Protein 1O20 (pdb70)

B-factor: mean 21.72, std 7.81, range [8.76, 63.73]

Sequence (412 aa):
DELLEKAKKVREAWDVLRNATTREKNKAIKKIAEKLDERRKEILEANRIDVEKARERGVKESLVDRLALNDKRIDEIKACETVIGLKDPVGEVIDSWVREDGLRIARVRVPIGPIGIIYESRPNVTVETTILALKSGNTILLRGGSDALNSNKAIVSAIREALKETEIPESSVEFIENTDRSLVLEIRLREYLSLVIPRGGYGLISFVRDNATVPVLETGVGNCHIFVDESADLKKAVPVIINAKTQRPGTCNAAEKLLVHEKIAKEFLPVIVEELRKHGVEVRGCEKTREIVPDVVPATEDDWPTEYLDLIIAIKVVKNVDEAIEHIKKYSTGHSESILTENYSNAKKFVSEIDAAAVYVNASTRFTDGGQFGFGAEIGISTQRFHARGPVGLRELTTYKFVVLGEYHVRE

Radius of gyration: 24.12 Å; Cα contacts (8 Å, |Δi|>4): 862; chains: 1; bounding box: 72×64×45 Å

InterPro domains:
  IPR000965 GPR domain [MF_00412] (3-414)
  IPR000965 GPR domain [TIGR00407] (12-404)
  IPR000965 GPR domain [cd07079] (6-410)
  IPR012134 Glutamate-5-semialdehyde dehydrogenase [PIRSF000151] (2-415)
  IPR015590 Aldehyde dehydrogenase domain [PF00171] (3-284)
  IPR015590 Aldehyde dehydrogenase domain [PF00171] (315-377)
  IPR016161 Aldehyde/histidinol dehydrogenase [SSF53720] (2-414)
  IPR016162 Aldehyde dehydrogenase, N-terminal [G3DSA:3.40.605.10] (12-412)
  IPR016163 Aldehyde dehydrogenase, C-terminal [G3DSA:3.40.309.10] (224-372)
  IPR020593 Gamma-glutamyl phosphate reductase GPR, conserved site [PS01223] (321-342)

Structure (mmCIF, N/CA/C/O backbone):
data_1O20
#
_entry.id   1O20
#
_cell.length_a   105.150
_cell.length_b   111.330
_cell.length_c   86.830
_cell.angle_alpha   90.00
_cell.angle_beta   90.00
_cell.angle_gamma   90.00
#
_symmetry.space_group_name_H-M   'C 2 2 2'
#
loop_
_entity.id
_entity.type
_entity.pdbx_description
1 polymer 'Gamma-glutamyl phosphate reductase'
2 water water
#
loop_
_atom_site.group_PDB
_atom_site.id
_atom_site.type_symbol
_atom_site.label_atom_id
_atom_site.label_alt_id
_atom_site.label_comp_id
_atom_site.label_asym_id
_atom_site.label_entity_id
_atom_site.label_seq_id
_atom_site.pdbx_PDB_ins_code
_atom_site.Cartn_x
_atom_site.Cartn_y
_atom_site.Cartn_z
_atom_site.occupancy
_atom_site.B_iso_or_equiv
_atom_site.auth_seq_id
_atom_site.auth_comp_id
_atom_site.auth_asym_id
_atom_site.auth_atom_id
_atom_site.pdbx_PDB_model_num
ATOM 1 N N . ASP A 1 14 ? -15.295 38.095 45.790 1.00 26.17 2 ASP A N 1
ATOM 2 C CA . ASP A 1 14 ? -14.153 38.883 46.375 1.00 25.01 2 ASP A CA 1
ATOM 3 C C . ASP A 1 14 ? -13.970 38.417 47.805 1.00 23.14 2 ASP A C 1
ATOM 4 O O . ASP A 1 14 ? -14.649 38.886 48.715 1.00 23.61 2 ASP A O 1
ATOM 9 N N . GLU A 1 15 ? -13.066 37.461 47.981 1.00 20.98 3 GLU A N 1
ATOM 10 C CA . GLU A 1 15 ? -12.848 36.836 49.259 1.00 18.71 3 GLU A CA 1
ATOM 11 C C . GLU A 1 15 ? -12.385 37.875 50.286 1.00 17.50 3 GLU A C 1
ATOM 12 O O . GLU A 1 15 ? -12.870 37.905 51.422 1.00 15.91 3 GLU A O 1
ATOM 18 N N . LEU A 1 16 ? -11.415 38.695 49.893 1.00 16.26 4 LEU A N 1
ATOM 19 C CA . LEU A 1 16 ? -10.865 39.678 50.782 1.00 16.81 4 LEU A CA 1
ATOM 20 C C . LEU A 1 16 ? -11.933 40.620 51.355 1.00 16.03 4 LEU A C 1
ATOM 21 O O . LEU A 1 16 ? -12.006 40.818 52.571 1.00 15.07 4 LEU A O 1
ATOM 26 N N . LEU A 1 17 ? -12.775 41.170 50.486 1.00 15.70 5 LEU A N 1
ATOM 27 C CA . LEU A 1 17 ? -13.761 42.132 50.912 1.00 15.24 5 LEU A CA 1
ATOM 28 C C . LEU A 1 17 ? -14.811 41.482 51.807 1.00 15.25 5 LEU A C 1
ATOM 29 O O . LEU A 1 17 ? -15.168 42.012 52.867 1.00 15.11 5 LEU A O 1
ATOM 31 N N . GLU A 1 18 ? -15.270 40.298 51.437 1.00 15.18 6 GLU A N 1
ATOM 32 C CA . GLU A 1 18 ? -16.295 39.643 52.228 1.00 15.51 6 GLU A CA 1
ATOM 33 C C . GLU A 1 18 ? -15.748 39.341 53.612 1.00 14.77 6 GLU A C 1
ATOM 34 O O . GLU A 1 18 ? -16.453 39.514 54.590 1.00 13.70 6 GLU A O 1
ATOM 37 N N . LYS A 1 19 ? -14.482 38.902 53.692 1.00 15.24 7 LYS A N 1
ATOM 38 C CA . LYS A 1 19 ? -13.893 38.515 54.976 1.00 15.69 7 LYS A CA 1
ATOM 39 C C . LYS A 1 19 ? -13.535 39.732 55.815 1.00 15.59 7 LYS A C 1
ATOM 40 O O . LYS A 1 19 ? -13.627 39.695 57.032 1.00 15.09 7 LYS A O 1
ATOM 46 N N . ALA A 1 20 ? -13.173 40.820 55.156 1.00 16.05 8 ALA A N 1
ATOM 47 C CA . ALA A 1 20 ? -12.918 42.083 55.868 1.00 16.82 8 ALA A CA 1
ATOM 48 C C . ALA A 1 20 ? -14.225 42.645 56.455 1.00 15.62 8 ALA A C 1
ATOM 49 O O . ALA A 1 20 ? -14.222 43.119 57.589 1.00 15.81 8 ALA A O 1
ATOM 51 N N . LYS A 1 21 ? -15.329 42.493 55.739 1.00 16.44 9 LYS A N 1
ATOM 52 C CA . LYS A 1 21 ? -16.636 42.927 56.227 1.00 16.99 9 LYS A CA 1
ATOM 53 C C . LYS A 1 21 ? -17.031 42.065 57.425 1.00 16.29 9 LYS A C 1
ATOM 54 O O . LYS A 1 21 ? -17.501 42.562 58.448 1.00 15.49 9 LYS A O 1
ATOM 60 N N . LYS A 1 22 ? -16.746 40.778 57.335 1.00 15.49 10 LYS A N 1
ATOM 61 C CA . LYS A 1 22 ? -17.066 39.861 58.409 1.00 15.75 10 LYS A CA 1
ATOM 62 C C . LYS A 1 22 ? -16.315 40.132 59.699 1.00 14.50 10 LYS A C 1
ATOM 63 O O . LYS A 1 22 ? -16.926 40.095 60.771 1.00 14.00 10 LYS A O 1
ATOM 69 N N . VAL A 1 23 ? -15.020 40.425 59.631 1.00 13.80 11 VAL A N 1
ATOM 70 C CA . VAL A 1 23 ? -14.282 40.688 60.873 1.00 14.54 11 VAL A CA 1
ATOM 71 C C . VAL A 1 23 ? -14.691 42.016 61.491 1.00 14.83 11 VAL A C 1
ATOM 72 O O . VAL A 1 23 ? -14.658 42.166 62.697 1.00 16.03 11 VAL A O 1
ATOM 76 N N . ARG A 1 24 ? -15.053 42.967 60.662 1.00 16.27 12 ARG A N 1
ATOM 77 C CA . ARG A 1 24 ? -15.539 44.250 61.123 1.00 17.34 12 ARG A CA 1
ATOM 78 C C . ARG A 1 24 ? -16.883 44.097 61.815 1.00 17.72 12 ARG A C 1
ATOM 79 O O . ARG A 1 24 ? -17.075 44.623 62.881 1.00 17.98 12 ARG A O 1
ATOM 87 N N . GLU A 1 25 ? -17.802 43.314 61.25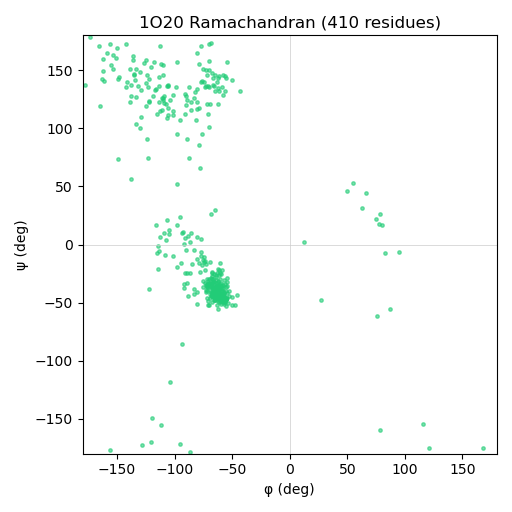8 1.00 18.86 13 GLU A N 1
ATOM 88 C CA . GLU A 1 25 ? -19.111 43.117 61.894 1.00 19.13 13 GLU A CA 1
ATOM 89 C C . GLU A 1 25 ? -18.936 42.367 63.190 1.00 17.51 13 GLU A C 1
ATOM 90 O O . GLU A 1 25 ? -19.580 42.690 64.169 1.00 17.94 13 GLU A O 1
ATOM 96 N N . ALA A 1 26 ? -18.101 41.338 63.206 1.00 15.40 14 ALA A N 1
ATOM 97 C CA . ALA A 1 26 ? -17.899 40.527 64.416 1.00 14.41 14 ALA A CA 1
ATOM 98 C C . ALA A 1 26 ? -17.297 41.339 65.547 1.00 14.16 14 ALA A C 1
ATOM 99 O O . ALA A 1 26 ? -17.585 41.113 66.724 1.00 13.16 14 ALA A O 1
ATOM 101 N N . TRP A 1 27 ? -16.452 42.302 65.175 1.00 14.30 15 TRP A N 1
ATOM 102 C CA . TRP A 1 27 ? -15.823 43.190 66.134 1.00 14.68 15 TRP A CA 1
ATOM 103 C C . TRP A 1 27 ? -16.854 43.916 67.009 1.00 16.25 15 TRP A C 1
ATOM 104 O O . TRP A 1 27 ? -16.605 44.154 68.184 1.00 16.44 15 TRP A O 1
ATOM 115 N N . ASP A 1 28 ? -17.994 44.275 66.430 1.00 17.94 16 ASP A N 1
ATOM 116 C CA . ASP A 1 28 ? -19.050 44.937 67.192 1.00 19.21 16 ASP A CA 1
ATOM 117 C C . ASP A 1 28 ? -19.461 44.137 68.426 1.00 19.94 16 ASP A C 1
ATOM 118 O O . ASP A 1 28 ? -19.769 44.712 69.473 1.00 21.65 16 ASP A O 1
ATOM 123 N N . VAL A 1 29 ? -19.453 42.808 68.307 1.00 19.52 17 VAL A N 1
ATOM 124 C CA . VAL A 1 29 ? -19.703 41.907 69.429 1.00 19.17 17 VAL A CA 1
ATOM 125 C C . VAL A 1 29 ? -18.471 41.706 70.309 1.00 17.79 17 VAL A C 1
ATOM 126 O O . VAL A 1 29 ? -18.531 41.884 71.525 1.00 17.83 17 VAL A O 1
ATOM 130 N N . LEU A 1 30 ? -17.333 41.366 69.711 1.00 17.12 18 LEU A N 1
ATOM 131 C CA . LEU A 1 30 ? -16.149 41.028 70.499 1.00 15.68 18 LEU A CA 1
ATOM 132 C C . LEU A 1 30 ? -15.674 42.202 71.388 1.00 15.99 18 LEU A C 1
ATOM 133 O O . LEU A 1 30 ? -15.292 41.979 72.522 1.00 14.86 18 LEU A O 1
ATOM 138 N N . ARG A 1 31 ? -15.743 43.430 70.879 1.00 16.12 19 ARG A N 1
ATOM 139 C CA . ARG A 1 31 ? -15.148 44.583 71.553 1.00 16.19 19 ARG A CA 1
ATOM 140 C C . ARG A 1 31 ? -15.784 44.802 72.933 1.00 17.25 19 ARG A C 1
ATOM 141 O O . ARG A 1 31 ? -15.162 45.392 73.813 1.00 18.18 19 ARG A O 1
ATOM 149 N N . ASN A 1 32 ? -16.995 44.282 73.130 1.00 18.18 20 ASN A N 1
ATOM 150 C CA . ASN A 1 32 ? -17.698 44.439 74.401 1.00 18.87 20 ASN A CA 1
ATOM 151 C C . ASN A 1 32 ? -17.890 43.151 75.185 1.00 19.05 20 ASN A C 1
ATOM 152 O O . ASN A 1 32 ? -18.546 43.158 76.194 1.00 18.98 20 ASN A O 1
ATOM 157 N N . ALA A 1 33 ? -17.296 42.054 74.725 1.00 19.21 21 ALA A N 1
ATOM 158 C CA . ALA A 1 33 ? -17.266 40.795 75.457 1.00 18.43 21 ALA A CA 1
ATOM 159 C C . ALA A 1 33 ? -16.520 40.942 76.768 1.00 18.26 21 ALA A C 1
ATOM 160 O O . ALA A 1 33 ? -15.502 41.652 76.851 1.00 18.51 21 ALA A O 1
ATOM 162 N N . THR A 1 34 ? -16.996 40.263 77.804 1.00 16.68 22 THR A N 1
ATOM 163 C CA . THR A 1 34 ? -16.263 40.240 79.074 1.00 16.86 22 THR A CA 1
ATOM 164 C C . THR A 1 34 ? -14.995 39.427 78.904 1.00 17.13 22 THR A C 1
ATOM 165 O O . THR A 1 34 ? -14.905 38.578 78.012 1.00 16.17 22 THR A O 1
ATOM 169 N N . THR A 1 35 ? -14.039 39.666 79.770 1.00 16.89 23 THR A N 1
ATOM 170 C CA . THR A 1 35 ? -12.828 38.866 79.740 1.00 18.32 23 THR A CA 1
ATOM 171 C C . THR A 1 35 ? -13.162 37.407 79.950 1.00 18.57 23 THR A C 1
ATOM 172 O O . THR A 1 35 ? -12.523 36.567 79.379 1.00 18.82 23 THR A O 1
ATOM 176 N N . ARG A 1 36 ? -14.146 37.107 80.782 1.00 19.24 24 ARG A N 1
ATOM 177 C CA . ARG A 1 36 ? -14.540 35.714 81.014 1.00 19.74 24 ARG A CA 1
ATOM 178 C C . ARG A 1 36 ? -14.891 34.995 79.715 1.00 18.96 24 ARG A C 1
ATOM 179 O O . ARG A 1 36 ? -14.400 33.890 79.485 1.00 18.53 24 ARG A O 1
ATOM 187 N N . GLU A 1 37 ? -15.702 35.633 78.869 1.00 18.83 25 GLU A N 1
ATOM 188 C CA . GLU A 1 37 ? -16.075 35.062 77.576 1.00 18.96 25 GLU A CA 1
ATOM 189 C C . GLU A 1 37 ? -14.872 34.943 76.618 1.00 18.15 25 GLU A C 1
ATOM 190 O O . GLU A 1 37 ? -14.723 33.922 75.952 1.00 17.94 25 GLU A O 1
ATOM 196 N N . LYS A 1 38 ? -13.978 35.935 76.601 1.00 17.22 26 LYS A N 1
ATOM 197 C CA . LYS A 1 38 ? -12.820 35.902 75.721 1.00 15.78 26 LYS A CA 1
ATOM 198 C C . LYS A 1 38 ? -11.835 34.800 76.192 1.00 15.08 26 LYS A C 1
ATOM 199 O O . LYS A 1 38 ? -11.306 34.064 75.371 1.00 14.58 26 LYS A O 1
ATOM 205 N N . ASN A 1 39 ? -11.612 34.685 77.492 1.00 15.06 27 ASN A N 1
ATOM 206 C CA . ASN A 1 39 ? -10.805 33.620 78.085 1.00 15.36 27 ASN A CA 1
ATOM 207 C C . ASN A 1 39 ? -11.395 32.212 77.808 1.00 15.11 27 ASN A C 1
ATOM 208 O O . ASN A 1 39 ? -10.652 31.249 77.594 1.00 15.14 27 ASN A O 1
ATOM 213 N N . LYS A 1 40 ? -12.705 32.098 77.850 1.00 15.37 28 LYS A N 1
ATOM 214 C CA . LYS A 1 40 ? -13.405 30.843 77.525 1.00 16.96 28 LYS A CA 1
ATOM 215 C C . LYS A 1 40 ? -13.116 30.446 76.058 1.00 16.52 28 LYS A C 1
ATOM 216 O O . LYS A 1 40 ? -12.753 29.291 75.787 1.00 14.89 28 LYS A O 1
ATOM 222 N N . ALA A 1 41 ? -13.232 31.411 75.145 1.00 15.82 29 ALA A N 1
ATOM 223 C CA . ALA A 1 41 ? -12.889 31.205 73.725 1.00 16.22 29 ALA A CA 1
ATOM 224 C C . ALA A 1 41 ? -11.437 30.734 73.543 1.00 15.82 29 ALA A C 1
ATOM 225 O O . ALA A 1 41 ? -11.204 29.807 72.785 1.00 16.23 29 ALA A O 1
ATOM 227 N N . ILE A 1 42 ? -10.501 31.348 74.256 1.00 15.78 30 ILE A N 1
ATOM 228 C CA . ILE A 1 42 ? -9.080 31.042 74.152 1.00 15.65 30 ILE A CA 1
ATOM 229 C C . ILE A 1 42 ? -8.774 29.672 74.757 1.00 16.17 30 ILE A C 1
ATOM 230 O O . ILE A 1 42 ? -7.949 28.920 74.225 1.00 15.06 30 ILE A O 1
ATOM 235 N N . LYS A 1 43 ? -9.469 29.326 75.833 1.00 16.10 31 LYS A N 1
ATOM 236 C CA . LYS A 1 43 ? -9.357 28.007 76.429 1.00 16.65 31 LYS A CA 1
ATOM 237 C C . LYS A 1 43 ? -9.859 26.930 75.454 1.00 15.90 31 LYS A C 1
ATOM 238 O O . LYS A 1 43 ? -9.227 25.875 75.300 1.00 13.01 31 LYS A O 1
ATOM 244 N N . LYS A 1 44 ? -11.015 27.182 74.842 1.00 14.62 32 LYS A N 1
ATOM 245 C CA . LYS A 1 44 ? -11.542 26.300 73.825 1.00 15.38 32 LYS A CA 1
ATOM 246 C C . LYS A 1 44 ? -10.622 26.193 72.600 1.00 15.11 32 LYS A C 1
ATOM 247 O O . LYS A 1 44 ? -10.578 25.112 71.971 1.00 15.02 32 LYS A O 1
ATOM 253 N N . ILE A 1 45 ? -9.953 27.301 72.232 1.00 13.10 33 ILE A N 1
ATOM 254 C CA . ILE A 1 45 ? -8.965 27.257 71.179 1.00 12.33 33 ILE A CA 1
ATOM 255 C C . ILE A 1 45 ? -7.877 26.222 71.545 1.00 13.78 33 ILE A C 1
ATOM 256 O O . ILE A 1 45 ? -7.562 25.327 70.751 1.00 13.22 33 ILE A O 1
ATOM 261 N N . ALA A 1 46 ? -7.330 26.335 72.739 1.00 14.41 34 ALA A N 1
ATOM 262 C CA . ALA A 1 46 ? -6.360 25.356 73.274 1.00 15.39 34 ALA A CA 1
ATOM 263 C C . ALA A 1 46 ? -6.874 23.904 73.202 1.00 15.88 34 ALA A C 1
ATOM 264 O O . ALA A 1 46 ? -6.166 22.976 72.760 1.00 15.55 34 ALA A O 1
ATOM 266 N N . GLU A 1 47 ? -8.128 23.722 73.575 1.00 16.58 35 GLU A N 1
ATOM 267 C CA . GLU A 1 47 ? -8.750 22.414 73.572 1.00 17.56 35 GLU A CA 1
ATOM 268 C C . GLU A 1 47 ? -8.939 21.849 72.146 1.00 17.66 35 GLU A C 1
ATOM 269 O O . GLU A 1 47 ? -8.663 20.670 71.898 1.00 16.46 35 GLU A O 1
ATOM 275 N N . LYS A 1 48 ? -9.364 22.692 71.214 1.00 16.15 36 LYS A N 1
ATOM 276 C CA . LYS A 1 48 ? -9.592 22.233 69.862 1.00 17.01 36 LYS A CA 1
ATOM 277 C C . LYS A 1 48 ? -8.258 21.941 69.157 1.00 16.48 36 LYS A C 1
ATOM 278 O O . LYS A 1 48 ? -8.193 20.994 68.395 1.00 17.03 36 LYS A O 1
ATOM 284 N N . LEU A 1 49 ? -7.221 22.734 69.424 1.00 15.93 37 LEU A N 1
ATOM 285 C CA . LEU A 1 49 ? -5.904 22.446 68.894 1.00 17.09 37 LEU A CA 1
ATOM 286 C C . LEU A 1 49 ? -5.448 21.068 69.386 1.00 17.06 37 LEU A C 1
ATOM 287 O O . LEU A 1 49 ? -4.977 20.243 68.601 1.00 17.46 37 LEU A O 1
ATOM 292 N N . ASP A 1 50 ? -5.632 20.817 70.673 1.00 17.62 38 ASP A N 1
ATOM 293 C CA . ASP A 1 50 ? -5.302 19.527 71.279 1.00 18.92 38 ASP A CA 1
ATOM 294 C C . ASP A 1 50 ? -6.053 18.384 70.584 1.00 19.62 38 ASP A C 1
ATOM 295 O O . ASP A 1 50 ? -5.456 17.410 70.171 1.00 19.76 38 ASP A O 1
ATOM 300 N N . GLU A 1 51 ? -7.356 18.555 70.427 1.00 19.77 39 GLU A N 1
ATOM 301 C CA . GLU A 1 51 ? -8.211 17.581 69.779 1.00 20.89 39 GLU A CA 1
ATOM 302 C C . GLU A 1 51 ? -7.972 17.380 68.277 1.00 19.70 39 GLU A C 1
ATOM 303 O O . GLU A 1 51 ? -8.315 16.332 67.765 1.00 18.44 39 GLU A O 1
ATOM 309 N N . ARG A 1 52 ? -7.467 18.395 67.573 1.00 18.30 40 ARG A N 1
ATOM 310 C CA . ARG A 1 52 ? -7.353 18.352 66.111 1.00 17.74 40 ARG A CA 1
ATOM 311 C C . ARG A 1 52 ? -5.909 18.168 65.674 1.00 17.39 40 ARG A C 1
ATOM 312 O O . ARG A 1 52 ? -5.551 18.448 64.531 1.00 16.89 40 ARG A O 1
ATOM 320 N N . ARG A 1 53 ? -5.092 17.651 66.581 1.00 17.57 41 ARG A N 1
ATOM 321 C CA . ARG A 1 53 ? -3.692 17.389 66.318 1.00 17.67 41 ARG A CA 1
ATOM 322 C C . ARG A 1 53 ? -3.499 16.670 65.026 1.00 17.18 41 ARG A C 1
ATOM 323 O O . ARG A 1 53 ? -2.676 17.061 64.204 1.00 16.77 41 ARG A O 1
ATOM 331 N N . LYS A 1 54 ? -4.238 15.580 64.889 1.00 17.64 42 LYS A N 1
ATOM 332 C CA . LYS A 1 54 ? -4.152 14.699 63.737 1.00 18.29 42 LYS A CA 1
ATOM 333 C C . LYS A 1 54 ? -4.366 15.477 62.433 1.00 17.43 42 LYS A C 1
ATOM 334 O O . LYS A 1 54 ? -3.558 15.387 61.498 1.00 16.31 42 LYS A O 1
ATOM 340 N N . GLU A 1 55 ? -5.471 16.221 62.378 1.00 16.66 43 GLU A N 1
ATOM 341 C CA . GLU A 1 55 ? -5.828 17.015 61.214 1.00 16.45 43 GLU A CA 1
ATOM 342 C C . GLU A 1 55 ? -4.742 18.062 60.927 1.00 15.13 43 GLU A C 1
ATOM 343 O O . GLU A 1 55 ? -4.324 18.239 59.793 1.00 14.01 43 GLU A O 1
ATOM 349 N N . ILE A 1 56 ? -4.267 18.731 61.960 1.00 14.11 44 ILE A N 1
ATOM 350 C CA . ILE A 1 56 ? -3.276 19.788 61.801 1.00 13.94 44 ILE A CA 1
ATOM 351 C C . ILE A 1 56 ? -1.964 19.195 61.295 1.00 13.77 44 ILE A C 1
ATOM 352 O O . ILE A 1 56 ? -1.315 19.759 60.435 1.00 12.51 44 ILE A O 1
ATOM 357 N N . LEU A 1 57 ? -1.575 18.048 61.837 1.00 13.53 45 LEU A N 1
ATOM 358 C CA . LEU A 1 57 ? -0.320 17.427 61.427 1.00 13.29 45 LEU A CA 1
ATOM 359 C C . LEU A 1 57 ? -0.392 16.826 60.026 1.00 13.12 45 LEU A C 1
ATOM 360 O O . LEU A 1 57 ? 0.596 16.861 59.310 1.00 13.65 45 LEU A O 1
ATOM 365 N N . GLU A 1 58 ? -1.543 16.304 59.636 1.00 13.49 46 GLU A N 1
ATOM 366 C CA . GLU A 1 58 ? -1.748 15.797 58.269 1.00 14.78 46 GLU A CA 1
ATOM 367 C C . GLU A 1 58 ? -1.709 16.922 57.237 1.00 14.50 46 GLU A C 1
ATOM 368 O O . GLU A 1 58 ? -1.120 16.779 56.183 1.00 14.92 46 GLU A O 1
ATOM 374 N N . ALA A 1 59 ? -2.357 18.028 57.543 1.00 13.26 47 ALA A N 1
ATOM 375 C CA . ALA A 1 59 ? -2.253 19.222 56.727 1.00 13.60 47 ALA A CA 1
ATOM 376 C C . ALA A 1 59 ? -0.795 19.707 56.627 1.00 13.67 47 ALA A C 1
ATOM 377 O O . ALA A 1 59 ? -0.288 20.037 55.527 1.00 12.58 47 ALA A O 1
ATOM 379 N N . ASN A 1 60 ? -0.105 19.701 57.769 1.00 13.09 48 ASN A N 1
ATOM 380 C CA . ASN A 1 60 ? 1.272 20.139 57.792 1.00 13.41 48 ASN A CA 1
ATOM 381 C C . ASN A 1 60 ? 2.201 19.178 57.047 1.00 13.55 48 ASN A C 1
ATOM 382 O O . ASN A 1 60 ? 3.214 19.605 56.488 1.00 12.86 48 ASN A O 1
ATOM 387 N N . ARG A 1 61 ? 1.848 17.902 57.013 1.00 15.08 49 ARG A N 1
ATOM 388 C CA . ARG A 1 61 ? 2.663 16.906 56.294 1.00 16.26 49 ARG A CA 1
ATOM 389 C C . ARG A 1 61 ? 2.631 17.261 54.811 1.00 16.85 49 ARG A C 1
ATOM 390 O O . ARG A 1 61 ? 3.648 17.115 54.132 1.00 16.45 49 ARG A O 1
ATOM 398 N N . ILE A 1 62 ? 1.482 17.764 54.323 1.00 16.31 50 ILE A N 1
ATOM 399 C CA . ILE A 1 62 ? 1.385 18.178 52.929 1.00 16.93 50 ILE A CA 1
ATOM 400 C C . ILE A 1 62 ? 2.254 19.391 52.647 1.00 16.89 50 ILE A C 1
ATOM 401 O O . ILE A 1 62 ? 3.027 19.367 51.711 1.00 16.48 50 ILE A O 1
ATOM 406 N N . ASP A 1 63 ? 2.161 20.433 53.474 1.00 16.37 51 ASP A N 1
ATOM 407 C CA . ASP A 1 63 ? 3.000 21.613 53.312 1.00 16.92 51 ASP A CA 1
ATOM 408 C C . ASP A 1 63 ? 4.514 21.261 53.297 1.00 17.37 51 ASP A C 1
ATOM 409 O O . ASP A 1 63 ? 5.303 21.758 52.452 1.00 16.74 51 ASP A O 1
ATOM 414 N N . VAL A 1 64 ? 4.918 20.430 54.252 1.00 17.72 52 VAL A N 1
ATOM 415 C CA . VAL A 1 64 ? 6.316 20.022 54.398 1.00 18.28 52 VAL A CA 1
ATOM 416 C C . VAL A 1 64 ? 6.792 19.214 53.182 1.00 18.90 52 VAL A C 1
ATOM 417 O O . VAL A 1 64 ? 7.884 19.465 52.681 1.00 19.17 52 VAL A O 1
ATOM 421 N N . GLU A 1 65 ? 5.984 18.284 52.692 1.00 19.31 53 GLU A N 1
ATOM 422 C CA . GLU A 1 65 ? 6.412 17.432 51.550 1.00 20.01 53 GLU A CA 1
ATOM 423 C C . GLU A 1 65 ? 6.465 18.307 50.299 1.00 20.47 53 GLU A C 1
ATOM 424 O O . GLU A 1 65 ? 7.324 18.114 49.476 1.00 19.39 53 GLU A O 1
ATOM 426 N N . LYS A 1 66 ? 5.581 19.311 50.206 1.00 20.64 54 LYS A N 1
ATOM 427 C CA . LYS A 1 66 ? 5.592 20.225 49.069 1.00 21.30 54 LYS A CA 1
ATOM 428 C C . LYS A 1 66 ? 6.850 21.086 49.104 1.00 20.47 54 LYS A C 1
ATOM 429 O O . LYS A 1 66 ? 7.461 21.304 48.080 1.00 21.06 54 LYS A O 1
ATOM 435 N N . ALA A 1 67 ? 7.260 21.562 50.268 1.00 19.92 55 ALA A N 1
ATOM 436 C CA . ALA A 1 67 ? 8.473 22.380 50.357 1.00 20.21 55 ALA A CA 1
ATOM 437 C C . ALA A 1 67 ? 9.754 21.568 50.014 1.00 21.25 55 ALA A C 1
ATOM 438 O O . ALA A 1 67 ? 10.701 22.090 49.392 1.00 20.78 55 ALA A O 1
ATOM 440 N N . ARG A 1 68 ? 9.777 20.307 50.437 1.00 21.25 56 ARG A N 1
ATOM 441 C CA . ARG A 1 68 ? 10.915 19.428 50.176 1.00 22.60 56 ARG A CA 1
ATOM 442 C C . ARG A 1 68 ? 10.996 19.098 48.684 1.00 23.52 56 ARG A C 1
ATOM 443 O O . ARG A 1 68 ? 12.053 19.223 48.108 1.00 23.27 56 ARG A O 1
ATOM 451 N N . GLU A 1 69 ? 9.869 18.738 48.057 1.00 25.43 57 GLU A N 1
ATOM 452 C CA . GLU A 1 69 ? 9.783 18.618 46.598 1.00 26.95 57 GLU A CA 1
ATOM 453 C C . GLU A 1 69 ? 10.421 19.799 45.836 1.00 27.62 57 GLU A C 1
ATOM 454 O O . GLU A 1 69 ? 11.137 19.573 44.872 1.00 28.85 57 GLU A O 1
ATOM 460 N N . ARG A 1 70 ? 10.190 21.032 46.271 1.00 27.75 58 ARG A N 1
ATOM 461 C CA . ARG A 1 70 ? 10.806 22.231 45.680 1.00 28.38 58 ARG A CA 1
ATOM 462 C C . ARG A 1 70 ? 12.224 22.526 46.133 1.00 28.52 58 ARG A C 1
ATOM 463 O O . ARG A 1 70 ? 12.755 23.602 45.840 1.00 29.53 58 ARG A O 1
ATOM 471 N N . GLY A 1 71 ? 12.834 21.626 46.896 1.00 28.43 59 GLY A N 1
ATOM 472 C CA . GLY A 1 71 ? 14.206 21.817 47.368 1.00 27.01 59 GLY A CA 1
ATOM 473 C C . GLY A 1 71 ? 14.410 23.016 48.265 1.00 26.38 59 GLY A C 1
ATOM 474 O O . GLY A 1 71 ? 15.480 23.607 48.259 1.00 25.26 59 GLY A O 1
ATOM 475 N N . VAL A 1 72 ? 13.392 23.387 49.050 1.00 25.92 60 VAL A N 1
ATOM 476 C CA . VAL A 1 72 ? 13.565 24.426 50.070 1.00 25.62 60 VAL A CA 1
ATOM 477 C C . VAL A 1 72 ? 14.514 23.845 51.104 1.00 25.50 60 VAL A C 1
ATOM 478 O O . VAL A 1 72 ? 14.362 22.692 51.484 1.00 25.40 60 VAL A O 1
ATOM 482 N N . LYS A 1 73 ? 15.474 24.636 51.579 1.00 25.98 61 LYS A N 1
ATOM 483 C CA . LYS A 1 73 ? 16.515 24.082 52.433 1.00 26.13 61 LYS A CA 1
ATOM 484 C C . LYS A 1 73 ? 15.923 23.850 53.794 1.00 25.95 61 LYS A C 1
ATOM 485 O O . LYS A 1 73 ? 15.032 24.588 54.213 1.00 24.84 61 LYS A O 1
ATOM 491 N N . GLU A 1 74 ? 16.456 22.852 54.501 1.00 25.19 62 GLU A N 1
ATOM 492 C CA . GLU A 1 74 ? 15.807 22.341 55.716 1.00 24.58 62 GLU A CA 1
ATOM 493 C C . GLU A 1 74 ? 15.672 23.294 56.844 1.00 23.68 62 GLU A C 1
ATOM 494 O O . GLU A 1 74 ? 14.791 23.115 57.657 1.00 23.06 62 GLU A O 1
ATOM 500 N N . SER A 1 75 ? 16.526 24.306 56.919 1.00 23.53 63 SER A N 1
ATOM 501 C CA . SER A 1 75 ? 16.402 25.282 57.976 1.00 23.57 63 SER A CA 1
ATOM 502 C C . SER A 1 75 ? 15.111 26.125 57.804 1.00 23.77 63 SER A C 1
ATOM 503 O O . SER A 1 75 ? 14.572 26.662 58.774 1.00 22.46 63 SER A O 1
ATOM 506 N N . LEU A 1 76 ? 14.623 26.218 56.567 1.00 24.33 64 LEU A N 1
ATOM 507 C CA . LEU A 1 76 ? 13.403 26.980 56.275 1.00 25.02 64 LEU A CA 1
ATOM 508 C C . LEU A 1 76 ? 12.188 26.061 56.347 1.00 24.32 64 LEU A C 1
ATOM 509 O O . LEU A 1 76 ? 11.122 26.482 56.754 1.00 23.75 64 LEU A O 1
ATOM 514 N N . VAL A 1 77 ? 12.360 24.806 55.959 1.00 23.40 65 VAL A N 1
ATOM 515 C CA . VAL A 1 77 ? 11.322 23.806 56.154 1.00 23.17 65 VAL A CA 1
ATOM 516 C C . VAL A 1 77 ? 10.984 23.726 57.635 1.00 23.37 65 VAL A C 1
ATOM 517 O O . VAL A 1 77 ? 9.808 23.680 58.025 1.00 23.67 65 VAL A O 1
ATOM 521 N N . ASP A 1 78 ? 12.018 23.733 58.468 1.00 22.90 66 ASP A N 1
ATOM 522 C CA . ASP A 1 78 ? 11.856 23.692 59.911 1.00 22.27 66 ASP A CA 1
ATOM 523 C C . ASP A 1 78 ? 10.983 24.826 60.482 1.00 21.92 66 ASP A C 1
ATOM 524 O O . ASP A 1 78 ? 10.309 24.642 61.494 1.00 21.41 66 ASP A O 1
ATOM 529 N N . ARG A 1 79 ? 11.038 26.008 59.879 1.00 21.66 67 ARG A N 1
ATOM 530 C CA . ARG A 1 79 ? 10.158 27.113 60.273 1.00 21.92 67 ARG A CA 1
ATOM 531 C C . ARG A 1 79 ? 8.708 26.778 60.046 1.00 20.10 67 ARG A C 1
ATOM 532 O O . ARG A 1 79 ? 7.846 27.279 60.711 1.00 20.76 67 ARG A O 1
ATOM 540 N N . LEU A 1 80 ? 8.460 25.975 59.039 1.00 18.59 68 LEU A N 1
ATOM 541 C CA . LEU A 1 80 ? 7.127 25.644 58.589 1.00 17.82 68 LEU A CA 1
ATOM 542 C C . LEU A 1 80 ? 6.580 24.391 59.294 1.00 16.41 68 LEU A C 1
ATOM 543 O O . LEU A 1 80 ? 5.359 24.236 59.506 1.00 14.77 68 LEU A O 1
ATOM 548 N N . ALA A 1 81 ? 7.500 23.551 59.763 1.00 15.23 69 ALA A N 1
ATOM 549 C CA . ALA A 1 81 ? 7.153 22.218 60.241 1.00 14.68 69 ALA A CA 1
ATOM 550 C C . ALA A 1 81 ? 6.459 22.244 61.604 1.00 14.68 69 ALA A C 1
ATOM 551 O O . ALA A 1 81 ? 6.801 23.064 62.487 1.00 15.71 69 ALA A O 1
ATOM 553 N N . LEU A 1 82 ? 5.448 21.389 61.757 1.00 14.14 70 LEU A N 1
ATOM 554 C CA . LEU A 1 82 ? 4.781 21.192 63.037 1.00 14.04 70 LEU A CA 1
ATOM 555 C C . LEU A 1 82 ? 4.930 19.760 63.532 1.00 13.84 70 LEU A C 1
ATOM 556 O O . LEU A 1 82 ? 5.179 18.839 62.770 1.00 13.92 70 LEU A O 1
ATOM 561 N N . ASN A 1 83 ? 4.786 19.602 64.835 1.00 13.40 71 ASN A N 1
ATOM 562 C CA . ASN A 1 83 ? 4.710 18.286 65.469 1.00 13.80 71 ASN A CA 1
ATOM 563 C C . ASN A 1 83 ? 3.970 18.497 66.799 1.00 13.86 71 ASN A C 1
ATOM 564 O O . ASN A 1 83 ? 3.577 19.630 67.082 1.00 13.76 71 ASN A O 1
ATOM 569 N N . ASP A 1 84 ? 3.821 17.465 67.625 1.00 13.92 72 ASP A N 1
ATOM 570 C CA . ASP A 1 84 ? 3.076 17.554 68.912 1.00 14.48 72 ASP A CA 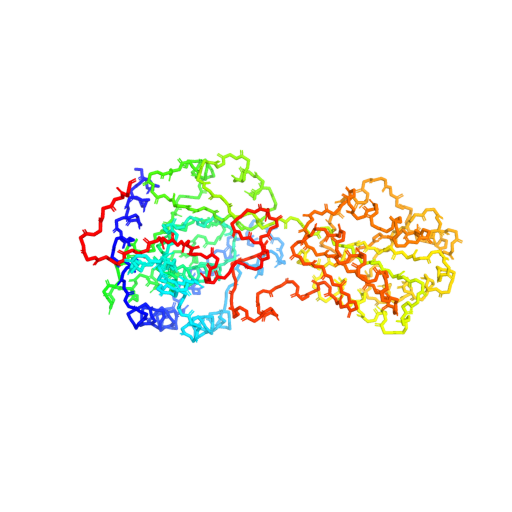1
ATOM 571 C C . ASP A 1 84 ? 3.597 18.607 69.873 1.00 15.68 72 ASP A C 1
ATOM 572 O O . ASP A 1 84 ? 2.818 19.329 70.467 1.00 14.63 72 ASP A O 1
ATOM 577 N N . LYS A 1 85 ? 4.917 18.719 69.979 1.00 16.49 73 LYS A N 1
ATOM 578 C CA . LYS A 1 85 ? 5.552 19.668 70.866 1.00 17.64 73 LYS A CA 1
ATOM 579 C C . LYS A 1 85 ? 5.264 21.095 70.483 1.00 17.75 73 LYS A C 1
ATOM 580 O O . LYS A 1 85 ? 5.075 21.972 71.357 1.00 15.08 73 LYS A O 1
ATOM 586 N N . ARG A 1 86 ? 5.250 21.331 69.177 1.00 17.02 74 ARG A N 1
ATOM 587 C CA . ARG A 1 86 ? 4.952 22.666 68.686 1.00 16.84 74 ARG A CA 1
ATOM 588 C C . ARG A 1 86 ? 3.472 22.990 68.855 1.00 16.60 74 ARG A C 1
ATOM 589 O O . ARG A 1 86 ? 3.137 24.118 69.166 1.00 16.04 74 ARG A O 1
ATOM 597 N N . ILE A 1 87 ? 2.588 22.013 68.704 1.00 15.17 75 ILE A N 1
ATOM 598 C CA . ILE A 1 87 ? 1.208 22.243 69.033 1.00 16.57 75 ILE A CA 1
ATOM 599 C C . ILE A 1 87 ? 1.069 22.515 70.536 1.00 17.17 75 ILE A C 1
ATOM 600 O O . ILE A 1 87 ? 0.301 23.403 70.947 1.00 16.43 75 ILE A O 1
ATOM 605 N N . ASP A 1 88 ? 1.849 21.807 71.349 1.00 17.65 76 ASP A N 1
ATOM 606 C CA . ASP A 1 88 ? 1.897 22.105 72.787 1.00 17.81 76 ASP A CA 1
ATOM 607 C C . ASP A 1 88 ? 2.330 23.547 73.057 1.00 18.10 76 ASP A C 1
ATOM 608 O O . ASP A 1 88 ? 1.806 24.167 73.980 1.00 17.21 76 ASP A O 1
ATOM 613 N N . GLU A 1 89 ? 3.272 24.088 72.280 1.00 18.64 77 GLU A N 1
ATOM 614 C CA . GLU A 1 89 ? 3.715 25.469 72.501 1.00 20.68 77 GLU A CA 1
ATOM 615 C C . GLU A 1 89 ? 2.531 26.390 72.217 1.00 20.25 77 GLU A C 1
ATOM 616 O O . GLU A 1 89 ? 2.384 27.409 72.890 1.00 19.91 77 GLU A O 1
ATOM 630 N N . ILE A 1 91 ? -0.585 25.683 72.607 1.00 18.11 79 ILE A N 1
ATOM 631 C CA . ILE A 1 91 ? -1.489 25.495 73.744 1.00 18.64 79 ILE A CA 1
ATOM 632 C C . ILE A 1 91 ? -1.047 26.285 74.988 1.00 19.96 79 ILE A C 1
ATOM 633 O O . ILE A 1 91 ? -1.858 26.989 75.586 1.00 19.99 79 ILE A O 1
ATOM 638 N N . LYS A 1 92 ? 0.236 26.183 75.326 1.00 20.07 80 LYS A N 1
ATOM 639 C CA . LYS A 1 92 ? 0.863 26.971 76.354 1.00 21.69 80 LYS A CA 1
ATOM 640 C C . LYS A 1 92 ? 0.715 28.486 76.097 1.00 20.78 80 LYS A C 1
ATOM 641 O O . LYS A 1 92 ? 0.456 29.223 77.035 1.00 19.78 80 LYS A O 1
ATOM 647 N N . ALA A 1 93 ? 0.874 28.942 74.848 1.00 19.73 81 ALA A N 1
ATOM 648 C CA . ALA A 1 93 ? 0.631 30.349 74.522 1.00 18.99 81 ALA A CA 1
ATOM 649 C C . ALA A 1 93 ? -0.794 30.764 74.891 1.00 17.88 81 ALA A C 1
ATOM 650 O O . ALA A 1 93 ? -0.992 31.801 75.506 1.00 17.83 81 ALA A O 1
ATOM 652 N N . CYS A 1 94 ? -1.781 29.936 74.566 1.00 17.40 82 CYS A N 1
ATOM 653 C CA . CYS A 1 94 ? -3.157 30.189 74.997 1.00 16.53 82 CYS A CA 1
ATOM 654 C C . CYS A 1 94 ? -3.259 30.360 76.528 1.00 17.44 82 CYS A C 1
ATOM 655 O O . CYS A 1 94 ? -3.913 31.293 77.027 1.00 16.47 82 CYS A O 1
ATOM 658 N N . GLU A 1 95 ? -2.605 29.471 77.277 1.00 18.03 83 GLU A N 1
ATOM 659 C CA . GLU A 1 95 ? -2.682 29.477 78.732 1.00 19.30 83 GLU A CA 1
ATOM 660 C C . GLU A 1 95 ? -1.995 30.736 79.272 1.00 19.63 83 GLU A C 1
ATOM 661 O O . GLU A 1 95 ? -2.460 31.356 80.204 1.00 19.95 83 GLU A O 1
ATOM 667 N N . THR A 1 96 ? -0.912 31.155 78.649 1.00 19.61 84 THR A N 1
ATOM 668 C CA . THR A 1 96 ? -0.242 32.391 79.046 1.00 19.87 84 THR A CA 1
ATOM 669 C C . THR A 1 96 ? -1.169 33.597 78.863 1.00 19.78 84 THR A C 1
ATOM 670 O O . THR A 1 96 ? -1.357 34.387 79.795 1.00 20.10 84 THR A O 1
ATOM 674 N N . VAL A 1 97 ? -1.798 33.696 77.690 1.00 18.56 85 VAL A N 1
ATOM 675 C CA . VAL A 1 97 ? -2.679 34.808 77.362 1.00 17.39 85 VAL A CA 1
ATOM 676 C C . VAL A 1 97 ? -3.908 34.831 78.284 1.00 17.83 85 VAL A C 1
ATOM 677 O O . VAL A 1 97 ? -4.290 35.891 78.762 1.00 18.53 85 VAL A O 1
ATOM 681 N N . ILE A 1 98 ? -4.513 33.674 78.551 1.00 18.24 86 ILE A N 1
ATOM 682 C CA . ILE A 1 98 ? -5.624 33.600 79.475 1.00 19.50 86 ILE A CA 1
ATOM 683 C C . ILE A 1 98 ? -5.234 34.214 80.828 1.00 20.53 86 ILE A C 1
ATOM 684 O O . ILE A 1 98 ? -6.014 34.906 81.427 1.00 20.81 86 ILE A O 1
ATOM 689 N N . GLY A 1 99 ? -4.030 33.949 81.311 1.00 21.96 87 GLY A N 1
ATOM 690 C CA . GLY A 1 99 ? -3.595 34.486 82.596 1.00 21.64 87 GLY A CA 1
ATOM 691 C C . GLY A 1 99 ? -3.229 35.956 82.630 1.00 21.62 87 GLY A C 1
ATOM 692 O O . GLY A 1 99 ? -3.146 36.498 83.694 1.00 21.48 87 GLY A O 1
ATOM 693 N N . LEU A 1 100 ? -3.021 36.602 81.481 1.00 21.36 88 LEU A N 1
ATOM 694 C CA . LEU A 1 100 ? -2.679 38.014 81.418 1.00 20.42 88 LEU A CA 1
ATOM 695 C C . LEU A 1 100 ? -3.877 38.913 81.758 1.00 20.02 88 LEU A C 1
ATOM 696 O O . LEU A 1 100 ? -5.012 38.548 81.523 1.00 18.44 88 LEU A O 1
ATOM 701 N N . LYS A 1 101 ? -3.615 40.094 82.321 1.00 19.54 89 LYS A N 1
ATOM 702 C CA . LYS A 1 101 ? -4.696 41.051 82.611 1.00 19.78 89 LYS A CA 1
ATOM 703 C C . LYS A 1 101 ? -5.234 41.641 81.312 1.00 19.62 89 LYS A C 1
ATOM 704 O O . LYS A 1 101 ? -4.482 41.980 80.394 1.00 19.26 89 LYS A O 1
ATOM 706 N N . ASP A 1 102 ? -6.545 41.725 81.227 1.00 19.51 90 ASP A N 1
ATOM 707 C CA . ASP A 1 102 ? -7.228 42.311 80.101 1.00 20.02 90 ASP A CA 1
ATOM 708 C C . ASP A 1 102 ? -7.009 43.821 80.167 1.00 19.66 90 ASP A C 1
ATOM 709 O O . ASP A 1 102 ? -7.405 44.426 81.144 1.00 20.03 90 ASP A O 1
ATOM 714 N N . PRO A 1 103 ? -6.419 44.449 79.146 1.00 19.40 91 PRO A N 1
ATOM 715 C CA . PRO A 1 103 ? -6.232 45.908 79.195 1.00 18.92 91 PRO A CA 1
ATOM 716 C C . PRO A 1 103 ? -7.539 46.665 78.915 1.00 18.27 91 PRO A C 1
ATOM 717 O O . PRO A 1 103 ? -7.651 47.844 79.247 1.00 18.70 91 PRO A O 1
ATOM 721 N N . VAL A 1 104 ? -8.517 46.003 78.334 1.00 16.91 92 VAL A N 1
ATOM 722 C CA . VAL A 1 104 ? -9.758 46.649 77.971 1.00 18.66 92 VAL A CA 1
ATOM 723 C C . VAL A 1 104 ? -10.530 47.126 79.217 1.00 19.41 92 VAL A C 1
ATOM 724 O O . VAL A 1 104 ? -10.746 46.352 80.141 1.00 20.09 92 VAL A O 1
ATOM 728 N N . GLY A 1 105 ? -10.993 48.379 79.187 1.00 19.75 93 GLY A N 1
ATOM 729 C CA . GLY A 1 105 ? -11.629 48.987 80.333 1.00 19.05 93 GLY A CA 1
ATOM 730 C C . GLY A 1 105 ? -10.711 49.582 81.393 1.00 19.43 93 GLY A C 1
ATOM 731 O O . GLY A 1 105 ? -11.247 50.185 82.319 1.00 19.35 93 GLY A O 1
ATOM 732 N N . GLU A 1 106 ? -9.384 49.409 81.321 1.00 19.86 94 GLU A N 1
ATOM 733 C CA . GLU A 1 106 ? -8.492 50.014 82.316 1.00 20.85 94 GLU A CA 1
ATOM 734 C C . GLU A 1 106 ? -8.600 51.536 82.219 1.00 20.62 94 GLU A C 1
ATOM 735 O O . GLU A 1 106 ? -8.638 52.103 81.117 1.00 18.88 94 GLU A O 1
ATOM 741 N N . VAL A 1 107 ? -8.610 52.189 83.362 1.00 19.95 95 VAL A N 1
ATOM 742 C CA . VAL A 1 107 ? -8.549 53.634 83.360 1.00 20.71 95 VAL A CA 1
ATOM 743 C C . VAL A 1 107 ? -7.083 54.035 83.311 1.00 20.67 95 VAL A C 1
ATOM 744 O O . VAL A 1 107 ? -6.287 53.645 84.180 1.00 21.51 95 VAL A O 1
ATOM 748 N N . ILE A 1 108 ? -6.728 54.816 82.298 1.00 19.71 96 ILE A N 1
ATOM 749 C CA . ILE A 1 108 ? -5.380 55.411 82.250 1.00 19.75 96 ILE A CA 1
ATOM 750 C C . ILE A 1 108 ? -5.281 56.473 83.346 1.00 20.18 96 ILE A C 1
ATOM 751 O O . ILE A 1 108 ? -4.345 56.489 84.141 1.00 20.69 96 ILE A O 1
ATOM 756 N N . ASP A 1 109 ? -6.245 57.379 83.354 1.00 19.11 97 ASP A N 1
ATOM 757 C CA . ASP A 1 109 ? -6.341 58.334 84.422 1.00 19.10 97 ASP A CA 1
ATOM 758 C C . ASP A 1 109 ? -7.746 58.863 84.475 1.00 17.10 97 ASP A C 1
ATOM 759 O O . ASP A 1 109 ? -8.541 58.642 83.566 1.00 16.85 97 ASP A O 1
ATOM 764 N N . SER A 1 110 ? -8.074 59.503 85.584 1.00 16.15 98 SER A N 1
ATOM 765 C CA . SER A 1 110 ? -9.398 60.123 85.736 1.00 15.74 98 SER A CA 1
ATOM 766 C C . SER A 1 110 ? -9.387 61.108 86.865 1.00 16.46 98 SER A C 1
ATOM 767 O O . SER A 1 110 ? -8.744 60.867 87.902 1.00 16.31 98 SER A O 1
ATOM 770 N N . TRP A 1 111 ? -10.098 62.202 86.677 1.00 17.15 99 TRP A N 1
ATOM 771 C CA . TRP A 1 111 ? -10.128 63.256 87.670 1.00 18.75 99 TRP A CA 1
ATOM 772 C C . TRP A 1 111 ? -11.459 63.971 87.622 1.00 19.13 99 TRP A C 1
ATOM 773 O O . TRP A 1 111 ? -12.253 63.767 86.700 1.00 18.61 99 TRP A O 1
ATOM 784 N N . VAL A 1 112 ? -11.695 64.808 88.635 1.00 19.57 100 VAL A N 1
ATOM 785 C CA . VAL 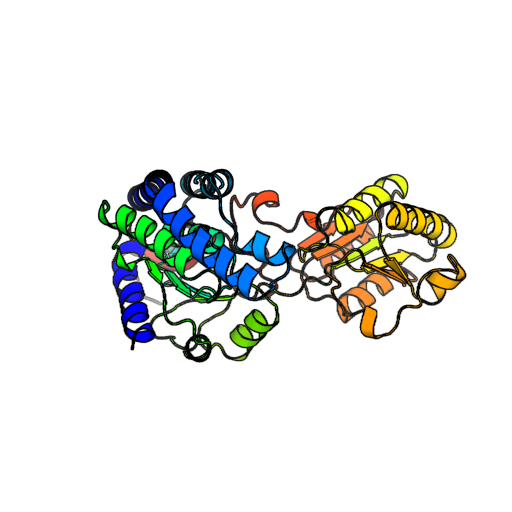A 1 112 ? -12.877 65.640 88.735 1.00 19.17 100 VAL A CA 1
ATOM 786 C C . VAL A 1 112 ? -12.455 67.091 88.531 1.00 19.62 100 VAL A C 1
ATOM 787 O O . VAL A 1 112 ? -11.612 67.585 89.251 1.00 19.59 100 VAL A O 1
ATOM 791 N N . ARG A 1 113 ? -13.057 67.787 87.571 1.00 20.29 101 ARG A N 1
ATOM 792 C CA . ARG A 1 113 ? -12.745 69.198 87.332 1.00 20.75 101 ARG A CA 1
ATOM 793 C C . ARG A 1 113 ? -13.266 70.048 88.460 1.00 20.63 101 ARG A C 1
ATOM 794 O O . ARG A 1 113 ? -14.053 69.588 89.251 1.00 20.68 101 ARG A O 1
ATOM 802 N N . GLU A 1 114 ? -12.918 71.322 88.437 1.00 20.58 102 GLU A N 1
ATOM 803 C CA . GLU A 1 114 ? -13.336 72.257 89.468 1.00 21.94 102 GLU A CA 1
ATOM 804 C C . GLU A 1 114 ? -14.834 72.450 89.591 1.00 20.66 102 GLU A C 1
ATOM 805 O O . GLU A 1 114 ? -15.307 72.784 90.678 1.00 20.20 102 GLU A O 1
ATOM 811 N N . ASP A 1 115 ? -15.578 72.222 88.500 1.00 19.64 103 ASP A N 1
ATOM 812 C CA . ASP A 1 115 ? -17.048 72.219 88.517 1.00 18.76 103 ASP A CA 1
ATOM 813 C C . ASP A 1 115 ? -17.712 70.861 88.715 1.00 17.98 103 ASP A C 1
ATOM 814 O O . ASP A 1 115 ? -18.908 70.698 88.533 1.00 17.47 103 ASP A O 1
ATOM 819 N N . GLY A 1 116 ? -16.951 69.851 89.048 1.00 18.40 104 GLY A N 1
ATOM 820 C CA . GLY A 1 116 ? -17.585 68.595 89.391 1.00 18.50 104 GLY A CA 1
ATOM 821 C C . GLY A 1 116 ? -17.692 67.614 88.229 1.00 18.16 104 GLY A C 1
ATOM 822 O O . GLY A 1 116 ? -18.073 66.461 88.420 1.00 17.96 104 GLY A O 1
ATOM 823 N N . LEU A 1 117 ? -17.332 68.050 87.030 1.00 17.69 105 LEU A N 1
ATOM 824 C CA . LEU A 1 117 ? -17.392 67.150 85.862 1.00 16.53 105 LEU A CA 1
ATOM 825 C C . LEU A 1 117 ? -16.322 66.069 85.990 1.00 14.98 105 LEU A C 1
ATOM 826 O O . LEU A 1 117 ? -15.140 66.395 86.134 1.00 16.00 105 LEU A O 1
ATOM 831 N N . ARG A 1 118 ? -16.715 64.797 86.014 1.00 14.45 106 ARG A N 1
ATOM 832 C CA . ARG A 1 118 ? -15.729 63.699 85.992 1.00 15.46 106 ARG A CA 1
ATOM 833 C C . ARG A 1 118 ? -15.256 63.395 84.562 1.00 15.76 106 ARG A C 1
ATOM 834 O O . ARG A 1 118 ? -16.085 63.249 83.648 1.00 15.79 106 ARG A O 1
ATOM 842 N N . ILE A 1 119 ? -13.940 63.301 84.390 1.00 16.66 107 ILE A N 1
ATOM 843 C CA . ILE A 1 119 ? -13.301 62.931 83.133 1.00 17.16 107 ILE A CA 1
ATOM 844 C C . ILE A 1 119 ? -12.419 61.728 83.352 1.00 16.17 107 ILE A C 1
ATOM 845 O O . ILE A 1 119 ? -11.663 61.662 84.325 1.00 16.76 107 ILE A O 1
ATOM 850 N N . ALA A 1 120 ? -12.497 60.772 82.447 1.00 14.85 108 ALA A N 1
ATOM 851 C CA . ALA A 1 120 ? -11.607 59.617 82.474 1.00 14.62 108 ALA A CA 1
ATOM 852 C C . ALA A 1 120 ? -11.126 59.236 81.081 1.00 15.59 108 ALA A C 1
ATOM 853 O O . ALA A 1 120 ? -11.862 59.386 80.110 1.00 16.97 108 ALA A O 1
ATOM 855 N N . ARG A 1 121 ? -9.933 58.652 81.005 1.00 15.92 109 ARG A N 1
ATOM 856 C CA . ARG A 1 121 ? -9.456 58.056 79.802 1.00 16.28 109 ARG A CA 1
ATOM 857 C C . ARG A 1 121 ? -9.455 56.588 80.068 1.00 16.61 109 ARG A C 1
ATOM 858 O O . ARG A 1 121 ? -8.834 56.132 81.049 1.00 16.79 109 ARG A O 1
ATOM 866 N N . VAL A 1 122 ? -10.129 55.860 79.186 1.00 15.95 110 VAL A N 1
ATOM 867 C CA . VAL A 1 122 ? -10.402 54.443 79.368 1.00 16.34 110 VAL A CA 1
ATOM 868 C C . VAL A 1 122 ? -9.969 53.686 78.085 1.00 14.95 110 VAL A C 1
ATOM 869 O O . VAL A 1 122 ? -10.315 54.086 76.984 1.00 13.93 110 VAL A O 1
ATOM 873 N N . ARG A 1 123 ? -9.251 52.589 78.259 1.00 14.81 111 ARG A N 1
ATOM 874 C CA . ARG A 1 123 ? -8.756 51.759 77.170 1.00 14.68 111 ARG A CA 1
ATOM 875 C C . ARG A 1 123 ? -9.869 50.944 76.533 1.00 15.16 111 ARG A C 1
ATOM 876 O O . ARG A 1 123 ? -10.700 50.351 77.239 1.00 15.58 111 ARG A O 1
ATOM 884 N N . VAL A 1 124 ? -9.858 50.930 75.212 1.00 14.42 112 VAL A N 1
ATOM 885 C CA . VAL A 1 124 ? -10.779 50.180 74.372 1.00 15.00 112 VAL A CA 1
ATOM 886 C C . VAL A 1 124 ? -9.974 49.509 73.248 1.00 15.14 112 VAL A C 1
ATOM 887 O O . VAL A 1 124 ? -8.866 49.910 72.944 1.00 13.76 112 VAL A O 1
ATOM 891 N N . PRO A 1 125 ? -10.520 48.466 72.656 1.00 15.74 113 PRO A N 1
ATOM 892 C CA . PRO A 1 125 ? -9.845 47.785 71.546 1.00 16.23 113 PRO A CA 1
ATOM 893 C C . PRO A 1 125 ? -9.559 48.695 70.387 1.00 16.05 113 PRO A C 1
ATOM 894 O O . PRO A 1 125 ? -10.319 49.621 70.085 1.00 16.08 113 PRO A O 1
ATOM 898 N N . ILE A 1 126 ? -8.442 48.437 69.717 1.00 17.58 114 ILE A N 1
ATOM 899 C CA . ILE A 1 126 ? -8.111 49.181 68.492 1.00 18.58 114 ILE A CA 1
ATOM 900 C C . ILE A 1 126 ? -9.045 48.926 67.309 1.00 18.13 114 ILE A C 1
ATOM 901 O O . ILE A 1 126 ? -9.340 49.861 66.542 1.00 18.42 114 ILE A O 1
ATOM 906 N N . GLY A 1 127 ? -9.599 47.715 67.206 1.00 16.81 115 GLY A N 1
ATOM 907 C CA . GLY A 1 127 ? -10.355 47.310 66.037 1.00 16.93 115 GLY A CA 1
ATOM 908 C C . GLY A 1 127 ? -9.802 46.092 65.319 1.00 15.87 115 GLY A C 1
ATOM 909 O O . GLY A 1 127 ? -8.870 45.494 65.752 1.00 15.79 115 GLY A O 1
ATOM 910 N N . PRO A 1 128 ? -10.381 45.720 64.195 1.00 16.58 116 PRO A N 1
ATOM 911 C CA . PRO A 1 128 ? -9.924 44.528 63.468 1.00 16.30 116 PRO A CA 1
ATOM 912 C C . PRO A 1 128 ? -8.501 44.710 63.032 1.00 16.94 116 PRO A C 1
ATOM 913 O O . PRO A 1 128 ? -8.140 45.802 62.554 1.00 17.25 116 PRO A O 1
ATOM 917 N N . ILE A 1 129 ? -7.700 43.675 63.249 1.00 16.80 117 ILE A N 1
ATOM 918 C CA . ILE A 1 129 ? -6.309 43.650 62.882 1.00 17.55 117 ILE A CA 1
ATOM 919 C C . ILE A 1 129 ? -6.077 42.715 61.715 1.00 17.23 117 ILE A C 1
ATOM 920 O O . ILE A 1 129 ? -6.499 41.572 61.759 1.00 14.99 117 ILE A O 1
ATOM 925 N N . GLY A 1 130 ? -5.410 43.222 60.680 1.00 17.76 118 GLY A N 1
ATOM 926 C CA . GLY A 1 130 ? -4.853 42.397 59.625 1.00 17.58 118 GLY A CA 1
ATOM 927 C C . GLY A 1 130 ? -3.430 41.931 59.914 1.00 17.52 118 GLY A C 1
ATOM 928 O O . GLY A 1 130 ? -2.527 42.743 60.133 1.00 17.03 118 GLY A O 1
ATOM 929 N N . ILE A 1 131 ? -3.218 40.622 59.891 1.00 16.94 119 ILE A N 1
ATOM 930 C CA . ILE A 1 131 ? -1.883 40.066 60.035 1.00 17.79 119 ILE A CA 1
ATOM 931 C C . ILE A 1 131 ? -1.445 39.478 58.686 1.00 17.60 119 ILE A C 1
ATOM 932 O O . ILE A 1 131 ? -2.092 38.584 58.140 1.00 17.35 119 ILE A O 1
ATOM 937 N N . ILE A 1 132 ? -0.329 39.983 58.170 1.00 18.24 120 ILE A N 1
ATOM 938 C CA . ILE A 1 132 ? 0.220 39.527 56.914 1.00 19.07 120 ILE A CA 1
ATOM 939 C C . ILE A 1 132 ? 1.547 38.883 57.234 1.00 19.34 120 ILE A C 1
ATOM 940 O O . ILE A 1 132 ? 2.477 39.545 57.673 1.00 19.33 120 ILE A O 1
ATOM 945 N N . TYR A 1 133 ? 1.605 37.575 57.046 1.00 19.38 121 TYR A N 1
ATOM 946 C CA . TYR A 1 133 ? 2.729 36.799 57.519 1.00 20.52 121 TYR A CA 1
ATOM 947 C C . TYR A 1 133 ? 3.066 35.721 56.517 1.00 21.98 121 TYR A C 1
ATOM 948 O O . TYR A 1 133 ? 2.394 35.570 55.490 1.00 22.63 121 TYR A O 1
ATOM 957 N N . GLU A 1 134 ? 4.172 35.043 56.761 1.00 25.24 122 GLU A N 1
ATOM 958 C CA . GLU A 1 134 ? 4.696 34.049 55.806 1.00 28.10 122 GLU A CA 1
ATOM 959 C C . GLU A 1 134 ? 4.364 32.674 56.354 1.00 29.24 122 GLU A C 1
ATOM 960 O O . GLU A 1 134 ? 3.175 32.373 56.600 1.00 31.13 122 GLU A O 1
ATOM 966 N N . SER A 1 135 ? 5.397 31.886 56.631 1.00 29.26 123 SER A N 1
ATOM 967 C CA . SER A 1 135 ? 5.281 30.454 56.711 1.00 30.01 123 SER A CA 1
ATOM 968 C C . SER A 1 135 ? 5.199 29.811 58.121 1.00 29.23 123 SER A C 1
ATOM 969 O O . SER A 1 135 ? 4.994 28.599 58.193 1.00 30.28 123 SER A O 1
ATOM 972 N N . ARG A 1 136 ? 5.426 30.527 59.220 1.00 27.75 124 ARG A N 1
ATOM 973 C CA . ARG A 1 136 ? 5.416 29.858 60.548 1.00 26.22 124 ARG A CA 1
ATOM 974 C C . ARG A 1 136 ? 3.974 29.701 61.037 1.00 24.26 124 ARG A C 1
ATOM 975 O O . ARG A 1 136 ? 3.353 30.700 61.410 1.00 23.45 124 ARG A O 1
ATOM 988 N N . PRO A 1 137 ? 3.415 28.491 61.031 1.00 21.72 125 PRO A N 1
ATOM 989 C CA . PRO A 1 137 ? 2.001 28.339 61.374 1.00 21.70 125 PRO A CA 1
ATOM 990 C C . PRO A 1 137 ? 1.637 28.724 62.813 1.00 20.96 125 PRO A C 1
ATOM 991 O O . PRO A 1 137 ? 0.502 29.099 63.036 1.00 20.14 125 PRO A O 1
ATOM 995 N N . ASN A 1 138 ? 2.555 28.618 63.768 1.00 20.95 126 ASN A N 1
ATOM 996 C CA . ASN A 1 138 ? 2.286 29.078 65.148 1.00 21.23 126 ASN A CA 1
ATOM 997 C C . ASN A 1 138 ? 1.822 30.533 65.226 1.00 20.10 126 ASN A C 1
ATOM 998 O O . ASN A 1 138 ? 1.075 30.893 66.135 1.00 19.23 126 ASN A O 1
ATOM 1003 N N . VAL A 1 139 ? 2.264 31.345 64.271 1.00 19.04 127 VAL A N 1
ATOM 1004 C CA . VAL A 1 139 ? 1.946 32.759 64.235 1.00 19.46 127 VAL A CA 1
ATOM 1005 C C . VAL A 1 139 ? 0.454 32.913 64.148 1.00 18.48 127 VAL A C 1
ATOM 1006 O O . VAL A 1 139 ? -0.103 33.832 64.723 1.00 18.19 127 VAL A O 1
ATOM 1010 N N . THR A 1 140 ? -0.183 31.971 63.464 1.00 17.89 128 THR A N 1
ATOM 1011 C CA . THR A 1 140 ? -1.629 31.925 63.332 1.00 16.78 128 THR A CA 1
ATOM 1012 C C . THR A 1 140 ? -2.349 31.959 64.683 1.00 16.84 128 THR A C 1
ATOM 1013 O O . THR A 1 140 ? -3.279 32.723 64.879 1.00 16.01 128 THR A O 1
ATOM 1017 N N . VAL A 1 141 ? -1.947 31.099 65.588 1.00 15.44 129 VAL A N 1
ATOM 1018 C CA . VAL A 1 141 ? -2.472 31.104 66.933 1.00 16.25 129 VAL A CA 1
ATOM 1019 C C . VAL A 1 141 ? -2.016 32.294 67.776 1.00 16.05 129 VAL A C 1
ATOM 1020 O O . VAL A 1 141 ? -2.855 32.969 68.412 1.00 15.89 129 VAL A O 1
ATOM 1024 N N . GLU A 1 142 ? -0.717 32.559 67.770 1.00 16.01 130 GLU A N 1
ATOM 1025 C CA . GLU A 1 142 ? -0.153 33.588 68.629 1.00 16.54 130 GLU A CA 1
ATOM 1026 C C . GLU A 1 142 ? -0.831 34.927 68.414 1.00 16.01 130 GLU A C 1
ATOM 1027 O O . GLU A 1 142 ? -1.196 35.578 69.373 1.00 16.58 130 GLU A O 1
ATOM 1033 N N . THR A 1 143 ? -1.018 35.335 67.162 1.00 15.09 131 THR A N 1
ATOM 1034 C CA . THR A 1 143 ? -1.595 36.639 66.894 1.00 14.39 131 THR A CA 1
ATOM 1035 C C . THR A 1 143 ? -3.055 36.646 67.204 1.00 13.68 131 THR A C 1
ATOM 1036 O O . THR A 1 143 ? -3.529 37.604 67.795 1.00 14.21 131 THR A O 1
ATOM 1040 N N . THR A 1 144 ? -3.757 35.563 66.841 1.00 13.36 132 THR A N 1
ATOM 1041 C CA . THR A 1 144 ? -5.187 35.430 67.095 1.00 13.49 132 THR A CA 1
ATOM 1042 C C . THR A 1 144 ? -5.530 35.600 68.565 1.00 13.89 132 THR A C 1
ATOM 1043 O O . THR A 1 144 ? -6.432 36.385 68.929 1.00 15.82 132 THR A O 1
ATOM 1047 N N . ILE A 1 145 ? -4.788 34.939 69.422 1.00 12.96 133 ILE A N 1
ATOM 1048 C CA . ILE A 1 145 ? -5.136 34.944 70.832 1.00 13.53 133 ILE A CA 1
ATOM 1049 C C . ILE A 1 145 ? -4.821 36.269 71.470 1.00 14.15 133 ILE A C 1
ATOM 1050 O O . ILE A 1 145 ? -5.535 36.703 72.366 1.00 14.67 133 ILE A O 1
ATOM 1055 N N . LEU A 1 146 ? -3.773 36.939 71.010 1.00 14.11 134 LEU A N 1
ATOM 1056 C CA . LEU A 1 146 ? -3.503 38.265 71.490 1.00 14.42 134 LEU A CA 1
ATOM 1057 C C . LEU A 1 146 ? -4.595 39.242 71.048 1.00 14.58 134 LEU A C 1
ATOM 1058 O O . LEU A 1 146 ? -5.013 40.096 71.827 1.00 14.61 134 LEU A O 1
ATOM 1063 N N . ALA A 1 147 ? -5.040 39.128 69.789 1.00 14.58 135 ALA A N 1
ATOM 1064 C CA . ALA A 1 147 ? -6.098 39.975 69.291 1.00 14.27 135 ALA A CA 1
ATOM 1065 C C . ALA A 1 147 ? -7.411 39.737 70.053 1.00 14.20 135 ALA A C 1
ATOM 1066 O O . ALA A 1 147 ? -8.060 40.674 70.511 1.00 13.67 135 ALA A O 1
ATOM 1068 N N . LEU A 1 148 ? -7.825 38.491 70.149 1.00 12.93 136 LEU A N 1
ATOM 1069 C CA . LEU A 1 148 ? -9.092 38.191 70.774 1.00 14.75 136 LEU A CA 1
ATOM 1070 C C . LEU A 1 148 ? -9.114 38.684 72.237 1.00 15.45 136 LEU A C 1
ATOM 1071 O O . LEU A 1 148 ? -10.112 39.259 72.667 1.00 15.66 136 LEU A O 1
ATOM 1076 N N . LYS A 1 149 ? -8.014 38.461 72.967 1.00 14.80 137 LYS A N 1
ATOM 1077 C CA . LYS A 1 149 ? -7.943 38.799 74.373 1.00 15.06 137 LYS A CA 1
ATOM 1078 C C . LYS A 1 149 ? -8.138 40.283 74.551 1.00 14.98 137 LYS A C 1
ATOM 1079 O O . LYS A 1 149 ? -8.761 40.720 75.534 1.00 15.54 137 LYS A O 1
ATOM 1085 N N . SER A 1 150 ? -7.566 41.049 73.629 1.00 14.73 138 SER A N 1
ATOM 1086 C CA . SER A 1 150 ? -7.649 42.495 73.673 1.00 14.50 138 SER A CA 1
ATOM 1087 C C . SER A 1 150 ? -8.904 43.054 73.014 1.00 14.15 138 SER A C 1
ATOM 1088 O O . SER A 1 150 ? -9.029 44.264 72.841 1.00 13.22 138 SER A O 1
ATOM 1091 N N . GLY A 1 151 ? -9.864 42.195 72.670 1.00 13.61 139 GLY A N 1
ATOM 1092 C CA . GLY A 1 151 ? -11.097 42.654 72.091 1.00 13.72 139 GLY A CA 1
ATOM 1093 C C . GLY A 1 151 ? -11.052 43.033 70.624 1.00 13.89 139 GLY A C 1
ATOM 1094 O O . GLY A 1 151 ? -11.967 43.703 70.110 1.00 13.22 139 GLY A O 1
ATOM 1095 N N . ASN A 1 152 ? -10.024 42.586 69.926 1.00 12.89 140 ASN A N 1
ATOM 1096 C CA . ASN A 1 152 ? -9.895 42.829 68.495 1.00 13.53 140 ASN A CA 1
ATOM 1097 C C . ASN A 1 152 ? -10.176 41.609 67.599 1.00 13.87 140 ASN A C 1
ATOM 1098 O O . ASN A 1 152 ? -9.724 40.520 67.873 1.00 13.84 140 ASN A O 1
ATOM 1103 N N . THR A 1 153 ? -10.920 41.781 66.512 1.00 14.12 141 THR A N 1
ATOM 1104 C CA . THR A 1 153 ? -11.014 40.692 65.550 1.00 13.80 141 THR A CA 1
ATOM 1105 C C . THR A 1 153 ? -9.722 40.648 64.707 1.00 13.33 141 THR A C 1
ATOM 1106 O O . THR A 1 153 ? -8.883 41.565 64.759 1.00 13.58 141 THR A O 1
ATOM 1110 N N . ILE A 1 154 ? -9.595 39.587 63.934 1.00 12.01 142 ILE A N 1
ATOM 1111 C CA . ILE A 1 154 ? -8.417 39.362 63.107 1.00 12.51 142 ILE A CA 1
ATOM 1112 C C . ILE A 1 154 ? -8.677 38.749 61.736 1.00 11.27 142 ILE A C 1
ATOM 1113 O O . ILE A 1 154 ? -9.438 37.770 61.549 1.00 11.67 142 ILE A O 1
ATOM 1118 N N . LEU A 1 155 ? -7.999 39.331 60.772 1.00 11.35 143 LEU A N 1
ATOM 1119 C CA . LEU A 1 155 ? -7.971 38.856 59.413 1.00 11.52 143 LEU A CA 1
ATOM 1120 C C . LEU A 1 155 ? -6.563 38.363 59.109 1.00 11.03 143 LEU A C 1
ATOM 1121 O O . LEU A 1 155 ? -5.634 39.107 59.105 1.00 10.98 143 LEU A O 1
ATOM 1126 N N . LEU A 1 156 ? -6.445 37.078 58.868 1.00 12.47 144 LEU A N 1
ATOM 1127 C CA . LEU A 1 156 ? -5.171 36.397 58.697 1.00 13.16 144 LEU A CA 1
ATOM 1128 C C . LEU A 1 156 ? -4.897 36.164 57.221 1.00 13.06 144 LEU A C 1
ATOM 1129 O O . LEU A 1 156 ? -5.745 35.627 56.499 1.00 14.28 144 LEU A O 1
ATOM 1134 N N . ARG A 1 157 ? -3.725 36.575 56.787 1.00 14.18 145 ARG A N 1
ATOM 1135 C CA . ARG A 1 157 ? -3.157 36.170 55.501 1.00 15.90 145 ARG A CA 1
ATOM 1136 C C . ARG A 1 157 ? -1.704 35.659 55.691 1.00 15.81 145 ARG A C 1
ATOM 1137 O O . ARG A 1 157 ? -0.755 36.415 55.885 1.00 15.53 145 ARG A O 1
ATOM 1145 N N . GLY A 1 158 ? -1.553 34.346 55.726 1.00 17.19 146 GLY A N 1
ATOM 1146 C CA . GLY A 1 158 ? -0.233 33.759 55.800 1.00 18.61 146 GLY A CA 1
ATOM 1147 C C . GLY A 1 158 ? 0.337 33.359 54.428 1.00 19.43 146 GLY A C 1
ATOM 1148 O O . GLY A 1 158 ? -0.250 33.592 53.385 1.00 19.04 146 GLY A O 1
ATOM 1149 N N . GLY A 1 159 ? 1.461 32.661 54.459 1.00 21.45 147 GLY A N 1
ATOM 1150 C CA . GLY A 1 159 ? 2.198 32.287 53.255 1.00 21.58 147 GLY A CA 1
ATOM 1151 C C . GLY A 1 159 ? 1.591 31.103 52.542 1.00 22.10 147 GLY A C 1
ATOM 1152 O O . GLY A 1 159 ? 0.929 30.258 53.137 1.00 23.11 147 GLY A O 1
ATOM 1153 N N . SER A 1 160 ? 1.854 31.013 51.253 1.00 22.21 148 SER A N 1
ATOM 1154 C CA . SER A 1 160 ? 1.334 29.928 50.472 1.00 22.90 148 SER A CA 1
ATOM 1155 C C . SER A 1 160 ? 1.992 28.599 50.925 1.00 21.94 148 SER A C 1
ATOM 1156 O O . SER A 1 160 ? 1.410 27.528 50.777 1.00 22.25 148 SER A O 1
ATOM 1159 N N . ASP A 1 161 ? 3.173 28.675 51.520 1.00 21.36 149 ASP A N 1
ATOM 1160 C CA . ASP A 1 161 ? 3.862 27.450 51.993 1.00 22.10 149 ASP A CA 1
ATOM 1161 C C . ASP A 1 161 ? 3.134 26.718 53.152 1.00 20.84 149 ASP A C 1
ATOM 1162 O O . ASP A 1 161 ? 3.161 25.504 53.207 1.00 20.38 149 ASP A O 1
ATOM 1167 N N . ALA A 1 162 ? 2.450 27.492 54.008 1.00 19.19 150 ALA A N 1
ATOM 1168 C CA . ALA A 1 162 ? 1.804 27.051 55.236 1.00 17.97 150 ALA A CA 1
ATOM 1169 C C . ALA A 1 162 ? 0.295 26.969 55.090 1.00 17.75 150 ALA A C 1
ATOM 1170 O O . ALA A 1 162 ? -0.410 26.771 56.070 1.00 17.11 150 ALA A O 1
ATOM 1172 N N . LEU A 1 163 ? -0.201 27.116 53.865 1.00 17.52 151 LEU A N 1
ATOM 1173 C CA . LEU A 1 163 ? -1.627 27.222 53.603 1.00 16.44 151 LEU A CA 1
ATOM 1174 C C . LEU A 1 163 ? -2.451 26.068 54.154 1.00 15.41 151 LEU A C 1
ATOM 1175 O O . LEU A 1 163 ? -3.503 26.284 54.734 1.00 13.59 151 LEU A O 1
ATOM 1180 N N . ASN A 1 164 ? -2.015 24.835 53.952 1.00 14.58 152 ASN A N 1
ATOM 1181 C CA . ASN A 1 164 ? -2.807 23.720 54.477 1.00 14.31 152 ASN A CA 1
ATOM 1182 C C . ASN A 1 164 ? -2.811 23.722 56.011 1.00 14.12 152 ASN A C 1
ATOM 1183 O O . ASN A 1 164 ? -3.857 23.530 56.630 1.00 12.61 152 ASN A O 1
ATOM 1188 N N . SER A 1 165 ? -1.647 23.973 56.599 1.00 13.66 153 SER A N 1
ATOM 1189 C CA . SER A 1 165 ? -1.494 24.016 58.044 1.00 13.61 153 SER A CA 1
ATOM 1190 C C . SER A 1 165 ? -2.409 25.095 58.615 1.00 14.08 153 SER A C 1
ATOM 1191 O O . SER A 1 165 ? -3.148 24.871 59.590 1.00 13.71 153 SER A O 1
ATOM 1194 N N . ASN A 1 166 ? -2.369 26.274 58.005 1.00 14.27 154 ASN A N 1
ATOM 1195 C CA . ASN A 1 166 ? -3.113 27.396 58.524 1.00 14.65 154 ASN A CA 1
ATOM 1196 C C . ASN A 1 166 ? -4.609 27.217 58.384 1.00 14.45 154 ASN A C 1
ATOM 1197 O O . ASN A 1 166 ? -5.363 27.625 59.278 1.00 15.61 154 ASN A O 1
ATOM 1202 N N . LYS A 1 167 ? -5.042 26.577 57.321 1.00 14.51 155 LYS A N 1
ATOM 1203 C CA . LYS A 1 167 ? -6.457 26.263 57.204 1.00 15.51 155 LYS A CA 1
ATOM 1204 C C . LYS A 1 167 ? -6.928 25.394 58.343 1.00 14.34 155 LYS A C 1
ATOM 1205 O O . LYS A 1 167 ? -7.969 25.656 58.906 1.00 12.87 155 LYS A O 1
ATOM 1211 N N . ALA A 1 168 ? -6.193 24.309 58.601 1.00 13.29 156 ALA A N 1
ATOM 1212 C CA . ALA A 1 168 ? -6.559 23.380 59.628 1.00 13.30 156 ALA A CA 1
ATOM 1213 C C . ALA A 1 168 ? -6.556 24.038 61.012 1.00 13.39 156 ALA A C 1
ATOM 1214 O O . ALA A 1 168 ? -7.442 23.766 61.828 1.00 15.43 156 ALA A O 1
ATOM 1216 N N . ILE A 1 169 ? -5.568 24.885 61.293 1.00 12.78 157 ILE A N 1
ATOM 1217 C CA . ILE A 1 169 ? -5.487 25.580 62.567 1.00 12.40 157 ILE A CA 1
ATOM 1218 C C . ILE A 1 169 ? -6.696 26.542 62.671 1.00 13.06 157 ILE A C 1
ATOM 1219 O O . ILE A 1 169 ? -7.422 26.577 63.708 1.00 12.60 157 ILE A O 1
ATOM 1224 N N . VAL A 1 170 ? -6.933 27.301 61.607 1.00 12.63 158 VAL A N 1
ATOM 1225 C CA . VAL A 1 170 ? -8.038 28.276 61.627 1.00 12.82 158 VAL A CA 1
ATOM 1226 C C . VAL A 1 170 ? -9.373 27.556 61.794 1.00 13.17 158 VAL A C 1
ATOM 1227 O O . VAL A 1 170 ? -10.268 28.055 62.483 1.00 14.22 158 VAL A O 1
ATOM 1231 N N . SER A 1 171 ? -9.493 26.389 61.188 1.00 12.91 159 SER A N 1
ATOM 1232 C CA . SER A 1 171 ? -10.690 25.602 61.324 1.00 13.62 159 SER A CA 1
ATOM 1233 C C . SER A 1 171 ? -10.889 25.210 62.794 1.00 13.86 159 SER A C 1
ATOM 1234 O O . SER A 1 171 ? -11.988 25.321 63.313 1.00 14.93 159 SER A O 1
ATOM 1237 N N . ALA A 1 172 ? -9.832 24.763 63.464 1.00 13.50 160 ALA A N 1
ATOM 1238 C CA . ALA A 1 172 ? -9.895 24.428 64.887 1.00 12.82 160 ALA A CA 1
ATOM 1239 C C . ALA A 1 172 ? -10.281 25.633 65.783 1.00 13.23 160 ALA A C 1
ATOM 1240 O O . ALA A 1 172 ? -11.088 25.507 66.685 1.00 12.44 160 ALA A O 1
ATOM 1242 N N . ILE A 1 173 ? -9.688 26.799 65.507 1.00 12.83 161 ILE A N 1
ATOM 1243 C CA . ILE A 1 173 ? -9.975 28.027 66.215 1.00 12.74 161 ILE A CA 1
ATOM 1244 C C . ILE A 1 173 ? -11.474 28.363 66.122 1.00 13.19 161 ILE A C 1
ATOM 1245 O O . ILE A 1 173 ? -12.105 28.658 67.138 1.00 12.99 161 ILE A O 1
ATOM 1250 N N . ARG A 1 174 ? -12.025 28.321 64.907 1.00 14.05 162 ARG A N 1
ATOM 1251 C CA . ARG A 1 174 ? -13.449 28.700 64.680 1.00 15.19 162 ARG A CA 1
ATOM 1252 C C . ARG A 1 174 ? -14.413 27.671 65.314 1.00 15.46 162 ARG A C 1
ATOM 1253 O O . ARG A 1 174 ? -15.509 28.003 65.746 1.00 14.01 162 ARG A O 1
ATOM 1261 N N . GLU A 1 175 ? -14.009 26.414 65.326 1.00 15.68 163 GLU A N 1
ATOM 1262 C CA . GLU A 1 175 ? -14.782 25.385 66.037 1.00 17.55 163 GLU A CA 1
ATOM 1263 C C . GLU A 1 175 ? -14.887 25.773 67.504 1.00 17.46 163 GLU A C 1
ATOM 1264 O O . GLU A 1 175 ? -15.924 25.600 68.121 1.00 17.56 163 GLU A O 1
ATOM 1270 N N . ALA A 1 176 ? -13.787 26.260 68.083 1.00 17.40 164 ALA A N 1
ATOM 1271 C CA . ALA A 1 176 ? -13.826 26.693 69.471 1.00 17.01 164 ALA A CA 1
ATOM 1272 C C . ALA A 1 176 ? -14.744 27.889 69.633 1.00 17.02 164 ALA A C 1
ATOM 1273 O O . ALA A 1 176 ? -15.515 27.929 70.572 1.00 16.42 164 ALA A O 1
ATOM 1275 N N . LEU A 1 177 ? -14.638 28.865 68.746 1.00 17.22 165 LEU A N 1
ATOM 1276 C CA . LEU A 1 177 ? -15.390 30.116 68.864 1.00 18.24 165 LEU A CA 1
ATOM 1277 C C . LEU A 1 177 ? -16.883 29.842 68.818 1.00 19.17 165 LEU A C 1
ATOM 1278 O O . LEU A 1 177 ? -17.673 30.491 69.507 1.00 19.09 165 LEU A O 1
ATOM 1283 N N . LYS A 1 178 ? -17.254 28.891 67.977 1.00 20.97 166 LYS A N 1
ATOM 1284 C CA . LYS A 1 178 ? -18.642 28.473 67.804 1.00 22.82 166 LYS A CA 1
ATOM 1285 C C . LYS A 1 178 ? -19.279 27.972 69.122 1.00 22.34 166 LYS A C 1
ATOM 1286 O O . LYS A 1 178 ? -20.476 27.951 69.228 1.00 22.94 166 LYS A O 1
ATOM 1292 N N . GLU A 1 179 ? -18.483 27.560 70.096 1.00 21.41 167 GLU A N 1
ATOM 1293 C CA . GLU A 1 179 ? -19.012 27.107 71.376 1.00 21.92 167 GLU A CA 1
ATOM 1294 C C . GLU A 1 179 ? -19.083 28.224 72.398 1.00 21.76 167 GLU A C 1
ATOM 1295 O O . GLU A 1 179 ? -19.306 27.959 73.571 1.00 22.72 167 GLU A O 1
ATOM 1301 N N . THR A 1 180 ? -18.875 29.463 71.957 1.00 20.41 168 THR A N 1
ATOM 1302 C CA . THR A 1 180 ? -19.008 30.630 72.795 1.00 20.13 168 THR A CA 1
ATOM 1303 C C . THR A 1 180 ? -19.921 31.677 72.130 1.00 20.04 168 THR A C 1
ATOM 1304 O O . THR A 1 180 ? -20.460 31.456 71.040 1.00 19.62 168 THR A O 1
ATOM 1308 N N . GLU A 1 181 ? -19.982 32.846 72.762 1.00 19.77 169 GLU A N 1
ATOM 1309 C CA . GLU A 1 181 ? -20.719 33.990 72.250 1.00 20.97 169 GLU A CA 1
ATOM 1310 C C . GLU A 1 181 ? -19.837 34.866 71.358 1.00 20.01 169 GLU A C 1
ATOM 1311 O O . GLU A 1 181 ? -20.289 35.855 70.837 1.00 18.31 169 GLU A O 1
ATOM 1317 N N . ILE A 1 182 ? -18.555 34.535 71.267 1.00 18.82 170 ILE A N 1
ATOM 1318 C CA . ILE A 1 182 ? -17.649 35.281 70.399 1.00 18.00 170 ILE A CA 1
ATOM 1319 C C . ILE A 1 182 ? -17.890 34.729 69.013 1.00 17.48 170 ILE A C 1
ATOM 1320 O O . ILE A 1 182 ? -17.721 33.525 68.818 1.00 16.75 170 ILE A O 1
ATOM 1325 N N . PRO A 1 183 ? -18.254 35.572 68.045 1.00 18.43 171 PRO A N 1
ATOM 1326 C CA . PRO A 1 183 ? -18.583 35.088 66.710 1.00 18.18 171 PRO A CA 1
ATOM 1327 C C . PRO A 1 183 ? -17.385 34.407 66.071 1.00 18.50 171 PRO A C 1
ATOM 1328 O O . PRO A 1 183 ? -16.228 34.781 66.239 1.00 17.45 171 PRO A O 1
ATOM 1332 N N . GLU A 1 184 ? -17.718 33.388 65.322 1.00 17.59 172 GLU A N 1
ATOM 1333 C CA . GLU A 1 184 ? -16.775 32.569 64.596 1.00 18.94 172 GLU A CA 1
ATOM 1334 C C . GLU A 1 184 ? -16.012 33.451 63.598 1.00 16.76 172 GLU A C 1
ATOM 1335 O O . GLU A 1 184 ? -14.835 33.264 63.363 1.00 15.15 172 GLU A O 1
ATOM 1341 N N . SER A 1 185 ? -16.707 34.447 63.073 1.00 15.68 173 SER A N 1
ATOM 1342 C CA . SER A 1 185 ? -16.145 35.390 62.102 1.00 16.08 173 SER A CA 1
ATOM 1343 C C . SER A 1 185 ? -15.237 36.461 62.743 1.00 14.68 173 SER A C 1
ATOM 1344 O O . SER A 1 185 ? -14.745 37.374 62.070 1.00 16.28 173 SER A O 1
ATOM 1347 N N . SER A 1 186 ? -14.994 36.343 64.037 1.00 13.88 174 SER A N 1
ATOM 1348 C CA . SER A 1 186 ? -13.915 37.076 64.695 1.00 13.16 174 SER A CA 1
ATOM 1349 C C . SER A 1 186 ? -12.530 36.701 64.146 1.00 12.86 174 SER A C 1
ATOM 1350 O O . SER A 1 186 ? -11.592 37.451 64.282 1.00 10.54 174 SER A O 1
ATOM 1353 N N . VAL A 1 187 ? -12.435 35.525 63.522 1.00 12.99 175 VAL A N 1
ATOM 1354 C CA . VAL A 1 187 ? -11.182 35.050 62.930 1.00 13.18 175 VAL A CA 1
ATOM 1355 C C . VAL A 1 187 ? -11.475 34.620 61.501 1.00 13.18 175 VAL A C 1
ATOM 1356 O O . VAL A 1 187 ? -12.145 33.635 61.285 1.00 14.05 175 VAL A O 1
ATOM 1360 N N . GLU A 1 188 ? -10.983 35.371 60.530 1.00 12.69 176 GLU A N 1
ATOM 1361 C CA . GLU A 1 188 ? -11.142 35.016 59.144 1.00 12.81 176 GLU A CA 1
ATOM 1362 C C . GLU A 1 188 ? -9.754 34.866 58.563 1.00 13.41 176 GLU A C 1
ATOM 1363 O O . GLU A 1 188 ? -8.821 35.512 59.014 1.00 13.65 176 GLU A O 1
ATOM 1369 N N . PHE A 1 189 ? -9.643 34.038 57.524 1.00 13.91 177 PHE A N 1
ATOM 1370 C CA . PHE A 1 189 ? -8.358 33.612 56.985 1.00 13.95 177 PHE A CA 1
ATOM 1371 C C . PHE A 1 189 ? -8.411 33.601 55.461 1.00 14.32 177 PHE A C 1
ATOM 1372 O O . PHE A 1 189 ? -9.266 32.957 54.855 1.00 15.16 177 PHE A O 1
ATOM 1380 N N . ILE A 1 190 ? -7.517 34.356 54.851 1.00 15.29 178 ILE A N 1
ATOM 1381 C CA . ILE A 1 190 ? -7.485 34.508 53.394 1.00 17.01 178 ILE A CA 1
ATOM 1382 C C . ILE A 1 190 ? -6.764 33.267 52.811 1.00 17.64 178 ILE A C 1
ATOM 1383 O O . ILE A 1 190 ? -5.598 33.067 53.096 1.00 17.69 178 ILE A O 1
ATOM 1388 N N . GLU A 1 191 ? -7.468 32.465 52.019 1.00 18.18 179 GLU A N 1
ATOM 1389 C CA . GLU A 1 191 ? -6.913 31.272 51.380 1.00 19.94 179 GLU A CA 1
ATOM 1390 C C . GLU A 1 191 ? -6.228 31.547 50.041 1.00 20.87 179 GLU A C 1
ATOM 1391 O O . GLU A 1 191 ? -5.381 30.778 49.612 1.00 19.47 179 GLU A O 1
ATOM 1397 N N . ASN A 1 192 ? -6.611 32.635 49.380 1.00 22.10 180 ASN A N 1
ATOM 1398 C CA . ASN A 1 192 ? -5.922 33.082 48.171 1.00 23.32 180 ASN A CA 1
ATOM 1399 C C . ASN A 1 192 ? -4.555 33.633 48.570 1.00 24.42 180 ASN A C 1
ATOM 1400 O O . ASN A 1 192 ? -4.416 34.668 49.206 1.00 25.24 180 ASN A O 1
ATOM 1405 N N . THR A 1 193 ? -3.526 32.921 48.171 1.00 27.19 181 THR A N 1
ATOM 1406 C CA . THR A 1 193 ? -2.147 33.293 48.504 1.00 29.03 181 THR A CA 1
ATOM 1407 C C . THR A 1 193 ? -1.644 34.552 47.797 1.00 28.80 181 THR A C 1
ATOM 1408 O O . THR A 1 193 ? -0.732 35.221 48.296 1.00 28.74 181 THR A O 1
ATOM 1412 N N . ASP A 1 194 ? -2.176 34.803 46.594 1.00 28.33 182 ASP A N 1
ATOM 1413 C CA . ASP A 1 194 ? -1.660 35.854 45.702 1.00 27.19 182 ASP A CA 1
ATOM 1414 C C . ASP A 1 194 ? -1.355 37.145 46.438 1.00 26.07 182 ASP A C 1
ATOM 1415 O O . ASP A 1 194 ? -2.170 37.624 47.203 1.00 26.54 182 ASP A O 1
ATOM 1420 N N . ARG A 1 195 ? -0.179 37.709 46.183 1.00 25.45 183 ARG A N 1
ATOM 1421 C CA . ARG A 1 195 ? 0.336 38.885 46.890 1.00 25.33 183 ARG A CA 1
ATOM 1422 C C . ARG A 1 195 ? -0.242 40.219 46.441 1.00 24.57 183 ARG A C 1
ATOM 1423 O O . ARG A 1 195 ? -0.140 41.242 47.148 1.00 23.80 183 ARG A O 1
ATOM 1426 N N . SER A 1 196 ? -0.879 40.242 45.277 1.00 23.90 184 SER A N 1
ATOM 1427 C CA . SER A 1 196 ? -1.660 41.422 44.908 1.00 23.20 184 SER A CA 1
ATOM 1428 C C . SER A 1 196 ? -2.738 41.731 45.956 1.00 22.96 184 SER A C 1
ATOM 1429 O O . SER A 1 196 ? -3.164 42.880 46.097 1.00 23.30 184 SER A O 1
ATOM 1432 N N . LEU A 1 197 ? -3.237 40.688 46.616 1.00 22.54 185 LEU A N 1
ATOM 1433 C CA . LEU A 1 197 ? -4.218 40.820 47.714 1.00 22.85 185 LEU A CA 1
ATOM 1434 C C . LEU A 1 197 ? -3.691 41.600 48.909 1.00 21.59 185 LEU A C 1
ATOM 1435 O O . LEU A 1 197 ? -4.430 42.301 49.570 1.00 20.84 185 LEU A O 1
ATOM 1440 N N . VAL A 1 198 ? -2.423 41.416 49.225 1.00 21.21 186 VAL A N 1
ATOM 1441 C CA . VAL A 1 198 ? -1.792 42.185 50.261 1.00 21.56 186 VAL A CA 1
ATOM 1442 C C . VAL A 1 198 ? -1.921 43.697 50.008 1.00 22.12 186 VAL A C 1
ATOM 1443 O O . VAL A 1 198 ? -2.279 44.457 50.900 1.00 21.05 186 VAL A O 1
ATOM 1447 N N . LEU A 1 199 ? -1.647 44.135 48.785 1.00 21.69 187 LEU A N 1
ATOM 1448 C CA . LEU A 1 199 ? -1.755 45.549 48.470 1.00 22.03 187 LEU A CA 1
ATOM 1449 C C . LEU A 1 199 ? -3.154 46.084 48.712 1.00 21.54 187 LEU A C 1
ATOM 1450 O O . LEU A 1 199 ? -3.296 47.188 49.213 1.00 21.51 187 LEU A O 1
ATOM 1455 N N . GLU A 1 200 ? -4.177 45.304 48.367 1.00 21.31 188 GLU A N 1
ATOM 1456 C CA . GLU A 1 200 ? -5.574 45.669 48.611 1.00 21.86 188 GLU A CA 1
ATOM 1457 C C . GLU A 1 200 ? -5.922 45.681 50.113 1.00 21.04 188 GLU A C 1
ATOM 1458 O O . GLU A 1 200 ? -6.669 46.545 50.606 1.00 21.10 188 GLU A O 1
ATOM 1472 N N . ILE A 1 202 ? -4.081 46.165 52.799 1.00 20.46 190 ILE A N 1
ATOM 1473 C CA . ILE A 1 202 ? -3.505 47.253 53.570 1.00 20.99 190 ILE A CA 1
ATOM 1474 C C . ILE A 1 202 ? -4.053 48.640 53.195 1.00 20.90 190 ILE A C 1
ATOM 1475 O O . ILE A 1 202 ? -3.584 49.633 53.721 1.00 21.22 190 ILE A O 1
ATOM 1480 N N . ARG A 1 203 ? -4.997 48.692 52.279 1.00 21.45 191 ARG A N 1
ATOM 1481 C CA . ARG A 1 203 ? -5.743 49.913 51.963 1.00 22.89 191 ARG A CA 1
ATOM 1482 C C . ARG A 1 203 ? -7.193 49.911 52.460 1.00 23.12 191 ARG A C 1
ATOM 1483 O O . ARG A 1 203 ? -7.947 50.874 52.209 1.00 22.79 191 ARG A O 1
ATOM 1491 N N . LEU A 1 204 ? -7.599 48.860 53.183 1.00 23.26 192 LEU A N 1
ATOM 1492 C CA . LEU A 1 204 ? -9.027 48.696 53.551 1.00 23.33 192 LEU A CA 1
ATOM 1493 C C . LEU A 1 204 ? -9.347 49.426 54.855 1.00 23.19 192 LEU A C 1
ATOM 1494 O O . LEU A 1 204 ? -9.560 48.813 55.915 1.00 20.83 192 LEU A O 1
ATOM 1499 N N . ARG A 1 205 ? -9.420 50.747 54.756 1.00 23.60 193 ARG A N 1
ATOM 1500 C CA . ARG A 1 205 ? -9.585 51.567 55.932 1.00 24.44 193 ARG A CA 1
ATOM 1501 C C . ARG A 1 205 ? -11.003 51.486 56.506 1.00 23.94 193 ARG A C 1
ATOM 1502 O O . ARG A 1 205 ? -11.200 51.828 57.662 1.00 25.25 193 ARG A O 1
ATOM 1510 N N . GLU A 1 206 ? -11.991 51.097 55.708 1.00 22.53 194 GLU A N 1
ATOM 1511 C CA . GLU A 1 206 ? -13.360 51.003 56.224 1.00 22.55 194 GLU A CA 1
ATOM 1512 C C . GLU A 1 206 ? -13.551 49.757 57.103 1.00 21.59 194 GLU A C 1
ATOM 1513 O O . GLU A 1 206 ? -14.554 49.660 57.809 1.00 20.93 194 GLU A O 1
ATOM 1515 N N . TYR A 1 207 ? -12.59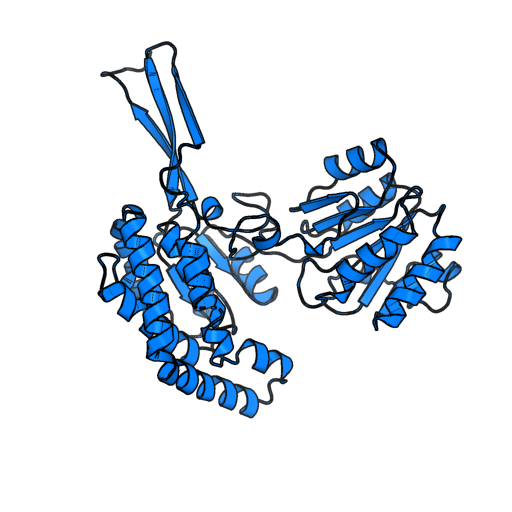9 48.810 57.067 1.00 21.01 195 TYR A N 1
ATOM 1516 C CA . TYR A 1 207 ? -12.723 47.511 57.785 1.00 20.33 195 TYR A CA 1
ATOM 1517 C C . TYR A 1 207 ? -11.617 47.192 58.808 1.00 20.25 195 TYR A C 1
ATOM 1518 O O . TYR A 1 207 ? -11.892 46.661 59.879 1.00 19.28 195 TYR A O 1
ATOM 1527 N N . LEU A 1 208 ? -10.369 47.541 58.487 1.00 19.25 196 LEU A N 1
ATOM 1528 C CA . LEU A 1 208 ? -9.250 47.256 59.355 1.00 18.64 196 LEU A CA 1
ATOM 1529 C C . LEU A 1 208 ? -8.753 48.507 60.064 1.00 18.93 196 LEU A C 1
ATOM 1530 O O . LEU A 1 208 ? -8.645 49.550 59.458 1.00 17.58 196 LEU A O 1
ATOM 1535 N N . SER A 1 209 ? -8.461 48.385 61.355 1.00 19.53 197 SER A N 1
ATOM 1536 C CA . SER A 1 209 ? -7.925 49.482 62.130 1.00 19.99 197 SER A CA 1
ATOM 1537 C C . SER A 1 209 ? -6.395 49.472 62.203 1.00 20.22 197 SER A C 1
ATOM 1538 O O . SER A 1 209 ? -5.786 50.455 62.624 1.00 18.79 197 SER A O 1
ATOM 1541 N N . LEU A 1 210 ? -5.785 48.338 61.857 1.00 19.09 198 LEU A N 1
ATOM 1542 C CA . LEU A 1 210 ? -4.361 48.134 62.033 1.00 19.79 198 LEU A CA 1
ATOM 1543 C C . LEU A 1 210 ? -3.927 46.979 61.156 1.00 19.20 198 LEU A C 1
ATOM 1544 O O . LEU A 1 210 ? -4.641 46.005 61.041 1.00 18.56 198 LEU A O 1
ATOM 1549 N N . VAL A 1 211 ? -2.766 47.087 60.544 1.00 19.95 199 VAL A N 1
ATOM 1550 C CA . VAL A 1 211 ? -2.107 45.919 59.959 1.00 20.96 199 VAL A CA 1
ATOM 1551 C C . VAL A 1 211 ? -0.712 45.774 60.529 1.00 21.15 199 VAL A C 1
ATOM 1552 O O . VAL A 1 211 ? -0.047 46.778 60.868 1.00 21.62 199 VAL A O 1
ATOM 1556 N N . ILE A 1 212 ? -0.306 44.515 60.680 1.00 21.07 200 ILE A N 1
ATOM 1557 C CA . ILE A 1 212 ? 0.980 44.152 61.221 1.00 22.21 200 ILE A CA 1
ATOM 1558 C C . ILE A 1 212 ? 1.581 43.083 60.333 1.00 23.10 200 ILE A C 1
ATOM 1559 O O . ILE A 1 212 ? 1.183 41.928 60.388 1.00 23.03 200 ILE A O 1
ATOM 1564 N N . PRO A 1 213 ? 2.539 43.474 59.510 1.00 24.59 201 PRO A N 1
ATOM 1565 C CA . PRO A 1 213 ? 3.301 42.510 58.710 1.00 26.03 201 PRO A CA 1
ATOM 1566 C C . PRO A 1 213 ? 4.344 41.786 59.542 1.00 27.05 201 PRO A C 1
ATOM 1567 O O . PRO A 1 213 ? 4.950 42.413 60.380 1.00 26.85 201 PRO A O 1
ATOM 1571 N N . ARG A 1 214 ? 4.515 40.494 59.325 1.00 28.32 202 ARG A N 1
ATOM 1572 C CA . ARG A 1 214 ? 5.538 39.706 60.010 1.00 30.57 202 ARG A CA 1
ATOM 1573 C C . ARG A 1 214 ? 6.246 38.860 58.954 1.00 31.34 202 ARG A C 1
ATOM 1574 O O . ARG A 1 214 ? 5.659 38.546 57.956 1.00 32.95 202 ARG A O 1
ATOM 1582 N N . GLY A 1 215 ? 7.509 38.518 59.141 1.00 33.07 203 GLY A N 1
ATOM 1583 C CA . GLY A 1 215 ? 8.266 37.777 58.127 1.00 33.81 203 GLY A CA 1
ATOM 1584 C C . GLY A 1 215 ? 9.406 38.627 57.597 1.00 34.35 203 GLY A C 1
ATOM 1585 O O . GLY A 1 215 ? 9.867 39.534 58.288 1.00 34.98 203 GLY A O 1
ATOM 1586 N N . GLY A 1 216 ? 9.837 38.355 56.371 1.00 35.08 204 GLY A N 1
ATOM 1587 C CA . GLY A 1 216 ? 10.965 39.053 55.757 1.00 35.29 204 GLY A CA 1
ATOM 1588 C C . GLY A 1 216 ? 10.837 40.563 55.740 1.00 35.45 204 GLY A C 1
ATOM 1589 O O . GLY A 1 216 ? 9.712 41.095 55.790 1.00 36.18 204 GLY A O 1
ATOM 1590 N N . TYR A 1 217 ? 11.972 41.263 55.638 1.00 34.65 205 TYR A N 1
ATOM 1591 C CA . TYR A 1 217 ? 11.952 42.728 55.521 1.00 34.34 205 TYR A CA 1
ATOM 1592 C C . TYR A 1 217 ? 11.322 43.235 54.210 1.00 33.18 205 TYR A C 1
ATOM 1593 O O . TYR A 1 217 ? 10.809 44.361 54.149 1.00 32.24 205 TYR A O 1
ATOM 1602 N N . GLY A 1 218 ? 11.362 42.413 53.171 1.00 32.45 206 GLY A N 1
ATOM 1603 C CA . GLY A 1 218 ? 10.760 42.772 51.900 1.00 32.46 206 GLY A CA 1
ATOM 1604 C C . GLY A 1 218 ? 9.270 42.974 52.081 1.00 32.30 206 GLY A C 1
ATOM 1605 O O . GLY A 1 218 ? 8.719 43.997 51.688 1.00 31.76 206 GLY A O 1
ATOM 1606 N N . LEU A 1 219 ? 8.637 42.001 52.720 1.00 31.96 207 LEU A N 1
ATOM 1607 C CA . LEU A 1 219 ? 7.215 42.058 52.998 1.00 32.18 207 LEU A CA 1
ATOM 1608 C C . LEU A 1 219 ? 6.840 43.206 53.951 1.00 32.35 207 LEU A C 1
ATOM 1609 O O . LEU A 1 219 ? 5.763 43.822 53.791 1.00 32.14 207 LEU A O 1
ATOM 1614 N N . ILE A 1 220 ? 7.705 43.484 54.938 1.00 32.13 208 ILE A N 1
ATOM 1615 C CA . ILE A 1 220 ? 7.418 44.510 55.966 1.00 31.56 208 ILE A CA 1
ATOM 1616 C C . ILE A 1 220 ? 7.530 45.900 55.323 1.00 31.31 208 ILE A C 1
ATOM 1617 O O . ILE A 1 220 ? 6.654 46.770 55.501 1.00 29.88 208 ILE A O 1
ATOM 1622 N N . SER A 1 221 ? 8.603 46.088 54.554 1.00 31.56 209 SER A N 1
ATOM 1623 C CA . SER A 1 221 ? 8.821 47.309 53.740 1.00 31.79 209 SER A CA 1
ATOM 1624 C C . SER A 1 221 ? 7.658 47.593 52.760 1.00 31.73 209 SER A C 1
ATOM 1625 O O . SER A 1 221 ? 7.158 48.720 52.659 1.00 31.55 209 SER A O 1
ATOM 1628 N N . PHE A 1 222 ? 7.243 46.561 52.034 1.00 31.20 210 PHE A N 1
ATOM 1629 C CA . PHE A 1 222 ? 6.169 46.692 51.071 1.00 30.83 210 PHE A CA 1
ATOM 1630 C C . PHE A 1 222 ? 4.889 47.165 51.747 1.00 29.89 210 PHE A C 1
ATOM 1631 O O . PHE A 1 222 ? 4.238 48.117 51.280 1.00 29.49 210 PHE A O 1
ATOM 1639 N N . VAL A 1 223 ? 4.542 46.495 52.850 1.00 29.00 211 VAL A N 1
ATOM 1640 C CA . VAL A 1 223 ? 3.307 46.768 53.557 1.00 27.68 211 VAL A CA 1
ATOM 1641 C C . VAL A 1 223 ? 3.440 48.182 54.117 1.00 27.35 211 VAL A C 1
ATOM 1642 O O . VAL A 1 223 ? 2.548 49.025 53.943 1.00 25.94 211 VAL A O 1
ATOM 1646 N N . ARG A 1 224 ? 4.567 48.478 54.746 1.00 27.24 212 ARG A N 1
ATOM 1647 C CA . ARG A 1 224 ? 4.685 49.792 55.375 1.00 27.86 212 ARG A CA 1
ATOM 1648 C C . ARG A 1 224 ? 4.702 50.933 54.344 1.00 27.97 212 ARG A C 1
ATOM 1649 O O . ARG A 1 224 ? 4.148 51.977 54.613 1.00 27.89 212 ARG A O 1
ATOM 1657 N N . ASP A 1 225 ? 5.306 50.713 53.181 1.00 29.06 213 ASP A N 1
ATOM 1658 C CA . ASP A 1 225 ? 5.400 51.724 52.100 1.00 29.56 213 ASP A CA 1
ATOM 1659 C C . ASP A 1 225 ? 4.058 52.069 51.448 1.00 29.15 213 ASP A C 1
ATOM 1660 O O . ASP A 1 225 ? 3.855 53.187 50.975 1.00 29.26 213 ASP A O 1
ATOM 1665 N N . ASN A 1 226 ? 3.173 51.077 51.374 1.00 28.10 214 ASN A N 1
ATOM 1666 C CA . ASN A 1 226 ? 1.943 51.158 50.590 1.00 27.17 214 ASN A CA 1
ATOM 1667 C C . ASN A 1 226 ? 0.619 51.158 51.404 1.00 25.59 214 ASN A C 1
ATOM 1668 O O . ASN A 1 226 ? -0.443 51.336 50.838 1.00 25.71 214 ASN A O 1
ATOM 1673 N N . ALA A 1 227 ? 0.686 50.972 52.712 1.00 24.52 215 ALA A N 1
ATOM 1674 C CA . ALA A 1 227 ? -0.512 50.910 53.570 1.00 24.68 215 ALA A CA 1
ATOM 1675 C C . ALA A 1 227 ? -1.209 52.257 53.707 1.00 24.11 215 ALA A C 1
ATOM 1676 O O . ALA A 1 227 ? -0.527 53.242 53.891 1.00 24.96 215 ALA A O 1
ATOM 1678 N N . THR A 1 228 ? -2.544 52.300 53.606 1.00 23.03 216 THR A N 1
ATOM 1679 C CA . THR A 1 228 ? -3.309 53.422 54.150 1.00 22.40 216 THR A CA 1
ATOM 1680 C C . THR A 1 228 ? -3.899 53.133 55.539 1.00 22.25 216 THR A C 1
ATOM 1681 O O . THR A 1 228 ? -4.223 54.063 56.274 1.00 22.66 216 THR A O 1
ATOM 1685 N N . VAL A 1 229 ? -4.013 51.861 55.900 1.00 21.24 217 VAL A N 1
ATOM 1686 C CA . VAL A 1 229 ? -4.424 51.447 57.236 1.00 21.40 217 VAL A CA 1
ATOM 1687 C C . VAL A 1 229 ? -3.209 51.655 58.127 1.00 21.90 217 VAL A C 1
ATOM 1688 O O . VAL A 1 229 ? -2.106 51.383 57.679 1.00 23.78 217 VAL A O 1
ATOM 1692 N N . PRO A 1 230 ? -3.380 52.127 59.360 1.00 22.14 218 PRO A N 1
ATOM 1693 C CA . PRO A 1 230 ? -2.242 52.246 60.293 1.00 22.29 218 PRO A CA 1
ATOM 1694 C C . PRO A 1 230 ? -1.398 50.945 60.399 1.00 22.25 218 PRO A C 1
ATOM 1695 O O . PRO A 1 230 ? -1.970 49.833 60.391 1.00 23.16 218 PRO A O 1
ATOM 1699 N N . VAL A 1 231 ? -0.086 51.086 60.506 1.00 21.28 219 VAL A N 1
ATOM 1700 C CA . VAL A 1 231 ? 0.812 49.957 60.555 1.00 21.54 219 VAL A CA 1
ATOM 1701 C C . VAL A 1 231 ? 1.619 50.000 61.815 1.00 22.02 219 VAL A C 1
ATOM 1702 O O . VAL A 1 231 ? 1.993 51.092 62.242 1.00 22.90 219 VAL A O 1
ATOM 1706 N N . LEU A 1 232 ? 1.880 48.828 62.408 1.00 22.01 220 LEU A N 1
ATOM 1707 C CA . LEU A 1 232 ? 2.973 48.679 63.376 1.00 23.04 220 LEU A CA 1
ATOM 1708 C C . LEU A 1 232 ? 4.093 47.922 62.680 1.00 23.39 220 LEU A C 1
ATOM 1709 O O . LEU A 1 232 ? 3.953 46.753 62.330 1.00 24.09 220 LEU A O 1
ATOM 1714 N N . GLU A 1 233 ? 5.184 48.633 62.449 1.00 24.24 221 GLU A N 1
ATOM 1715 C CA . GLU A 1 233 ? 6.364 48.132 61.760 1.00 24.71 221 GLU A CA 1
ATOM 1716 C C . GLU A 1 233 ? 7.396 47.515 62.732 1.00 25.02 221 GLU A C 1
ATOM 1717 O O . GLU A 1 233 ? 8.032 48.231 63.549 1.00 23.09 221 GLU A O 1
ATOM 1723 N N . THR A 1 234 ? 7.576 46.196 62.630 1.00 24.69 222 THR A N 1
ATOM 1724 C CA . THR A 1 234 ? 8.611 45.504 63.387 1.00 24.75 222 THR A CA 1
ATOM 1725 C C . THR A 1 234 ? 9.879 45.499 62.577 1.00 24.90 222 THR A C 1
ATOM 1726 O O . THR A 1 234 ? 10.097 44.585 61.756 1.00 25.22 222 THR A O 1
ATOM 1730 N N . GLY A 1 235 ? 10.709 46.533 62.775 1.00 24.18 223 GLY A N 1
ATOM 1731 C CA . GLY A 1 235 ? 11.770 46.839 61.835 1.00 23.43 223 GLY A CA 1
ATOM 1732 C C . GLY A 1 235 ? 13.078 46.078 62.077 1.00 23.40 223 GLY A C 1
ATOM 1733 O O . GLY A 1 235 ? 13.174 45.256 62.987 1.00 21.52 223 GLY A O 1
ATOM 1734 N N . VAL A 1 236 ? 14.044 46.397 61.212 1.00 23.44 224 VAL A N 1
ATOM 1735 C CA . VAL A 1 236 ? 15.455 45.951 61.264 1.00 23.70 224 VAL A CA 1
ATOM 1736 C C . VAL A 1 236 ? 16.160 46.296 62.574 1.00 22.29 224 VAL A C 1
ATOM 1737 O O . VAL A 1 236 ? 15.917 47.352 63.168 1.00 21.40 224 VAL A O 1
ATOM 1741 N N . GLY A 1 237 ? 17.045 45.404 63.011 1.00 20.92 225 GLY A N 1
ATOM 1742 C CA . GLY A 1 237 ? 17.759 45.583 64.267 1.00 20.23 225 GLY A CA 1
ATOM 1743 C C . GLY A 1 237 ? 19.263 45.550 64.045 1.00 19.39 225 GLY A C 1
ATOM 1744 O O . GLY A 1 237 ? 19.922 44.548 64.321 1.00 18.21 225 GLY A O 1
ATOM 1745 N N . ASN A 1 238 ? 19.774 46.642 63.489 1.00 18.65 226 ASN A N 1
ATOM 1746 C CA . ASN A 1 238 ? 21.208 46.915 63.449 1.00 18.09 226 ASN A CA 1
ATOM 1747 C C . ASN A 1 238 ? 21.625 47.434 64.809 1.00 17.75 226 ASN A C 1
ATOM 1748 O O . ASN A 1 238 ? 21.685 48.638 65.025 1.00 19.45 226 ASN A O 1
ATOM 1753 N N . CYS A 1 239 ? 21.924 46.523 65.716 1.00 16.72 227 CYS A N 1
ATOM 1754 C CA . CYS A 1 239 ? 22.089 46.861 67.122 1.00 16.67 227 CYS A CA 1
ATOM 1755 C C . CYS A 1 239 ? 23.562 47.003 67.484 1.00 16.20 227 CYS A C 1
ATOM 1756 O O . CYS A 1 239 ? 24.395 46.158 67.063 1.00 16.10 227 CYS A O 1
ATOM 1759 N N . HIS A 1 240 ? 23.891 48.052 68.229 1.00 15.11 228 HIS A N 1
ATOM 1760 C CA . HIS A 1 240 ? 25.280 48.341 68.642 1.00 14.86 228 HIS A CA 1
ATOM 1761 C C . HIS A 1 240 ? 25.457 48.109 70.112 1.00 14.84 228 HIS A C 1
ATOM 1762 O O . HIS A 1 240 ? 24.544 48.332 70.899 1.00 15.14 228 HIS A O 1
ATOM 1769 N N . ILE A 1 241 ? 26.639 47.642 70.478 1.00 14.48 229 ILE A N 1
ATOM 1770 C CA . ILE A 1 241 ? 27.125 47.653 71.840 1.00 14.64 229 ILE A CA 1
ATOM 1771 C C . ILE A 1 241 ? 28.386 48.513 71.855 1.00 15.04 229 ILE A C 1
ATOM 1772 O O . ILE A 1 241 ? 29.314 48.269 71.071 1.00 15.46 229 ILE A O 1
ATOM 1777 N N . PHE A 1 242 ? 28.432 49.492 72.756 1.00 15.49 230 PHE A N 1
ATOM 1778 C CA . PHE A 1 242 ? 29.611 50.327 72.970 1.00 15.43 230 PHE A CA 1
ATOM 1779 C C . PHE A 1 242 ? 30.287 49.964 74.283 1.00 15.75 230 PHE A C 1
ATOM 1780 O O . PHE A 1 242 ? 29.668 50.024 75.335 1.00 16.07 230 PHE A O 1
ATOM 1788 N N . VAL A 1 243 ? 31.548 49.560 74.211 1.00 15.34 231 VAL A N 1
ATOM 1789 C CA . VAL A 1 243 ? 32.352 49.254 75.359 1.00 15.18 231 VAL A CA 1
ATOM 1790 C C . VAL A 1 243 ? 33.173 50.497 75.709 1.00 15.39 231 VAL A C 1
ATOM 1791 O O . VAL A 1 243 ? 34.104 50.857 75.027 1.00 15.02 231 VAL A O 1
ATOM 1795 N N . ASP A 1 244 ? 32.787 51.145 76.782 1.00 15.76 232 ASP A N 1
ATOM 1796 C CA . ASP A 1 244 ? 33.413 52.382 77.240 1.00 17.00 232 ASP A CA 1
ATOM 1797 C C . ASP A 1 244 ? 34.696 52.048 78.001 1.00 17.10 232 ASP A C 1
ATOM 1798 O O . ASP A 1 244 ? 34.924 50.921 78.414 1.00 15.98 232 ASP A O 1
ATOM 1803 N N . GLU A 1 245 ? 35.508 53.086 78.188 1.00 17.84 233 GLU A N 1
ATOM 1804 C CA . GLU A 1 245 ? 36.780 53.011 78.867 1.00 19.10 233 GLU A CA 1
ATOM 1805 C C . GLU A 1 245 ? 36.763 52.339 80.205 1.00 17.88 233 GLU A C 1
ATOM 1806 O O . GLU A 1 245 ? 37.626 51.517 80.475 1.00 19.67 233 GLU A O 1
ATOM 1812 N N . SER A 1 246 ? 35.799 52.668 81.038 1.00 18.09 234 SER A N 1
ATOM 1813 C CA . SER A 1 246 ? 35.713 52.109 82.410 1.00 18.22 234 SER A CA 1
ATOM 1814 C C . SER A 1 246 ? 34.896 50.851 82.556 1.00 18.40 234 SER A C 1
ATOM 1815 O O . SER A 1 246 ? 34.694 50.384 83.666 1.00 17.83 234 SER A O 1
ATOM 1818 N N . ALA A 1 247 ? 34.415 50.265 81.458 1.00 19.18 235 ALA A N 1
ATOM 1819 C CA . ALA A 1 247 ? 33.712 48.978 81.553 1.00 18.76 235 ALA A CA 1
ATOM 1820 C C . ALA A 1 247 ? 34.552 47.918 82.248 1.00 18.62 235 ALA A C 1
ATOM 1821 O O . ALA A 1 247 ? 35.765 47.855 82.082 1.00 18.06 235 ALA A O 1
ATOM 1823 N N . ASP A 1 248 ? 33.872 47.092 83.023 1.00 19.25 236 ASP A N 1
ATOM 1824 C CA . ASP A 1 248 ? 34.403 45.863 83.551 1.00 19.90 236 ASP A CA 1
ATOM 1825 C C . ASP A 1 248 ? 34.559 44.901 82.381 1.00 20.20 236 ASP A C 1
ATOM 1826 O O . ASP A 1 248 ? 33.580 44.298 81.922 1.00 20.27 236 ASP A O 1
ATOM 1831 N N . LEU A 1 249 ? 35.790 44.764 81.906 1.00 19.79 237 LEU A N 1
ATOM 1832 C CA . LEU A 1 249 ? 36.088 44.041 80.681 1.00 20.60 237 LEU A CA 1
ATOM 1833 C C . LEU A 1 249 ? 35.837 42.543 80.776 1.00 21.30 237 LEU A C 1
ATOM 1834 O O . LEU A 1 249 ? 35.501 41.882 79.796 1.00 21.64 237 LEU A O 1
ATOM 1839 N N . LYS A 1 250 ? 35.982 42.005 81.972 1.00 21.37 238 LYS A N 1
ATOM 1840 C CA . LYS A 1 250 ? 35.697 40.608 82.218 1.00 21.00 238 LYS A CA 1
ATOM 1841 C C . LYS A 1 250 ? 34.212 40.314 82.091 1.00 20.07 238 LYS A C 1
ATOM 1842 O O . LYS A 1 250 ? 33.831 39.309 81.497 1.00 19.45 238 LYS A O 1
ATOM 1845 N N . LYS A 1 251 ? 33.369 41.174 82.668 1.00 19.51 239 LYS A N 1
ATOM 1846 C CA . LYS A 1 251 ? 31.928 40.959 82.613 1.00 19.19 239 LYS A CA 1
ATOM 1847 C C . LYS A 1 251 ? 31.376 41.364 81.245 1.00 18.66 239 LYS A C 1
ATOM 1848 O O . LYS A 1 251 ? 30.345 40.864 80.837 1.00 19.10 239 LYS A O 1
ATOM 1854 N N . ALA A 1 252 ? 32.089 42.243 80.542 1.00 18.96 240 ALA A N 1
ATOM 1855 C CA . ALA A 1 252 ? 31.699 42.735 79.215 1.00 18.21 240 ALA A CA 1
ATOM 1856 C C . ALA A 1 252 ? 31.677 41.614 78.193 1.00 18.14 240 ALA A C 1
ATOM 1857 O O . ALA A 1 252 ? 30.824 41.558 77.304 1.00 16.91 240 ALA A O 1
ATOM 1859 N N . VAL A 1 253 ? 32.627 40.692 78.343 1.00 18.15 241 VAL A N 1
ATOM 1860 C CA . VAL A 1 253 ? 32.824 39.667 77.349 1.00 17.94 241 VAL A CA 1
ATOM 1861 C C . VAL A 1 253 ? 31.564 38.778 77.212 1.00 18.96 241 VAL A C 1
ATOM 1862 O O . VAL A 1 253 ? 31.039 38.640 76.093 1.00 18.69 241 VAL A O 1
ATOM 1866 N N . PRO A 1 254 ? 31.077 38.170 78.299 1.00 18.32 242 PRO A N 1
ATOM 1867 C CA . PRO A 1 254 ? 29.838 37.383 78.196 1.00 18.73 242 PRO A CA 1
ATOM 1868 C C . PRO A 1 254 ? 28.651 38.202 77.688 1.00 17.31 242 PRO A C 1
ATOM 1869 O O . PRO A 1 254 ? 27.810 37.653 77.022 1.00 18.10 242 PRO A O 1
ATOM 1873 N N . VAL A 1 255 ? 28.543 39.472 78.037 1.00 17.10 243 VAL A N 1
ATOM 1874 C CA . VAL A 1 255 ? 27.413 40.270 77.541 1.00 15.85 243 VAL A CA 1
ATOM 1875 C C . VAL A 1 255 ? 27.455 40.341 76.010 1.00 16.03 243 VAL A C 1
ATOM 1876 O O . VAL A 1 255 ? 26.448 40.153 75.328 1.00 15.55 243 VAL A O 1
ATOM 1880 N N . ILE A 1 256 ? 28.648 40.605 75.476 1.00 16.53 244 ILE A N 1
ATOM 1881 C CA . ILE A 1 256 ? 28.845 40.733 74.054 1.00 16.29 244 ILE A CA 1
ATOM 1882 C C . ILE A 1 256 ? 28.593 39.397 73.367 1.00 17.15 244 ILE A C 1
ATOM 1883 O O . ILE A 1 256 ? 27.891 39.350 72.374 1.00 17.07 244 ILE A O 1
ATOM 1888 N N . ILE A 1 257 ? 29.134 38.321 73.930 1.00 17.60 245 ILE A N 1
ATOM 1889 C CA . ILE A 1 257 ? 28.920 36.970 73.406 1.00 19.09 245 ILE A CA 1
ATOM 1890 C C . ILE A 1 257 ? 27.439 36.581 73.396 1.00 19.58 245 ILE A C 1
ATOM 1891 O O . ILE A 1 257 ? 26.921 36.051 72.410 1.00 20.46 245 ILE A O 1
ATOM 1896 N N . ASN A 1 258 ? 26.761 36.886 74.490 1.00 19.34 246 ASN A N 1
ATOM 1897 C CA . ASN A 1 258 ? 25.347 36.605 74.628 1.00 19.38 246 ASN A CA 1
ATOM 1898 C C . ASN A 1 258 ? 24.592 37.340 73.535 1.00 19.75 246 ASN A C 1
ATOM 1899 O O . ASN A 1 258 ? 23.765 36.746 72.845 1.00 18.40 246 ASN A O 1
ATOM 1904 N N . ALA A 1 259 ? 24.920 38.625 73.361 1.00 19.42 247 ALA A N 1
ATOM 1905 C CA . ALA A 1 259 ? 24.186 39.475 72.448 1.00 19.40 247 ALA A CA 1
ATOM 1906 C C . ALA A 1 259 ? 24.349 39.033 70.985 1.00 19.61 247 ALA A C 1
ATOM 1907 O O . ALA A 1 259 ? 23.422 39.166 70.203 1.00 17.97 247 ALA A O 1
ATOM 1909 N N . LYS A 1 260 ? 25.533 38.520 70.664 1.00 19.87 248 LYS A N 1
ATOM 1910 C CA . LYS A 1 260 ? 25.892 38.108 69.321 1.00 20.53 248 LYS A CA 1
ATOM 1911 C C . LYS A 1 260 ? 25.525 36.664 69.006 1.00 20.77 248 LYS A C 1
ATOM 1912 O O . LYS A 1 260 ? 24.986 36.390 67.928 1.00 20.85 248 LYS A O 1
ATOM 1918 N N . THR A 1 261 ? 25.793 35.738 69.934 1.00 21.25 249 THR A N 1
ATOM 1919 C CA . THR A 1 261 ? 25.773 34.309 69.599 1.00 20.83 249 THR A CA 1
ATOM 1920 C C . THR A 1 261 ? 24.605 33.540 70.167 1.00 21.88 249 THR A C 1
ATOM 1921 O O . THR A 1 261 ? 24.444 32.377 69.824 1.00 22.66 249 THR A O 1
ATOM 1925 N N . GLN A 1 262 ? 23.805 34.116 71.045 1.00 21.83 250 GLN A N 1
ATOM 1926 C CA . GLN A 1 262 ? 22.757 33.307 71.653 1.00 23.30 250 GLN A CA 1
ATOM 1927 C C . GLN A 1 262 ? 21.709 32.931 70.571 1.00 23.40 250 GLN A C 1
ATOM 1928 O O . GLN A 1 262 ? 21.275 31.788 70.505 1.00 22.56 250 GLN A O 1
ATOM 1934 N N . ARG A 1 263 ? 21.330 33.907 69.749 1.00 24.23 251 ARG A N 1
ATOM 1935 C CA . ARG A 1 263 ? 20.367 33.735 68.665 1.00 25.36 251 ARG A CA 1
ATOM 1936 C C . ARG A 1 263 ? 20.723 34.704 67.540 1.00 24.87 251 ARG A C 1
ATOM 1937 O O . ARG A 1 263 ? 20.053 35.707 67.358 1.00 25.38 251 ARG A O 1
ATOM 1945 N N . PRO A 1 264 ? 21.783 34.423 66.804 1.00 25.01 252 PRO A N 1
ATOM 1946 C CA . PRO A 1 264 ? 22.245 35.341 65.748 1.00 24.84 252 PRO A CA 1
ATOM 1947 C C . PRO A 1 264 ? 21.220 35.633 64.630 1.00 25.67 252 PRO A C 1
ATOM 1948 O O . PRO A 1 264 ? 21.318 36.701 64.011 1.00 23.82 252 PRO A O 1
ATOM 1952 N N . GLY A 1 265 ? 20.277 34.706 64.401 1.00 26.30 253 GLY A N 1
ATOM 1953 C CA . GLY A 1 265 ? 19.225 34.837 63.396 1.00 27.38 253 GLY A CA 1
ATOM 1954 C C . GLY A 1 265 ? 18.031 35.754 63.732 1.00 28.02 253 GLY A C 1
ATOM 1955 O O . GLY A 1 265 ? 17.198 36.001 62.873 1.00 28.87 253 GLY A O 1
ATOM 1956 N N . THR A 1 266 ? 17.945 36.266 64.954 1.00 27.91 254 THR A N 1
ATOM 1957 C CA . THR A 1 266 ? 16.835 37.155 65.333 1.00 28.12 254 THR A CA 1
ATOM 1958 C C . THR A 1 266 ? 17.329 38.622 65.534 1.00 26.81 254 THR A C 1
ATOM 1959 O O . THR A 1 266 ? 18.504 38.898 65.775 1.00 24.70 254 THR A O 1
ATOM 1963 N N . CYS A 1 267 ? 16.454 39.595 65.364 1.00 26.67 255 CYS A N 1
ATOM 1964 C CA . CYS A 1 267 ? 16.998 40.909 65.022 1.00 26.97 255 CYS A CA 1
ATOM 1965 C C . CYS A 1 267 ? 17.488 41.751 66.212 1.00 25.28 255 CYS A C 1
ATOM 1966 O O . CYS A 1 267 ? 18.077 42.825 65.991 1.00 25.93 255 CYS A O 1
ATOM 1969 N N . ASN A 1 268 ? 17.301 41.277 67.453 1.00 23.45 256 ASN A N 1
ATOM 1970 C CA . ASN A 1 268 ? 17.879 41.962 68.622 1.00 22.81 256 ASN A CA 1
ATOM 1971 C C . ASN A 1 268 ? 19.345 41.482 68.910 1.00 22.46 256 ASN A C 1
ATOM 1972 O O . ASN A 1 268 ? 19.967 41.899 69.872 1.00 23.55 256 ASN A O 1
ATOM 1977 N N . ALA A 1 269 ? 19.865 40.597 68.069 1.00 20.69 257 ALA A N 1
ATOM 1978 C CA . ALA A 1 269 ? 21.272 40.215 68.069 1.00 20.55 257 ALA A CA 1
ATOM 1979 C C . ALA A 1 269 ? 22.137 41.452 67.826 1.00 20.06 257 ALA A C 1
ATOM 1980 O O . ALA A 1 269 ? 21.847 42.269 66.955 1.00 20.45 257 ALA A O 1
ATOM 1982 N N . ALA A 1 270 ? 23.200 41.598 68.599 1.00 19.68 258 ALA A N 1
ATOM 1983 C CA . ALA A 1 270 ? 24.174 42.657 68.354 1.00 18.97 258 ALA A CA 1
ATOM 1984 C C . ALA A 1 270 ? 24.862 42.386 67.006 1.00 17.95 258 ALA A C 1
ATOM 1985 O O . ALA A 1 270 ? 25.157 41.251 66.674 1.00 18.03 258 ALA A O 1
ATOM 1987 N N . GLU A 1 271 ? 25.023 43.415 66.204 1.00 16.59 259 GLU A N 1
ATOM 1988 C CA . GLU A 1 271 ? 25.667 43.318 64.899 1.00 17.19 259 GLU A CA 1
ATOM 1989 C C . GLU A 1 271 ? 26.975 44.096 64.856 1.00 15.73 259 GLU A C 1
ATOM 1990 O O . GLU A 1 271 ? 27.858 43.835 64.005 1.00 15.14 259 GLU A O 1
ATOM 1996 N N . LYS A 1 272 ? 27.101 45.044 65.778 1.00 14.21 260 LYS A N 1
ATOM 1997 C CA . LYS A 1 272 ? 28.176 46.023 65.762 1.00 14.34 260 LYS A CA 1
ATOM 1998 C C . LYS A 1 272 ? 28.753 46.256 67.141 1.00 15.33 260 LYS A C 1
ATOM 1999 O O . LYS A 1 272 ? 28.005 46.347 68.138 1.00 15.70 260 LYS A O 1
ATOM 2005 N N . LEU A 1 273 ? 30.073 46.336 67.208 1.00 14.14 261 LEU A N 1
ATOM 2006 C CA . LEU A 1 273 ? 30.759 46.588 68.462 1.00 14.85 261 LEU A CA 1
ATOM 2007 C C . LEU A 1 273 ? 31.610 47.831 68.332 1.00 15.54 261 LEU A C 1
ATOM 2008 O O . LEU A 1 273 ? 32.518 47.893 67.492 1.00 16.76 261 LEU A O 1
ATOM 2013 N N . LEU A 1 274 ? 31.361 48.798 69.198 1.00 14.71 262 LEU A N 1
ATOM 2014 C CA . LEU A 1 274 ? 32.166 50.014 69.258 1.00 15.00 262 LEU A CA 1
ATOM 2015 C C . LEU A 1 274 ? 33.020 49.948 70.500 1.00 15.22 262 LEU A C 1
ATOM 2016 O O . LEU A 1 274 ? 32.505 49.607 71.590 1.00 15.00 262 LEU A O 1
ATOM 2021 N N . VAL A 1 275 ? 34.297 50.312 70.383 1.00 14.58 263 VAL A N 1
ATOM 2022 C CA . VAL A 1 275 ? 35.250 50.108 71.485 1.00 15.67 263 VAL A CA 1
ATOM 2023 C C . VAL A 1 275 ? 36.073 51.359 71.712 1.00 16.06 263 VAL A C 1
ATOM 2024 O O . VAL A 1 275 ? 36.678 51.852 70.763 1.00 15.16 263 VAL A O 1
ATOM 2028 N N . HIS A 1 276 ? 36.105 51.840 72.963 1.00 16.64 264 HIS A N 1
ATOM 2029 C CA . HIS A 1 276 ? 36.853 53.045 73.361 1.00 17.10 264 HIS A CA 1
ATOM 2030 C C . HIS A 1 276 ? 38.330 52.834 73.092 1.00 17.37 264 HIS A C 1
ATOM 2031 O O . HIS A 1 276 ? 38.905 51.804 73.472 1.00 18.31 264 HIS A O 1
ATOM 2038 N N . GLU A 1 277 ? 38.948 53.817 72.454 1.00 18.70 265 GLU A N 1
ATOM 2039 C CA . GLU A 1 277 ? 40.353 53.750 72.074 1.00 20.25 265 GLU A CA 1
ATOM 2040 C C . GLU A 1 277 ? 41.306 53.456 73.224 1.00 20.54 265 GLU A C 1
ATOM 2041 O O . GLU A 1 277 ? 42.297 52.751 73.026 1.00 20.43 265 GLU A O 1
ATOM 2047 N N . LYS A 1 278 ? 40.981 53.916 74.437 1.00 20.91 266 LYS A N 1
ATOM 2048 C CA . LYS A 1 278 ? 41.890 53.723 75.593 1.00 22.15 266 LYS A CA 1
ATOM 2049 C C . LYS A 1 278 ? 41.958 52.292 76.115 1.00 21.75 266 LYS A C 1
ATOM 2050 O O . LYS A 1 278 ? 42.906 51.933 76.790 1.00 22.51 266 LYS A O 1
ATOM 2056 N N . ILE A 1 279 ? 40.995 51.449 75.756 1.00 21.68 267 ILE A N 1
ATOM 2057 C CA . ILE A 1 279 ? 41.050 50.035 76.107 1.00 21.05 267 ILE A CA 1
ATOM 2058 C C . ILE A 1 279 ? 41.181 49.138 74.890 1.00 20.33 267 ILE A C 1
ATOM 2059 O O . ILE A 1 279 ? 41.264 47.948 75.029 1.00 19.96 267 ILE A O 1
ATOM 2064 N N . ALA A 1 280 ? 41.196 49.708 73.698 1.00 20.53 268 ALA A N 1
ATOM 2065 C CA . ALA A 1 280 ? 41.215 48.915 72.464 1.00 20.44 268 ALA A CA 1
ATOM 2066 C C . ALA A 1 280 ? 42.396 47.967 72.349 1.00 20.69 268 ALA A C 1
ATOM 2067 O O . ALA A 1 280 ? 42.217 46.835 71.900 1.00 19.81 268 ALA A O 1
ATOM 2069 N N . LYS A 1 281 ? 43.605 48.433 72.693 1.00 22.00 269 LYS A N 1
ATOM 2070 C CA . LYS A 1 281 ? 44.825 47.588 72.606 1.00 23.35 269 LYS A CA 1
ATOM 2071 C C . LYS A 1 281 ? 44.743 46.375 73.493 1.00 22.91 269 LYS A C 1
ATOM 2072 O O . LYS A 1 281 ? 45.197 45.321 73.096 1.00 23.62 269 LYS A O 1
ATOM 2077 N N . GLU A 1 282 ? 44.161 46.530 74.685 1.00 23.11 270 GLU A N 1
ATOM 2078 C CA . GLU A 1 282 ? 44.003 45.447 75.663 1.00 23.69 270 GLU A CA 1
ATOM 2079 C C . GLU A 1 282 ? 42.810 44.556 75.346 1.00 22.95 270 GLU A C 1
ATOM 2080 O O . GLU A 1 282 ? 42.878 43.348 75.513 1.00 23.25 270 GLU A O 1
ATOM 2086 N N . PHE A 1 283 ? 41.695 45.157 74.929 1.00 20.87 271 PHE A N 1
ATOM 2087 C CA . PHE A 1 283 ? 40.410 44.469 74.907 1.00 19.59 271 PHE A CA 1
ATOM 2088 C C . PHE A 1 283 ? 40.172 43.800 73.555 1.00 18.25 271 PHE A C 1
ATOM 2089 O O . PHE A 1 283 ? 39.657 42.684 73.515 1.00 18.38 271 PHE A O 1
ATOM 2097 N N . LEU A 1 284 ? 40.578 44.436 72.451 1.00 17.57 272 LEU A N 1
ATOM 2098 C CA . LEU A 1 284 ? 40.257 43.867 71.123 1.00 16.74 272 LEU A CA 1
ATOM 2099 C C . LEU A 1 284 ? 40.808 42.463 70.920 1.00 16.80 272 LEU A C 1
ATOM 2100 O O . LEU A 1 284 ? 40.082 41.603 70.394 1.00 17.36 272 LEU A O 1
ATOM 2105 N N . PRO A 1 285 ? 42.061 42.208 71.306 1.00 15.83 273 PRO A N 1
ATOM 2106 C CA . PRO A 1 285 ? 42.594 40.837 71.142 1.00 16.76 273 PRO A CA 1
ATOM 2107 C C . PRO A 1 285 ? 41.776 39.809 71.900 1.00 17.02 273 PRO A C 1
ATOM 2108 O O . PRO A 1 285 ? 41.572 38.706 71.403 1.00 17.25 273 PRO A O 1
ATOM 2112 N N . VAL A 1 286 ? 41.267 40.203 73.060 1.00 18.15 274 VAL A N 1
ATOM 2113 C CA . VAL A 1 286 ? 40.464 39.308 73.886 1.00 18.82 274 VAL A CA 1
ATOM 2114 C C . VAL A 1 286 ? 39.095 39.029 73.297 1.00 17.85 274 VAL A C 1
ATOM 2115 O O . VAL A 1 286 ? 38.725 37.880 73.151 1.00 17.27 274 VAL A O 1
ATOM 2119 N N . ILE A 1 287 ? 38.357 40.081 72.945 1.00 17.43 275 ILE A N 1
ATOM 2120 C CA . ILE A 1 287 ? 37.003 39.901 72.461 1.00 17.01 275 ILE A CA 1
ATOM 2121 C C . ILE A 1 287 ? 36.981 39.249 71.086 1.00 16.30 275 ILE A C 1
ATOM 2122 O O . ILE A 1 287 ? 36.097 38.455 70.808 1.00 15.53 275 ILE A O 1
ATOM 2127 N N . VAL A 1 288 ? 37.946 39.574 70.244 1.00 17.01 276 VAL A N 1
ATOM 2128 C CA . VAL A 1 288 ? 38.037 38.968 68.921 1.00 18.29 276 VAL A CA 1
ATOM 2129 C C . VAL A 1 288 ? 38.314 37.445 69.066 1.00 19.73 276 VAL A C 1
ATOM 2130 O O . VAL A 1 288 ? 37.642 36.639 68.429 1.00 19.17 276 VAL A O 1
ATOM 2134 N N . GLU A 1 289 ? 39.233 37.071 69.955 1.00 21.22 277 GLU A N 1
ATOM 2135 C CA . GLU A 1 289 ? 39.520 35.652 70.258 1.00 22.49 277 GLU A CA 1
ATOM 2136 C C . GLU A 1 289 ? 38.238 34.927 70.692 1.00 21.35 277 GLU A C 1
ATOM 2137 O O . GLU A 1 289 ? 37.900 33.877 70.127 1.00 19.97 277 GLU A O 1
ATOM 2143 N N . GLU A 1 290 ? 37.492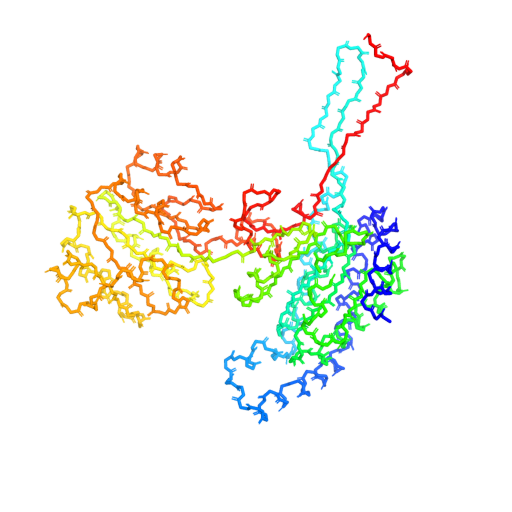 35.535 71.624 1.00 19.77 278 GLU A N 1
ATOM 2144 C CA . GLU A 1 290 ? 36.298 34.916 72.157 1.00 19.74 278 GLU A CA 1
ATOM 2145 C C . GLU A 1 290 ? 35.171 34.832 71.131 1.00 18.82 278 GLU A C 1
ATOM 2146 O O . GLU A 1 290 ? 34.450 33.829 71.060 1.00 19.64 278 GLU A O 1
ATOM 2152 N N . LEU A 1 291 ? 35.020 35.863 70.322 1.00 18.18 279 LEU A N 1
ATOM 2153 C CA . LEU A 1 291 ? 34.037 35.855 69.231 1.00 17.52 279 LEU A CA 1
ATOM 2154 C C . LEU A 1 291 ? 34.344 34.703 68.256 1.00 17.16 279 LEU A C 1
ATOM 2155 O O . LEU A 1 291 ? 33.463 33.936 67.859 1.00 15.87 279 LEU A O 1
ATOM 2160 N N . ARG A 1 292 ? 35.613 34.564 67.925 1.00 17.86 280 ARG A N 1
ATOM 2161 C CA . ARG A 1 292 ? 36.066 33.475 67.032 1.00 19.06 280 ARG A CA 1
ATOM 2162 C C . ARG A 1 292 ? 35.854 32.093 67.627 1.00 19.41 280 ARG A C 1
ATOM 2163 O O . ARG A 1 292 ? 35.525 31.187 66.904 1.00 19.53 280 ARG A O 1
ATOM 2171 N N . LYS A 1 293 ? 35.918 31.953 68.951 1.00 20.62 281 LYS A N 1
ATOM 2172 C CA . LYS A 1 293 ? 35.659 30.648 69.570 1.00 21.15 281 LYS A CA 1
ATOM 2173 C C . LYS A 1 293 ? 34.215 30.224 69.317 1.00 20.79 281 LYS A C 1
ATOM 2174 O O . LYS A 1 293 ? 33.884 29.041 69.344 1.00 20.93 281 LYS A O 1
ATOM 2180 N N . HIS A 1 294 ? 33.334 31.207 69.125 1.00 19.75 282 HIS A N 1
ATOM 2181 C CA . HIS A 1 294 ? 31.913 30.960 68.890 1.00 19.54 282 HIS A CA 1
ATOM 2182 C C . HIS A 1 294 ? 31.523 30.995 67.403 1.00 19.64 282 HIS A C 1
ATOM 2183 O O . HIS A 1 294 ? 30.341 31.093 67.060 1.00 20.31 282 HIS A O 1
ATOM 2190 N N . GLY A 1 295 ? 32.527 30.891 66.542 1.00 19.36 283 GLY A N 1
ATOM 2191 C CA . GLY A 1 295 ? 32.332 30.861 65.110 1.00 19.92 283 GLY A CA 1
ATOM 2192 C C . GLY A 1 295 ? 32.000 32.208 64.469 1.00 18.63 283 GLY A C 1
ATOM 2193 O O . GLY A 1 295 ? 31.477 32.223 63.372 1.00 19.55 283 GLY A O 1
ATOM 2194 N N . VAL A 1 296 ? 32.343 33.314 65.108 1.00 17.80 284 VAL A N 1
ATOM 2195 C CA . VAL A 1 296 ? 31.980 34.631 64.582 1.00 17.91 284 VAL A CA 1
ATOM 2196 C C . VAL A 1 296 ? 33.071 35.161 63.646 1.00 17.20 284 VAL A C 1
ATOM 2197 O O . VAL A 1 296 ? 34.265 35.163 63.978 1.00 15.76 284 VAL A O 1
ATOM 2201 N N . GLU A 1 297 ? 32.629 35.552 62.447 1.00 16.85 285 GLU A N 1
ATOM 2202 C CA . GLU A 1 297 ? 33.456 36.276 61.481 1.00 17.07 285 GLU A CA 1
ATOM 2203 C C . GLU A 1 297 ? 33.539 37.767 61.880 1.00 15.99 285 GLU A C 1
ATOM 2204 O O . GLU A 1 297 ? 32.533 38.476 61.898 1.00 16.28 285 GLU A O 1
ATOM 2210 N N . VAL A 1 298 ? 34.738 38.231 62.173 1.00 14.73 286 VAL A N 1
ATOM 2211 C CA . VAL A 1 298 ? 34.948 39.560 62.722 1.00 14.29 286 VAL A CA 1
ATOM 2212 C C . VAL A 1 298 ? 35.469 40.471 61.649 1.00 14.43 286 VAL A C 1
ATOM 2213 O O . VAL A 1 298 ? 36.450 40.157 60.979 1.00 14.58 286 VAL A O 1
ATOM 2217 N N . ARG A 1 299 ? 34.774 41.576 61.430 1.00 13.29 287 ARG A N 1
ATOM 2218 C CA . ARG A 1 299 ? 35.222 42.586 60.511 1.00 14.21 287 ARG A CA 1
ATOM 2219 C C . ARG A 1 299 ? 35.577 43.792 61.351 1.00 14.91 287 ARG A C 1
ATOM 2220 O O . ARG A 1 299 ? 35.065 43.943 62.461 1.00 15.28 287 ARG A O 1
ATOM 2228 N N . GLY A 1 300 ? 36.463 44.644 60.843 1.00 14.87 288 GLY A N 1
ATOM 2229 C CA . GLY A 1 300 ? 36.932 45.758 61.645 1.00 15.62 288 GLY A CA 1
ATOM 2230 C C . GLY A 1 300 ? 37.431 46.944 60.836 1.00 15.98 288 GLY A C 1
ATOM 2231 O O . GLY A 1 300 ? 37.917 46.801 59.698 1.00 15.19 288 GLY A O 1
ATOM 2232 N N . CYS A 1 301 ? 37.357 48.099 61.481 1.00 16.15 289 CYS A N 1
ATOM 2233 C CA . CYS A 1 301 ? 37.864 49.352 60.953 1.00 16.69 289 CYS A CA 1
ATOM 2234 C C . CYS A 1 301 ? 39.372 49.296 60.906 1.00 16.63 289 CYS A C 1
ATOM 2235 O O . CYS A 1 301 ? 40.021 48.322 61.393 1.00 15.23 289 CYS A O 1
ATOM 2238 N N . GLU A 1 302 ? 39.957 50.333 60.319 1.00 17.30 290 GLU A N 1
ATOM 2239 C CA . GLU A 1 302 ? 41.420 50.351 60.144 1.00 17.33 290 GLU A CA 1
ATOM 2240 C C . GLU A 1 302 ? 42.116 50.355 61.509 1.00 17.24 290 GLU A C 1
ATOM 2241 O O . GLU A 1 302 ? 43.155 49.729 61.665 1.00 15.91 290 GLU A O 1
ATOM 2243 N N . LYS A 1 303 ? 41.555 51.012 62.522 1.00 17.76 291 LYS A N 1
ATOM 2244 C CA . LYS A 1 303 ? 42.197 50.987 63.856 1.00 18.84 291 LYS A CA 1
ATOM 2245 C C . LYS A 1 303 ? 42.086 49.633 64.539 1.00 18.47 291 LYS A C 1
ATOM 2246 O O . LYS A 1 303 ? 43.017 49.167 65.246 1.00 19.32 291 LYS A O 1
ATOM 2252 N N . THR A 1 304 ? 40.959 48.973 64.311 1.00 17.89 292 THR A N 1
ATOM 2253 C CA . THR A 1 304 ? 40.753 47.618 64.790 1.00 17.87 292 THR A CA 1
ATOM 2254 C C . THR A 1 304 ? 41.805 46.658 64.180 1.00 18.57 292 THR A C 1
ATOM 2255 O O . THR A 1 304 ? 42.389 45.810 64.866 1.00 17.58 292 THR A O 1
ATOM 2259 N N . ARG A 1 305 ? 42.039 46.831 62.894 1.00 20.01 293 ARG A N 1
ATOM 2260 C CA . ARG A 1 305 ? 43.001 46.064 62.130 1.00 21.36 293 ARG A CA 1
ATOM 2261 C C . ARG A 1 305 ? 44.454 46.397 62.486 1.00 21.55 293 ARG A C 1
ATOM 2262 O O . ARG A 1 305 ? 45.316 45.506 62.465 1.00 21.14 293 ARG A O 1
ATOM 2270 N N . GLU A 1 306 ? 44.757 47.645 62.835 1.00 21.89 294 GLU A N 1
ATOM 2271 C CA . GLU A 1 306 ? 46.107 47.935 63.393 1.00 22.29 294 GLU A CA 1
ATOM 2272 C C . GLU A 1 306 ? 46.395 47.053 64.611 1.00 20.83 294 GLU A C 1
ATOM 2273 O O . GLU A 1 306 ? 47.499 46.574 64.785 1.00 20.93 294 GLU A O 1
ATOM 2279 N N . ILE A 1 307 ? 45.395 46.852 65.442 1.00 19.68 295 ILE A N 1
ATOM 2280 C CA . ILE A 1 307 ? 45.544 46.076 66.651 1.00 18.93 295 ILE A CA 1
ATOM 2281 C C . ILE A 1 307 ? 45.416 44.553 66.452 1.00 18.51 295 ILE A C 1
ATOM 2282 O O . ILE A 1 307 ? 46.173 43.823 67.045 1.00 18.42 295 ILE A O 1
ATOM 2287 N N . VAL A 1 308 ? 44.457 44.090 65.650 1.00 18.42 296 VAL A N 1
ATOM 2288 C CA . VAL A 1 308 ? 44.261 42.663 65.370 1.00 18.04 296 VAL A CA 1
ATOM 2289 C C . VAL A 1 308 ? 44.315 42.470 63.845 1.00 17.93 296 VAL A C 1
ATOM 2290 O O . VAL A 1 308 ? 43.290 42.594 63.155 1.00 18.14 296 VAL A O 1
ATOM 2294 N N . PRO A 1 309 ? 45.513 42.210 63.320 1.00 17.90 297 PRO A N 1
ATOM 2295 C CA . PRO A 1 309 ? 45.810 42.392 61.884 1.00 17.56 297 PRO A CA 1
ATOM 2296 C C . PRO A 1 309 ? 45.124 41.426 60.941 1.00 17.32 297 PRO A C 1
ATOM 2297 O O . PRO A 1 309 ? 45.046 41.676 59.729 1.00 17.21 297 PRO A O 1
ATOM 2301 N N . ASP A 1 310 ? 44.580 40.344 61.463 1.00 16.66 298 ASP A N 1
ATOM 2302 C CA . ASP A 1 310 ? 43.852 39.447 60.582 1.00 17.15 298 ASP A CA 1
ATOM 2303 C C . ASP A 1 310 ? 42.343 39.695 60.435 1.00 16.38 298 ASP A C 1
ATOM 2304 O O . ASP A 1 310 ? 41.684 38.918 59.742 1.00 13.83 298 ASP A O 1
ATOM 2309 N N . VAL A 1 311 ? 41.773 40.710 61.091 1.00 16.15 299 VAL A N 1
ATOM 2310 C CA . VAL A 1 311 ? 40.324 40.911 60.913 1.00 16.13 299 VAL A CA 1
ATOM 2311 C C . VAL A 1 311 ? 40.028 41.288 59.465 1.00 16.30 299 VAL A C 1
ATOM 2312 O O . VAL A 1 311 ? 40.826 41.943 58.781 1.00 16.14 299 VAL A O 1
ATOM 2316 N N . VAL A 1 312 ? 38.881 40.835 58.992 1.00 16.19 300 VAL A N 1
ATOM 2317 C CA . VAL A 1 312 ? 38.387 41.260 57.686 1.00 16.54 300 VAL A CA 1
ATOM 2318 C C . VAL A 1 312 ? 38.229 42.781 57.637 1.00 16.44 300 VAL A C 1
ATOM 2319 O O . VAL A 1 312 ? 37.602 43.345 58.519 1.00 14.53 300 VAL A O 1
ATOM 2323 N N . PRO A 1 313 ? 38.786 43.455 56.625 1.00 16.70 301 PRO A N 1
ATOM 2324 C CA . PRO A 1 313 ? 38.580 44.908 56.525 1.00 17.58 301 PRO A CA 1
ATOM 2325 C C . PRO A 1 313 ? 37.086 45.280 56.330 1.00 18.06 301 PRO A C 1
ATOM 2326 O O . PRO A 1 313 ? 36.400 44.793 55.426 1.00 18.28 301 PRO A O 1
ATOM 2330 N N . ALA A 1 314 ? 36.563 46.070 57.258 1.00 18.15 302 ALA A N 1
ATOM 2331 C CA . ALA A 1 314 ? 35.213 46.610 57.128 1.00 18.57 302 ALA A CA 1
ATOM 2332 C C . ALA A 1 314 ? 35.150 47.585 55.948 1.00 18.79 302 ALA A C 1
ATOM 2333 O O . ALA A 1 314 ? 36.143 48.260 55.609 1.00 18.02 302 ALA A O 1
ATOM 2335 N N . THR A 1 315 ? 34.016 47.565 55.253 1.00 19.49 303 THR A N 1
ATOM 2336 C CA . THR A 1 315 ? 33.739 48.544 54.195 1.00 19.76 303 THR A CA 1
ATOM 2337 C C . THR A 1 315 ? 32.597 49.415 54.680 1.00 19.62 303 THR A C 1
ATOM 2338 O O . THR A 1 315 ? 31.939 49.122 55.665 1.00 17.03 303 THR A O 1
ATOM 2342 N N . GLU A 1 316 ? 32.344 50.466 53.920 1.00 19.89 304 GLU A N 1
ATOM 2343 C CA . GLU A 1 316 ? 31.283 51.395 54.251 1.00 20.72 304 GLU A CA 1
ATOM 2344 C C . GLU A 1 316 ? 29.931 50.740 54.340 1.00 19.21 304 GLU A C 1
ATOM 2345 O O . GLU A 1 316 ? 29.160 51.093 55.205 1.00 20.07 304 GLU A O 1
ATOM 2351 N N . ASP A 1 317 ? 29.662 49.777 53.475 1.00 18.71 305 ASP A N 1
ATOM 2352 C CA . ASP A 1 317 ? 28.432 48.984 53.549 1.00 19.04 305 ASP A CA 1
ATOM 2353 C C . ASP A 1 317 ? 28.230 48.176 54.822 1.00 18.09 305 ASP A C 1
ATOM 2354 O O . ASP A 1 317 ? 27.105 47.816 55.112 1.00 17.74 305 ASP A O 1
ATOM 2359 N N . ASP A 1 318 ? 29.303 47.826 55.536 1.00 17.40 306 ASP A N 1
ATOM 2360 C CA . ASP A 1 318 ? 29.165 47.071 56.776 1.00 17.21 306 ASP A CA 1
ATOM 2361 C C . ASP A 1 318 ? 28.372 47.824 57.850 1.00 16.79 306 ASP A C 1
ATOM 2362 O O . ASP A 1 318 ? 27.563 47.213 58.548 1.00 16.08 306 ASP A O 1
ATOM 2367 N N . TRP A 1 319 ? 28.610 49.132 57.986 1.00 16.74 307 TRP A N 1
ATOM 2368 C CA . TRP A 1 319 ? 28.099 49.878 59.122 1.00 17.14 307 TRP A CA 1
ATOM 2369 C C . TRP A 1 319 ? 26.557 49.873 59.232 1.00 17.55 307 TRP A C 1
ATOM 2370 O O . TRP A 1 319 ? 26.045 49.668 60.344 1.00 16.26 307 TRP A O 1
ATOM 2381 N N . PRO A 1 320 ? 25.827 50.033 58.123 1.00 18.46 308 PRO A N 1
ATOM 2382 C CA . PRO A 1 320 ? 24.352 49.880 58.144 1.00 19.55 308 PRO A CA 1
ATOM 2383 C C . PRO A 1 320 ? 23.779 48.451 58.103 1.00 20.73 308 PRO A C 1
ATOM 2384 O O . PRO A 1 320 ? 22.584 48.272 58.364 1.00 21.86 308 PRO A O 1
ATOM 2388 N N . THR A 1 321 ? 24.595 47.451 57.798 1.00 20.34 309 THR A N 1
ATOM 2389 C CA . THR A 1 321 ? 24.076 46.126 57.499 1.00 20.69 309 THR A CA 1
ATOM 2390 C C . THR A 1 321 ? 23.798 45.306 58.748 1.00 20.40 309 THR A C 1
ATOM 2391 O O . THR A 1 321 ? 24.683 45.149 59.583 1.00 20.59 309 THR A O 1
ATOM 2395 N N . GLU A 1 322 ? 22.566 44.799 58.871 1.00 20.58 310 GLU A N 1
ATOM 2396 C CA . GLU A 1 322 ? 22.226 43.772 59.859 1.00 21.14 310 GLU A CA 1
ATOM 2397 C C . GLU A 1 322 ? 22.555 42.411 59.257 1.00 20.43 310 GLU A C 1
ATOM 2398 O O . GLU A 1 322 ? 21.975 42.012 58.264 1.00 19.86 310 GLU A O 1
ATOM 2404 N N . TYR A 1 323 ? 23.512 41.712 59.847 1.00 20.91 311 TYR A N 1
ATOM 2405 C CA . TYR A 1 323 ? 23.975 40.446 59.297 1.00 20.63 311 TYR A CA 1
ATOM 2406 C C . TYR A 1 323 ? 22.995 39.281 59.546 1.00 21.10 311 TYR A C 1
ATOM 2407 O O . TYR A 1 323 ? 22.877 38.421 58.697 1.00 21.40 311 TYR A O 1
ATOM 2416 N N . LEU A 1 324 ? 22.327 39.242 60.701 1.00 21.48 312 LEU A N 1
ATOM 2417 C CA . LEU A 1 324 ? 21.498 38.085 61.106 1.00 22.17 312 LEU A CA 1
ATOM 2418 C C . LEU A 1 324 ? 22.305 36.765 60.932 1.00 21.96 312 LEU A C 1
ATOM 2419 O O . LEU A 1 324 ? 21.836 35.792 60.351 1.00 21.77 312 LEU A O 1
ATOM 2424 N N . ASP A 1 325 ? 23.540 36.781 61.405 1.00 21.07 313 ASP A N 1
ATOM 2425 C CA . ASP A 1 325 ? 24.471 35.661 61.220 1.00 20.44 313 ASP A CA 1
ATOM 2426 C C . ASP A 1 325 ? 25.619 35.899 62.174 1.00 20.21 313 ASP A C 1
ATOM 2427 O O . ASP A 1 325 ? 25.706 36.972 62.802 1.00 19.82 313 ASP A O 1
ATOM 2432 N N . LEU A 1 326 ? 26.489 34.911 62.304 1.00 19.52 314 LEU A N 1
ATOM 2433 C CA . LEU A 1 326 ? 27.658 35.010 63.155 1.00 19.07 314 LEU A CA 1
ATOM 2434 C C . LEU A 1 326 ? 28.722 35.833 62.455 1.00 18.32 314 LEU A C 1
ATOM 2435 O O . LEU A 1 326 ? 29.785 35.332 62.061 1.00 17.38 314 LEU A O 1
ATOM 2440 N N . ILE A 1 327 ? 28.390 37.105 62.263 1.00 18.18 315 ILE A N 1
ATOM 2441 C CA . ILE A 1 327 ? 29.280 38.102 61.690 1.00 17.06 315 ILE A CA 1
ATOM 2442 C C . ILE A 1 327 ? 29.138 39.352 62.584 1.00 16.64 315 ILE A C 1
ATOM 2443 O O . ILE A 1 327 ? 28.049 39.626 63.148 1.00 15.05 315 ILE A O 1
ATOM 2448 N N . ILE A 1 328 ? 30.227 40.090 62.730 1.00 14.29 316 ILE A N 1
ATOM 2449 C CA . ILE A 1 328 ? 30.191 41.310 63.531 1.00 14.69 316 ILE A CA 1
ATOM 2450 C C . ILE A 1 328 ? 31.173 42.309 62.949 1.00 14.23 316 ILE A C 1
ATOM 2451 O O . ILE A 1 328 ? 32.232 41.930 62.404 1.00 14.19 316 ILE A O 1
ATOM 2456 N N . ALA A 1 329 ? 30.837 43.590 62.992 1.00 14.04 317 ALA A N 1
ATOM 2457 C CA . ALA A 1 329 ? 31.820 44.602 62.623 1.00 13.94 317 ALA A CA 1
ATOM 2458 C C . ALA A 1 329 ? 32.183 45.438 63.832 1.00 14.57 317 ALA A C 1
ATOM 2459 O O . ALA A 1 329 ? 31.311 45.816 64.642 1.00 14.48 317 ALA A O 1
ATOM 2461 N N . ILE A 1 330 ? 33.478 45.693 63.977 1.00 13.84 318 ILE A N 1
ATOM 2462 C CA . ILE A 1 330 ? 34.009 46.379 65.151 1.00 14.46 318 ILE A CA 1
ATOM 2463 C C . ILE A 1 330 ? 34.596 47.674 64.687 1.00 14.63 318 ILE A C 1
ATOM 2464 O O . ILE A 1 330 ? 35.329 47.685 63.683 1.00 15.11 318 ILE A O 1
ATOM 2469 N N . LYS A 1 331 ? 34.286 48.773 65.382 1.00 15.28 319 LYS A N 1
ATOM 2470 C CA . LYS A 1 331 ? 34.951 50.069 65.174 1.00 15.71 319 LYS A CA 1
ATOM 2471 C C . LYS A 1 331 ? 35.541 50.637 66.467 1.00 15.33 319 LYS A C 1
ATOM 2472 O O . LYS A 1 331 ? 34.891 50.610 67.511 1.00 16.34 319 LYS A O 1
ATOM 2480 N N . VAL A 1 332 ? 36.729 51.217 66.402 1.00 15.86 320 VAL A N 1
ATOM 2481 C CA . VAL A 1 332 ? 37.299 51.912 67.570 1.00 16.33 320 VAL A CA 1
ATOM 2482 C C . VAL A 1 332 ? 36.760 53.339 67.491 1.00 16.35 320 VAL A C 1
ATOM 2483 O O . VAL A 1 332 ? 36.767 53.893 66.403 1.00 16.06 320 VAL A O 1
ATOM 2487 N N . VAL A 1 333 ? 36.299 53.887 68.617 1.00 15.79 321 VAL A N 1
ATOM 2488 C CA . VAL A 1 333 ? 35.870 55.282 68.724 1.00 17.01 321 VAL A CA 1
ATOM 2489 C C . VAL A 1 333 ? 36.642 55.967 69.850 1.00 17.81 321 VAL A C 1
ATOM 2490 O O . VAL A 1 333 ? 37.192 55.288 70.719 1.00 18.21 321 VAL A O 1
ATOM 2494 N N . LYS A 1 334 ? 36.707 57.298 69.814 1.00 18.34 322 LYS A N 1
ATOM 2495 C CA . LYS A 1 334 ? 37.546 58.063 70.734 1.00 19.01 322 LYS A CA 1
ATOM 2496 C C . LYS A 1 334 ? 36.962 58.044 72.145 1.00 19.41 322 LYS A C 1
ATOM 2497 O O . LYS A 1 334 ? 37.675 58.006 73.136 1.00 19.18 322 LYS A O 1
ATOM 2503 N N . ASN A 1 335 ? 35.639 58.056 72.212 1.00 19.61 323 ASN A N 1
ATOM 2504 C CA . ASN A 1 335 ? 34.903 58.261 73.439 1.00 19.97 323 ASN A CA 1
ATOM 2505 C C . ASN A 1 335 ? 33.390 58.054 73.189 1.00 19.36 323 ASN A C 1
ATOM 2506 O O . ASN A 1 335 ? 32.996 57.807 72.070 1.00 17.45 323 ASN A O 1
ATOM 2511 N N . VAL A 1 336 ? 32.582 58.191 74.254 1.00 19.74 324 VAL A N 1
ATOM 2512 C CA . VAL A 1 336 ? 31.134 57.992 74.225 1.00 19.34 324 VAL A CA 1
ATOM 2513 C C . VAL A 1 336 ? 30.452 58.968 73.266 1.00 19.30 324 VAL A C 1
ATOM 2514 O O . VAL A 1 336 ? 29.426 58.624 72.691 1.00 16.34 324 VAL A O 1
ATOM 2518 N N . ASP A 1 337 ? 31.028 60.167 73.086 1.00 19.30 325 ASP A N 1
ATOM 2519 C CA . ASP A 1 337 ? 30.481 61.146 72.128 1.00 20.26 325 ASP A CA 1
ATOM 2520 C C . ASP A 1 337 ? 30.566 60.644 70.688 1.00 19.85 325 ASP A C 1
ATOM 2521 O O . ASP A 1 337 ? 29.626 60.818 69.919 1.00 18.77 325 ASP A O 1
ATOM 2526 N N . GLU A 1 338 ? 31.708 60.064 70.316 1.00 19.34 326 GLU A N 1
ATOM 2527 C CA . GLU A 1 338 ? 31.834 59.499 68.986 1.00 18.74 326 GLU A CA 1
ATOM 2528 C C . GLU A 1 338 ? 30.991 58.213 68.893 1.00 17.39 326 GLU A C 1
ATOM 2529 O O . GLU A 1 338 ? 30.501 57.880 67.825 1.00 15.28 326 GLU A O 1
ATOM 2535 N N . ALA A 1 339 ? 30.818 57.510 70.013 1.00 16.27 327 ALA A N 1
ATOM 2536 C CA . ALA A 1 339 ? 29.994 56.298 70.014 1.00 16.17 327 ALA A CA 1
ATOM 2537 C C . ALA A 1 339 ? 28.591 56.686 69.704 1.00 15.90 327 ALA A C 1
ATOM 2538 O O . ALA A 1 339 ? 27.967 56.128 68.821 1.00 16.71 327 ALA A O 1
ATOM 2540 N N . ILE A 1 340 ? 28.115 57.702 70.390 1.00 15.60 328 ILE A N 1
ATOM 2541 C CA . ILE A 1 340 ? 26.800 58.282 70.111 1.00 15.84 328 ILE A CA 1
ATOM 2542 C C . ILE A 1 340 ? 26.618 58.761 68.681 1.00 15.34 328 ILE A C 1
ATOM 2543 O O . ILE A 1 340 ? 25.616 58.411 68.038 1.00 15.24 328 ILE A O 1
ATOM 2548 N N . GLU A 1 341 ? 27.576 59.501 68.140 1.00 15.28 329 GLU A N 1
ATOM 2549 C CA . GLU A 1 341 ? 27.489 59.921 66.748 1.00 15.22 329 GLU A CA 1
ATOM 2550 C C . GLU A 1 341 ? 27.406 58.729 65.803 1.00 14.87 329 GLU A C 1
ATOM 2551 O O . GLU A 1 341 ? 26.667 58.751 64.830 1.00 13.31 329 GLU A O 1
ATOM 2562 N N . HIS A 1 342 ? 28.173 57.679 66.076 1.00 14.08 330 HIS A N 1
ATOM 2563 C CA . HIS A 1 342 ? 28.151 56.551 65.179 1.00 14.02 330 HIS A CA 1
ATOM 2564 C C . HIS A 1 342 ? 26.789 55.881 65.231 1.00 13.95 330 HIS A C 1
ATOM 2565 O O . HIS A 1 342 ? 26.214 55.543 64.196 1.00 14.05 330 HIS A O 1
ATOM 2572 N N . ILE A 1 343 ? 26.255 55.675 66.434 1.00 15.64 331 ILE A N 1
ATOM 2573 C CA . ILE A 1 343 ? 24.983 54.984 66.567 1.00 15.20 331 ILE A CA 1
ATOM 2574 C C . ILE A 1 343 ? 23.871 55.834 65.923 1.00 16.01 331 ILE A C 1
ATOM 2575 O O . ILE A 1 343 ? 22.989 55.273 65.258 1.00 16.21 331 ILE A O 1
ATOM 2580 N N . LYS A 1 344 ? 23.914 57.165 66.083 1.00 15.80 332 LYS A N 1
ATOM 2581 C CA . LYS A 1 344 ? 22.858 58.015 65.501 1.00 17.04 332 LYS A CA 1
ATOM 2582 C C . LYS A 1 344 ? 22.844 57.871 63.973 1.00 16.47 332 LYS A C 1
ATOM 2583 O O . LYS A 1 344 ? 21.797 57.897 63.354 1.00 18.09 332 LYS A O 1
ATOM 2589 N N . LYS A 1 345 ? 24.015 57.722 63.382 1.00 17.52 333 LYS A N 1
ATOM 2590 C CA . LYS A 1 345 ? 24.144 57.589 61.928 1.00 18.05 333 LYS A CA 1
ATOM 2591 C C . LYS A 1 345 ? 23.653 56.236 61.471 1.00 18.22 333 LYS A C 1
ATOM 2592 O O . LYS A 1 345 ? 23.024 56.151 60.443 1.00 18.69 333 LYS A O 1
ATOM 2598 N N . TYR A 1 346 ? 23.929 55.167 62.213 1.00 17.44 334 TYR A N 1
ATOM 2599 C CA . TYR A 1 346 ? 23.732 53.827 61.641 1.00 17.23 334 TYR A CA 1
ATOM 2600 C C . TYR A 1 346 ? 22.663 52.969 62.293 1.00 16.88 334 TYR A C 1
ATOM 2601 O O . TYR A 1 346 ? 22.350 51.934 61.783 1.00 19.25 334 TYR A O 1
ATOM 2610 N N . SER A 1 347 ? 22.087 53.397 63.412 1.00 17.93 335 SER A N 1
ATOM 2611 C CA . SER A 1 347 ? 21.106 52.606 64.154 1.00 17.14 335 SER A CA 1
ATOM 2612 C C . SER A 1 347 ? 19.825 52.536 63.344 1.00 16.97 335 SER A C 1
ATOM 2613 O O . SER A 1 347 ? 19.524 53.443 62.591 1.00 17.05 335 SER A O 1
ATOM 2616 N N . THR A 1 348 ? 19.074 51.452 63.487 1.00 16.63 336 THR A N 1
ATOM 2617 C CA . THR A 1 348 ? 17.732 51.372 62.931 1.00 16.40 336 THR A CA 1
ATOM 2618 C C . THR A 1 348 ? 16.696 51.521 64.032 1.00 16.89 336 THR A C 1
ATOM 2619 O O . THR A 1 348 ? 15.531 51.208 63.837 1.00 17.53 336 THR A O 1
ATOM 2623 N N . GLY A 1 349 ? 17.128 51.944 65.217 1.00 15.68 337 GLY A N 1
ATOM 2624 C CA . GLY A 1 349 ? 16.200 52.267 66.281 1.00 16.19 337 GLY A CA 1
ATOM 2625 C C . GLY A 1 349 ? 15.629 51.068 67.010 1.00 16.05 337 GLY A C 1
ATOM 2626 O O . GLY A 1 349 ? 14.551 51.139 67.571 1.00 13.60 337 GLY A O 1
ATOM 2627 N N . HIS A 1 350 ? 16.361 49.962 67.028 1.00 16.82 338 HIS A N 1
ATOM 2628 C CA . HIS A 1 350 ? 15.898 48.768 67.728 1.00 17.43 338 HIS A CA 1
ATOM 2629 C C . HIS A 1 350 ? 16.452 48.726 69.148 1.00 17.55 338 HIS A C 1
ATOM 2630 O O . HIS A 1 350 ? 15.761 49.103 70.102 1.00 17.68 338 HIS A O 1
ATOM 2637 N N . SER A 1 351 ? 17.668 48.191 69.282 1.00 16.66 339 SER A N 1
ATOM 2638 C CA . SER A 1 351 ? 18.322 48.005 70.543 1.00 16.52 339 SER A CA 1
ATOM 2639 C C . SER A 1 351 ? 19.774 48.539 70.484 1.00 15.78 339 SER A C 1
ATOM 2640 O O . SER A 1 351 ? 20.491 48.294 69.536 1.00 14.14 339 SER A O 1
ATOM 2643 N N . GLU A 1 352 ? 20.177 49.260 71.532 1.00 15.93 340 GLU A N 1
ATOM 2644 C CA . GLU A 1 352 ? 21.523 49.834 71.653 1.00 15.72 340 GLU A CA 1
ATOM 2645 C C . GLU A 1 352 ? 21.976 49.721 73.103 1.00 15.65 340 GLU A C 1
ATOM 2646 O O . GLU A 1 352 ? 21.186 49.956 74.018 1.00 15.49 340 GLU A O 1
ATOM 2652 N N . SER A 1 353 ? 23.248 49.396 73.306 1.00 15.63 341 SER A N 1
ATOM 2653 C CA . SER A 1 353 ? 23.801 49.159 74.631 1.00 15.61 341 SER A CA 1
ATOM 2654 C C . SER A 1 353 ? 25.150 49.837 74.890 1.00 15.32 341 SER A C 1
ATOM 2655 O O . SER A 1 353 ? 26.030 49.906 74.005 1.00 16.47 341 SER A O 1
ATOM 2658 N N . ILE A 1 354 ? 25.309 50.327 76.112 1.00 14.38 342 ILE A N 1
ATOM 2659 C CA . ILE A 1 354 ? 26.598 50.809 76.567 1.00 14.39 342 ILE A CA 1
ATOM 2660 C C . ILE A 1 354 ? 27.060 49.973 77.710 1.00 14.60 342 ILE A C 1
ATOM 2661 O O . ILE A 1 354 ? 26.336 49.760 78.651 1.00 14.97 342 ILE A O 1
ATOM 2666 N N . LEU A 1 355 ? 28.305 49.555 77.642 1.00 14.72 343 LEU A N 1
ATOM 2667 C CA . LEU A 1 355 ? 28.937 48.881 78.750 1.00 15.70 343 LEU A CA 1
ATOM 2668 C C . LEU A 1 355 ? 29.904 49.885 79.379 1.00 16.50 343 LEU A C 1
ATOM 2669 O O . LEU A 1 355 ? 30.868 50.303 78.755 1.00 16.36 343 LEU A O 1
ATOM 2674 N N . THR A 1 356 ? 29.654 50.242 80.636 1.00 17.10 344 THR A N 1
ATOM 2675 C CA . THR A 1 356 ? 30.465 51.273 81.317 1.00 17.33 344 THR A CA 1
ATOM 2676 C C . THR A 1 356 ? 30.311 51.225 82.839 1.00 17.76 344 THR A C 1
ATOM 2677 O O . THR A 1 356 ? 29.363 50.653 83.353 1.00 17.73 344 THR A O 1
ATOM 2681 N N . GLU A 1 357 ? 31.293 51.796 83.537 1.00 18.74 345 GLU A N 1
ATOM 2682 C CA . GLU A 1 357 ? 31.158 52.093 84.956 1.00 18.05 345 GLU A CA 1
ATOM 2683 C C . GLU A 1 357 ? 31.049 53.580 85.260 1.00 17.95 345 GLU A C 1
ATOM 2684 O O . GLU A 1 357 ? 31.135 54.005 86.423 1.00 18.80 345 GLU A O 1
ATOM 2690 N N . ASN A 1 358 ? 30.879 54.393 84.228 1.00 16.98 346 ASN A N 1
ATOM 2691 C CA . ASN A 1 358 ? 30.866 55.813 84.386 1.00 16.72 346 ASN A CA 1
ATOM 2692 C C . ASN A 1 358 ? 29.428 56.343 84.368 1.00 17.06 346 ASN A C 1
ATOM 2693 O O . ASN A 1 358 ? 28.746 56.237 83.368 1.00 18.05 346 ASN A O 1
ATOM 2698 N N . TYR A 1 359 ? 29.000 56.886 85.503 1.00 16.15 347 TYR A N 1
ATOM 2699 C CA . TYR A 1 359 ? 27.686 57.491 85.718 1.00 17.15 347 TYR A CA 1
ATOM 2700 C C . TYR A 1 359 ? 27.284 58.504 84.673 1.00 16.36 347 TYR A C 1
ATOM 2701 O O . TYR A 1 359 ? 26.215 58.377 84.105 1.00 16.65 347 TYR A O 1
ATOM 2710 N N . SER A 1 360 ? 28.136 59.486 84.391 1.00 16.83 348 SER A N 1
ATOM 2711 C CA . SER A 1 360 ? 27.813 60.525 83.421 1.00 17.09 348 SER A CA 1
ATOM 2712 C C . SER A 1 360 ? 27.674 59.976 81.996 1.00 16.93 348 SER A C 1
ATOM 2713 O O . SER A 1 360 ? 26.773 60.379 81.251 1.00 17.09 348 SER A O 1
ATOM 2716 N N . ASN A 1 361 ? 28.523 59.027 81.644 1.00 15.72 349 ASN A N 1
ATOM 2717 C CA . ASN A 1 361 ? 28.508 58.480 80.297 1.00 16.60 349 ASN A CA 1
ATOM 2718 C C . ASN A 1 361 ? 27.262 57.600 80.093 1.00 16.29 349 ASN A C 1
ATOM 2719 O O . ASN A 1 361 ? 26.612 57.661 79.051 1.00 17.00 349 ASN A O 1
ATOM 2724 N N . ALA A 1 362 ? 26.908 56.819 81.099 1.00 17.64 350 ALA A N 1
ATOM 2725 C CA . ALA A 1 362 ? 25.674 56.016 81.058 1.00 17.55 350 ALA A CA 1
ATOM 2726 C C . ALA A 1 362 ? 24.431 56.915 80.891 1.00 18.52 350 ALA A C 1
ATOM 2727 O O . ALA A 1 362 ? 23.579 56.696 80.001 1.00 17.04 350 ALA A O 1
ATOM 2729 N N . LYS A 1 363 ? 24.351 57.925 81.751 1.00 18.00 351 LYS A N 1
ATOM 2730 C CA . LYS A 1 363 ? 23.310 58.926 81.718 1.00 19.00 351 LYS A CA 1
ATOM 2731 C C . LYS A 1 363 ? 23.211 59.649 80.363 1.00 18.50 351 LYS A C 1
ATOM 2732 O O . LYS A 1 363 ? 22.131 59.811 79.823 1.00 18.18 351 LYS A O 1
ATOM 2738 N N . LYS A 1 364 ? 24.337 60.072 79.788 1.00 18.96 352 LYS A N 1
ATOM 2739 C CA . LYS A 1 364 ? 24.297 60.736 78.510 1.00 18.23 352 LYS A CA 1
ATOM 2740 C C . LYS A 1 364 ? 23.815 59.740 77.430 1.00 17.88 352 LYS A C 1
ATOM 2741 O O . LYS A 1 364 ? 23.034 60.101 76.555 1.00 17.24 352 LYS A O 1
ATOM 2747 N N . PHE A 1 365 ? 24.348 58.523 77.449 1.00 16.63 353 PHE A N 1
ATOM 2748 C CA . PHE A 1 365 ? 24.007 57.523 76.445 1.00 16.66 353 PHE A CA 1
ATOM 2749 C C . PHE A 1 365 ? 22.490 57.238 76.441 1.00 17.28 353 PHE A C 1
ATOM 2750 O O . PHE A 1 365 ? 21.847 57.297 75.401 1.00 16.17 353 PHE A O 1
ATOM 2758 N N . VAL A 1 366 ? 21.933 57.007 77.621 1.00 18.05 354 VAL A N 1
ATOM 2759 C CA . VAL A 1 366 ? 20.542 56.655 77.805 1.00 18.73 354 VAL A CA 1
ATOM 2760 C C . VAL A 1 366 ? 19.634 57.829 77.416 1.00 19.23 354 VAL A C 1
ATOM 2761 O O . VAL A 1 366 ? 18.530 57.657 76.910 1.00 18.51 354 VAL A O 1
ATOM 2765 N N . SER A 1 367 ? 20.143 59.034 77.592 1.00 18.79 355 SER A N 1
ATOM 2766 C CA . SER A 1 367 ? 19.371 60.200 77.287 1.00 19.52 355 SER A CA 1
ATOM 2767 C C . SER A 1 367 ? 19.479 60.505 75.782 1.00 19.38 355 SER A C 1
ATOM 2768 O O . SER A 1 367 ? 18.516 60.896 75.141 1.00 18.62 355 SER A O 1
ATOM 2771 N N . GLU A 1 368 ? 20.653 60.307 75.187 1.00 18.98 356 GLU A N 1
ATOM 2772 C CA . GLU A 1 368 ? 20.827 60.715 73.799 1.00 18.85 356 GLU A CA 1
ATOM 2773 C C . GLU A 1 368 ? 20.456 59.643 72.725 1.00 18.06 356 GLU A C 1
ATOM 2774 O O . GLU A 1 368 ? 20.142 60.016 71.577 1.00 16.68 356 GLU A O 1
ATOM 2780 N N . ILE A 1 369 ? 20.504 58.354 73.081 1.00 16.65 357 ILE A N 1
ATOM 2781 C CA . ILE A 1 369 ? 20.300 57.302 72.098 1.00 16.14 357 ILE A CA 1
ATOM 2782 C C . ILE A 1 369 ? 18.797 57.008 72.093 1.00 17.13 357 ILE A C 1
ATOM 2783 O O . ILE A 1 369 ? 18.225 56.608 73.087 1.00 16.53 357 ILE A O 1
ATOM 2788 N N . ASP A 1 370 ? 18.188 57.195 70.937 1.00 18.12 358 ASP A N 1
ATOM 2789 C CA . ASP A 1 370 ? 16.784 57.008 70.771 1.00 19.40 358 ASP A CA 1
ATOM 2790 C C . ASP A 1 370 ? 16.578 55.730 69.986 1.00 19.31 358 ASP A C 1
ATOM 2791 O O . ASP A 1 370 ? 16.895 55.665 68.807 1.00 21.00 358 ASP A O 1
ATOM 2796 N N . ALA A 1 371 ? 16.087 54.713 70.663 1.00 17.31 359 ALA A N 1
ATOM 2797 C CA . ALA A 1 371 ? 15.839 53.413 70.057 1.00 16.89 359 ALA A CA 1
ATOM 2798 C C . ALA A 1 371 ? 14.743 52.826 70.891 1.00 15.54 359 ALA A C 1
ATOM 2799 O O . ALA A 1 371 ? 14.503 53.324 71.965 1.00 15.33 359 ALA A O 1
ATOM 2801 N N . ALA A 1 372 ? 14.060 51.803 70.415 1.00 14.95 360 ALA A N 1
ATOM 2802 C CA . ALA A 1 372 ? 13.049 51.157 71.227 1.00 14.80 360 ALA A CA 1
ATOM 2803 C C . ALA A 1 372 ? 13.535 50.730 72.588 1.00 14.91 360 ALA A C 1
ATOM 2804 O O . ALA A 1 372 ? 12.768 50.817 73.551 1.00 15.89 360 ALA A O 1
ATOM 2806 N N . ALA A 1 373 ? 14.757 50.215 72.667 1.00 15.10 361 ALA A N 1
ATOM 2807 C CA . ALA A 1 373 ? 15.377 49.834 73.921 1.00 15.63 361 ALA A CA 1
ATOM 2808 C C . ALA A 1 373 ? 16.862 50.257 73.990 1.00 15.30 361 ALA A C 1
ATOM 2809 O O . ALA A 1 373 ? 17.623 49.934 73.088 1.00 15.11 361 ALA A O 1
ATOM 2811 N N . VAL A 1 374 ? 17.232 50.959 75.076 1.00 14.47 362 VAL A N 1
ATOM 2812 C CA . VAL A 1 374 ? 18.579 51.441 75.344 1.00 14.40 362 VAL A CA 1
ATOM 2813 C C . VAL A 1 374 ? 19.062 50.884 76.696 1.00 14.52 362 VAL A C 1
ATOM 2814 O O . VAL A 1 374 ? 18.390 51.009 77.723 1.00 15.20 362 VAL A O 1
ATOM 2818 N N . TYR A 1 375 ? 20.199 50.197 76.660 1.00 13.87 363 TYR A N 1
ATOM 2819 C CA . TYR A 1 375 ? 20.709 49.427 77.783 1.00 14.37 363 TYR A CA 1
ATOM 2820 C C . TYR A 1 375 ? 21.986 50.012 78.343 1.00 14.47 363 TYR A C 1
ATOM 2821 O O . TYR A 1 375 ? 22.813 50.505 77.593 1.00 12.37 363 TYR A O 1
ATOM 2830 N N . VAL A 1 376 ? 22.115 49.921 79.663 1.00 14.34 364 VAL A N 1
ATOM 2831 C CA . VAL A 1 376 ? 23.391 50.056 80.349 1.00 15.11 364 VAL A CA 1
ATOM 2832 C C . VAL A 1 376 ? 23.749 48.717 80.966 1.00 14.12 364 VAL A C 1
ATOM 2833 O O . VAL A 1 376 ? 22.996 48.138 81.741 1.00 14.97 364 VAL A O 1
ATOM 2837 N N . ASN A 1 377 ? 24.896 48.219 80.592 1.00 13.55 365 ASN A N 1
ATOM 2838 C CA . ASN A 1 377 ? 25.484 46.991 81.198 1.00 14.45 365 ASN A CA 1
ATOM 2839 C C . ASN A 1 377 ? 24.516 45.829 81.114 1.00 14.05 365 ASN A C 1
ATOM 2840 O O . ASN A 1 377 ? 24.201 45.160 82.104 1.00 14.10 365 ASN A O 1
ATOM 2845 N N . ALA A 1 378 ? 24.051 45.600 79.887 1.00 14.54 366 ALA A N 1
ATOM 2846 C CA . ALA A 1 378 ? 23.092 44.521 79.628 1.00 14.31 366 ALA A CA 1
ATOM 2847 C C . ALA A 1 378 ? 23.044 44.164 78.147 1.00 14.44 366 ALA A C 1
ATOM 2848 O O . ALA A 1 378 ? 23.275 44.989 77.290 1.00 15.05 366 ALA A O 1
ATOM 2850 N N . SER A 1 379 ? 22.758 42.903 77.872 1.00 16.69 367 SER A N 1
ATOM 2851 C CA . SER A 1 379 ? 22.650 42.363 76.537 1.00 16.93 367 SER A CA 1
ATOM 2852 C C . SER A 1 379 ? 21.449 42.944 75.812 1.00 18.48 367 SER A C 1
ATOM 2853 O O . SER A 1 379 ? 20.394 43.203 76.435 1.00 20.79 367 SER A O 1
ATOM 2856 N N . THR A 1 380 ? 21.577 43.103 74.491 1.00 18.33 368 THR A N 1
ATOM 2857 C CA . THR A 1 380 ? 20.445 43.531 73.643 1.00 17.34 368 THR A CA 1
ATOM 2858 C C . THR A 1 380 ? 19.406 42.395 73.425 1.00 18.11 368 THR A C 1
ATOM 2859 O O . THR A 1 380 ? 18.332 42.632 72.882 1.00 16.77 368 THR A O 1
ATOM 2863 N N . ARG A 1 381 ? 19.755 41.169 73.820 1.00 17.66 369 ARG A N 1
ATOM 2864 C CA . ARG A 1 381 ? 18.856 40.026 73.750 1.00 17.34 369 ARG A CA 1
ATOM 2865 C C . ARG A 1 381 ? 17.600 40.188 74.568 1.00 17.42 369 ARG A C 1
ATOM 2866 O O . ARG A 1 381 ? 16.648 39.417 74.419 1.00 17.89 369 ARG A O 1
ATOM 2874 N N . PHE A 1 382 ? 17.590 41.141 75.473 1.00 16.41 370 PHE A N 1
ATOM 2875 C CA . PHE A 1 382 ? 16.451 41.300 76.332 1.00 15.97 370 PHE A CA 1
ATOM 2876 C C . PHE A 1 382 ? 15.294 41.976 75.626 1.00 16.54 370 PHE A C 1
ATOM 2877 O O . PHE A 1 382 ? 14.215 42.008 76.190 1.00 17.14 370 PHE A O 1
ATOM 2885 N N . THR A 1 383 ? 15.493 42.522 74.421 1.00 16.80 371 THR A N 1
ATOM 2886 C CA . THR A 1 383 ? 14.430 43.267 73.752 1.00 16.58 371 THR A CA 1
ATOM 2887 C C . THR A 1 383 ? 13.421 42.248 73.190 1.00 18.25 371 THR A C 1
ATOM 2888 O O . THR A 1 383 ? 13.627 41.689 72.103 1.00 16.84 371 THR A O 1
ATOM 2892 N N . ASP A 1 384 ? 12.371 42.009 73.981 1.00 18.80 372 ASP A N 1
ATOM 2893 C CA . ASP A 1 384 ? 11.492 40.868 73.802 1.00 20.07 372 ASP A CA 1
ATOM 2894 C C . ASP A 1 384 ? 10.372 40.923 74.837 1.00 19.87 372 ASP A C 1
ATOM 2895 O O . ASP A 1 384 ? 10.596 41.241 76.009 1.00 20.25 372 ASP A O 1
ATOM 2900 N N . GLY A 1 385 ? 9.138 40.643 74.438 1.00 20.82 373 GLY A N 1
ATOM 2901 C CA . GLY A 1 385 ? 8.000 40.883 75.328 1.00 20.41 373 GLY A CA 1
ATOM 2902 C C . GLY A 1 385 ? 8.031 40.034 76.602 1.00 20.64 373 GLY A C 1
ATOM 2903 O O . GLY A 1 385 ? 7.759 40.514 77.717 1.00 21.63 373 GLY A O 1
ATOM 2904 N N . GLY A 1 386 ? 8.409 38.769 76.459 1.00 21.10 374 GLY A N 1
ATOM 2905 C CA . GLY A 1 386 ? 8.536 37.865 77.604 1.00 20.39 374 GLY A CA 1
ATOM 2906 C C . GLY A 1 386 ? 9.532 38.404 78.617 1.00 19.37 374 GLY A C 1
ATOM 2907 O O . GLY A 1 386 ? 9.250 38.464 79.812 1.00 19.48 374 GLY A O 1
ATOM 2908 N N . GLN A 1 387 ? 10.663 38.875 78.120 1.00 19.03 375 GLN A N 1
ATOM 2909 C CA . GLN A 1 387 ? 11.735 39.390 78.976 1.00 19.88 375 GLN A CA 1
ATOM 2910 C C . GLN A 1 387 ? 11.307 40.668 79.685 1.00 19.83 375 GLN A C 1
ATOM 2911 O O . GLN A 1 387 ? 11.718 40.930 80.815 1.00 19.69 375 GLN A O 1
ATOM 2917 N N . PHE A 1 388 ? 10.474 41.451 79.024 1.00 21.55 376 PHE A N 1
ATOM 2918 C CA . PHE A 1 388 ? 10.019 42.720 79.543 1.00 21.93 376 PHE A CA 1
ATOM 2919 C C . PHE A 1 388 ? 8.742 42.589 80.404 1.00 24.11 376 PHE A C 1
ATOM 2920 O O . PHE A 1 388 ? 8.148 43.600 80.788 1.00 26.45 376 PHE A O 1
ATOM 2928 N N . GLY A 1 389 ? 8.303 41.372 80.698 1.00 25.21 377 GLY A N 1
ATOM 2929 C CA . GLY A 1 389 ? 7.136 41.148 81.537 1.00 26.26 377 GLY A CA 1
ATOM 2930 C C . GLY A 1 389 ? 5.769 41.293 80.847 1.00 27.02 377 GLY A C 1
ATOM 2931 O O . GLY A 1 389 ? 4.769 41.360 81.530 1.00 27.65 377 GLY A O 1
ATOM 2932 N N . PHE A 1 390 ? 5.714 41.262 79.519 1.00 27.19 378 PHE A N 1
ATOM 2933 C CA . PHE A 1 390 ? 4.442 41.359 78.785 1.00 27.21 378 PHE A CA 1
ATOM 2934 C C . PHE A 1 390 ? 3.739 40.005 78.644 1.00 26.78 378 PHE A C 1
ATOM 2935 O O . PHE A 1 390 ? 2.600 39.952 78.231 1.00 25.71 378 PHE A O 1
ATOM 2943 N N . GLY A 1 391 ? 4.448 38.900 78.863 1.00 26.48 379 GLY A N 1
ATOM 2944 C CA . GLY A 1 391 ? 3.836 37.591 78.723 1.00 26.43 379 GLY A CA 1
ATOM 2945 C C . GLY A 1 391 ? 3.913 37.076 77.304 1.00 26.62 379 GLY A C 1
ATOM 2946 O O . GLY A 1 391 ? 4.449 36.001 77.038 1.00 26.51 379 GLY A O 1
ATOM 2947 N N . ALA A 1 392 ? 3.401 37.855 76.371 1.00 26.65 380 ALA A N 1
ATOM 2948 C CA . ALA A 1 392 ? 3.424 37.486 74.974 1.00 26.23 380 ALA A CA 1
ATOM 2949 C C . ALA A 1 392 ? 3.397 38.737 74.121 1.00 26.67 380 ALA A C 1
ATOM 2950 O O . ALA A 1 392 ? 2.774 39.749 74.515 1.00 26.52 380 ALA A O 1
ATOM 2952 N N . GLU A 1 393 ? 3.996 38.647 72.935 1.00 26.20 381 GLU A N 1
ATOM 2953 C CA . GLU A 1 393 ? 4.062 39.759 71.993 1.00 26.98 381 GLU A CA 1
ATOM 2954 C C . GLU A 1 393 ? 3.757 39.284 70.569 1.00 26.81 381 GLU A C 1
ATOM 2955 O O . GLU A 1 393 ? 3.886 38.096 70.244 1.00 26.30 381 GLU A O 1
ATOM 2961 N N . ILE A 1 394 ? 3.427 40.235 69.716 1.00 27.08 382 ILE A N 1
ATOM 2962 C CA . ILE A 1 394 ? 3.361 40.005 68.276 1.00 28.18 382 ILE A CA 1
ATOM 2963 C C . ILE A 1 394 ? 4.683 40.269 67.621 1.00 28.65 382 ILE A C 1
ATOM 2964 O O . ILE A 1 394 ? 5.007 39.604 66.645 1.00 32.18 382 ILE A O 1
ATOM 2969 N N . GLY A 1 395 ? 5.437 41.233 68.143 1.00 27.25 383 GLY A N 1
ATOM 2970 C CA . GLY A 1 395 ? 6.788 41.505 67.679 1.00 25.73 383 GLY A CA 1
ATOM 2971 C C . GLY A 1 395 ? 7.265 42.830 68.241 1.00 24.66 383 GLY A C 1
ATOM 2972 O O . GLY A 1 395 ? 6.567 43.426 69.044 1.00 23.01 383 GLY A O 1
ATOM 2973 N N . ILE A 1 396 ? 8.449 43.278 67.825 1.00 23.06 384 ILE A N 1
ATOM 2974 C CA . ILE A 1 396 ? 9.029 44.480 68.371 1.00 21.75 384 ILE A CA 1
ATOM 2975 C C . ILE A 1 396 ? 8.829 45.601 67.412 1.00 21.15 384 ILE A C 1
ATOM 2976 O O . ILE A 1 396 ? 9.485 45.628 66.338 1.00 20.91 384 ILE A O 1
ATOM 2981 N N . SER A 1 397 ? 7.994 46.567 67.778 1.00 18.42 385 SER A N 1
ATOM 2982 C CA . SER A 1 397 ? 7.860 47.757 66.972 1.00 17.75 385 SER A CA 1
ATOM 2983 C C . SER A 1 397 ? 9.094 48.692 67.071 1.00 17.73 385 SER A C 1
ATOM 2984 O O . SER A 1 397 ? 9.575 48.973 68.175 1.00 16.18 385 SER A O 1
ATOM 2987 N N . THR A 1 398 ? 9.546 49.222 65.937 1.00 17.37 386 THR A N 1
ATOM 2988 C CA . THR A 1 398 ? 10.647 50.183 65.904 1.00 18.31 386 THR A CA 1
ATOM 2989 C C . THR A 1 398 ? 10.273 51.536 65.399 1.00 18.91 386 THR A C 1
ATOM 2990 O O . THR A 1 398 ? 11.157 52.299 65.095 1.00 19.04 386 THR A O 1
ATOM 2994 N N . GLN A 1 399 ? 8.974 51.843 65.357 1.00 20.04 387 GLN A N 1
ATOM 2995 C CA . GLN A 1 399 ? 8.463 53.162 64.993 1.00 20.91 387 GLN A CA 1
ATOM 2996 C C . GLN A 1 399 ? 8.113 54.066 66.179 1.00 22.16 387 GLN A C 1
ATOM 2997 O O . GLN A 1 399 ? 7.863 53.598 67.262 1.00 23.23 387 GLN A O 1
ATOM 3003 N N . ARG A 1 400 ? 8.104 55.367 65.933 1.00 23.42 388 ARG A N 1
ATOM 3004 C CA . ARG A 1 400 ? 7.901 56.397 66.945 1.00 24.80 388 ARG A CA 1
ATOM 3005 C C . ARG A 1 400 ? 6.435 56.861 66.943 1.00 24.69 388 ARG A C 1
ATOM 3006 O O . ARG A 1 400 ? 6.119 58.102 66.809 1.00 26.59 388 ARG A O 1
ATOM 3014 N N . PHE A 1 401 ? 5.534 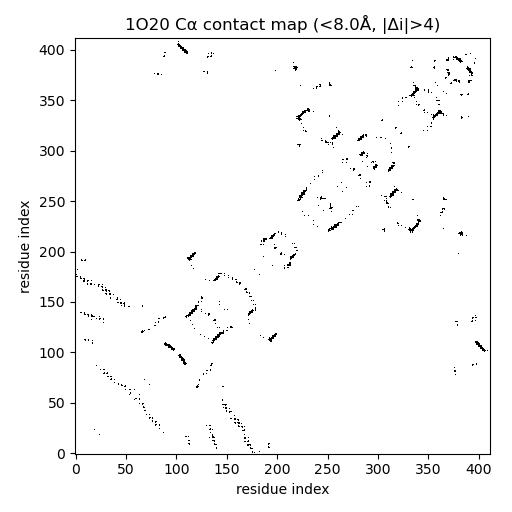55.895 67.041 1.00 22.65 389 PHE A N 1
ATOM 3015 C CA . PHE A 1 401 ? 4.122 56.162 66.832 1.00 21.49 389 PHE A CA 1
ATOM 3016 C C . PHE A 1 401 ? 3.259 55.006 67.352 1.00 20.50 389 PHE A C 1
ATOM 3017 O O . PHE A 1 401 ? 3.403 53.844 66.944 1.00 20.55 389 PHE A O 1
ATOM 3025 N N . HIS A 1 402 ? 2.413 55.351 68.304 1.00 18.26 390 HIS A N 1
ATOM 3026 C CA . HIS A 1 402 ? 1.445 54.453 68.930 1.00 17.60 390 HIS A CA 1
ATOM 3027 C C . HIS A 1 402 ? 2.089 53.508 69.899 1.00 17.33 390 HIS A C 1
ATOM 3028 O O . HIS A 1 402 ? 1.737 53.503 71.050 1.00 16.82 390 HIS A O 1
ATOM 3035 N N . ALA A 1 403 ? 3.002 52.662 69.416 1.00 17.26 391 ALA A N 1
ATOM 3036 C CA . ALA A 1 403 ? 3.674 51.706 70.261 1.00 17.46 391 ALA A CA 1
ATOM 3037 C C . ALA A 1 403 ? 5.085 51.426 69.734 1.00 17.16 391 ALA A C 1
ATOM 3038 O O . ALA A 1 403 ? 5.313 51.328 68.504 1.00 16.63 391 ALA A O 1
ATOM 3040 N N . ARG A 1 404 ? 6.001 51.271 70.686 1.00 16.93 392 ARG A N 1
ATOM 3041 C CA . ARG A 1 404 ? 7.382 50.987 70.443 1.00 17.16 392 ARG A CA 1
ATOM 3042 C C . ARG A 1 404 ? 7.840 49.906 71.388 1.00 16.99 392 ARG A C 1
ATOM 3043 O O . ARG A 1 404 ? 7.331 49.799 72.520 1.00 16.91 392 ARG A O 1
ATOM 3051 N N . GLY A 1 405 ? 8.757 49.063 70.913 1.00 16.18 393 GLY A N 1
ATOM 3052 C CA . GLY A 1 405 ? 9.102 47.845 71.633 1.00 16.90 393 GLY A CA 1
ATOM 3053 C C . GLY A 1 405 ? 8.081 46.719 71.454 1.00 17.63 393 GLY A C 1
ATOM 3054 O O . GLY A 1 405 ? 7.300 46.705 70.530 1.00 18.23 393 GLY A O 1
ATOM 3055 N N . PRO A 1 406 ? 8.074 45.766 72.354 1.00 18.66 394 PRO A N 1
ATOM 3056 C CA . PRO A 1 406 ? 7.137 44.646 72.250 1.00 18.93 394 PRO A CA 1
ATOM 3057 C C . PRO A 1 406 ? 5.661 45.117 72.172 1.00 18.67 394 PRO A C 1
ATOM 3058 O O . PRO A 1 406 ? 5.201 45.931 72.971 1.00 17.58 394 PRO A O 1
ATOM 3062 N N . VAL A 1 407 ? 4.954 44.558 71.209 1.00 18.83 395 VAL A N 1
ATOM 3063 C CA . VAL A 1 407 ? 3.561 44.829 70.920 1.00 19.43 395 VAL A CA 1
ATOM 3064 C C . VAL A 1 407 ? 2.785 43.711 71.596 1.00 18.58 395 VAL A C 1
ATOM 3065 O O . VAL A 1 407 ? 2.750 42.580 71.095 1.00 18.32 395 VAL A O 1
ATOM 3069 N N . GLY A 1 408 ? 2.316 43.975 72.809 1.00 17.35 396 GLY A N 1
ATOM 3070 C CA . GLY A 1 408 ? 1.465 43.018 73.509 1.00 17.39 396 GLY A CA 1
ATOM 3071 C C . GLY A 1 408 ? 0.041 43.526 73.667 1.00 16.85 396 GLY A C 1
ATOM 3072 O O . GLY A 1 408 ? -0.414 44.372 72.915 1.00 16.92 396 GLY A O 1
ATOM 3073 N N . LEU A 1 409 ? -0.646 43.033 74.669 1.00 17.15 397 LEU A N 1
ATOM 3074 C CA . LEU A 1 409 ? -2.074 43.257 74.757 1.00 18.37 397 LEU A CA 1
ATOM 3075 C C . LEU A 1 409 ? -2.418 44.754 74.841 1.00 18.48 397 LEU A C 1
ATOM 3076 O O . LEU A 1 409 ? -3.320 45.230 74.133 1.00 18.47 397 LEU A O 1
ATOM 3081 N N . ARG A 1 410 ? -1.725 45.487 75.707 1.00 19.06 398 ARG A N 1
ATOM 3082 C CA . ARG A 1 410 ? -2.029 46.929 75.873 1.00 19.87 398 ARG A CA 1
ATOM 3083 C C . ARG A 1 410 ? -1.788 47.725 74.603 1.00 19.41 398 ARG A C 1
ATOM 3084 O O . ARG A 1 410 ? -2.503 48.717 74.316 1.00 17.67 398 ARG A O 1
ATOM 3092 N N . GLU A 1 411 ? -0.799 47.291 73.824 1.00 17.67 399 GLU A N 1
ATOM 3093 C CA . GLU A 1 411 ? -0.426 48.013 72.591 1.00 17.51 399 GLU A CA 1
ATOM 3094 C C . GLU A 1 411 ? -1.469 47.798 71.502 1.00 17.24 399 GLU A C 1
ATOM 3095 O O . GLU A 1 411 ? -1.495 48.520 70.515 1.00 18.52 399 GLU A O 1
ATOM 3101 N N . LEU A 1 412 ? -2.350 46.808 71.688 1.00 16.53 400 LEU A N 1
ATOM 3102 C CA . LEU A 1 412 ? -3.447 46.545 70.764 1.00 16.27 400 LEU A CA 1
ATOM 3103 C C . LEU A 1 412 ? -4.753 47.239 71.260 1.00 16.80 400 LEU A C 1
ATOM 3104 O O . LEU A 1 412 ? -5.872 46.781 70.962 1.00 16.38 400 LEU A O 1
ATOM 3109 N N . THR A 1 413 ? -4.593 48.283 72.062 1.00 16.70 401 THR A N 1
ATOM 3110 C CA . THR A 1 413 ? -5.719 49.113 72.531 1.00 16.96 401 THR A CA 1
ATOM 3111 C C . THR A 1 413 ? -5.433 50.557 72.207 1.00 17.27 401 THR A C 1
ATOM 3112 O O . THR A 1 413 ? -4.275 50.953 72.043 1.00 16.87 401 THR A O 1
ATOM 3116 N N . THR A 1 414 ? -6.508 51.339 72.109 1.00 16.29 402 THR A N 1
ATOM 3117 C CA . THR A 1 414 ? -6.395 52.785 72.166 1.00 16.42 402 THR A CA 1
ATOM 3118 C C . THR A 1 414 ? -7.258 53.205 73.396 1.00 15.59 402 THR A C 1
ATOM 3119 O O . THR A 1 414 ? -7.440 52.417 74.333 1.00 16.23 402 THR A O 1
ATOM 3123 N N . TYR A 1 415 ? -7.853 54.369 73.364 1.00 15.11 403 TYR A N 1
ATOM 3124 C CA . TYR A 1 415 ? -8.598 54.852 74.523 1.00 14.56 403 TYR A CA 1
ATOM 3125 C C . TYR A 1 415 ? -9.606 55.848 74.062 1.00 14.16 403 TYR A C 1
ATOM 3126 O O . TYR A 1 415 ? -9.612 56.267 72.903 1.00 14.88 403 TYR A O 1
ATOM 3135 N N . LYS A 1 416 ? -10.445 56.251 74.995 1.00 14.07 404 LYS A N 1
ATOM 3136 C CA . LYS A 1 416 ? -11.459 57.247 74.767 1.00 14.63 404 LYS A CA 1
ATOM 3137 C C . LYS A 1 416 ? -11.696 57.941 76.077 1.00 14.62 404 LYS A C 1
ATOM 3138 O O . LYS A 1 416 ? -11.328 57.430 77.139 1.00 14.63 404 LYS A O 1
ATOM 3144 N N . PHE A 1 417 ? -12.278 59.131 75.989 1.00 14.67 405 PHE A N 1
ATOM 3145 C CA . PHE A 1 417 ? -12.669 59.885 77.155 1.00 15.44 405 PHE A CA 1
ATOM 3146 C C . PHE A 1 417 ? -14.080 59.525 77.500 1.00 14.93 405 PHE A C 1
ATOM 3147 O O . PHE A 1 417 ? -14.949 59.515 76.633 1.00 15.94 405 PHE A O 1
ATOM 3155 N N . VAL A 1 418 ? -14.292 59.193 78.754 1.00 15.37 406 VAL A N 1
ATOM 3156 C CA . VAL A 1 418 ? -15.599 59.019 79.316 1.00 15.47 406 VAL A CA 1
ATOM 3157 C C . VAL A 1 418 ? -15.831 60.168 80.309 1.00 16.30 406 VAL A C 1
ATOM 3158 O O . VAL A 1 418 ? -14.994 60.416 81.180 1.00 16.79 406 VAL A O 1
ATOM 3162 N N . VAL A 1 419 ? -16.934 60.892 80.142 1.00 15.67 407 VAL A N 1
ATOM 3163 C CA . VAL A 1 419 ? -17.187 62.129 80.894 1.00 16.07 407 VAL A CA 1
ATOM 3164 C C . VAL A 1 419 ? -18.528 61.984 81.589 1.00 16.76 407 VAL A C 1
ATOM 3165 O O . VAL A 1 419 ? -19.518 61.722 80.916 1.00 17.54 407 VAL A O 1
ATOM 3169 N N . LEU A 1 420 ? -18.538 62.057 82.929 1.00 16.73 408 LEU A N 1
ATOM 3170 C CA . LEU A 1 420 ? -19.761 61.920 83.709 1.00 16.50 408 LEU A CA 1
ATOM 3171 C C . LEU A 1 420 ? -20.133 63.269 84.358 1.00 16.82 408 LEU A C 1
ATOM 3172 O O . LEU A 1 420 ? -19.371 63.815 85.185 1.00 15.85 408 LEU A O 1
ATOM 3177 N N . GLY A 1 421 ? -21.271 63.816 83.950 1.00 15.45 409 GLY A N 1
ATOM 3178 C CA . GLY A 1 421 ? -21.756 65.092 84.462 1.00 15.82 409 GLY A CA 1
ATOM 3179 C C . GLY A 1 421 ? -23.110 65.008 85.138 1.00 15.50 409 GLY A C 1
ATOM 3180 O O . GLY A 1 421 ? -23.669 63.918 85.366 1.00 15.70 409 GLY A O 1
ATOM 3181 N N . GLU A 1 422 ? -23.636 66.189 85.411 1.00 16.96 410 GLU A N 1
ATOM 3182 C CA . GLU A 1 422 ? -24.922 66.395 86.045 1.00 16.87 410 GLU A CA 1
ATOM 3183 C C . GLU A 1 422 ? -25.574 67.557 85.277 1.00 16.39 410 GLU A C 1
ATOM 3184 O O . GLU A 1 422 ? -26.018 68.537 85.870 1.00 14.67 410 GLU A O 1
ATOM 3190 N N . TYR A 1 423 ? -25.682 67.357 83.958 1.00 15.13 411 TYR A N 1
ATOM 3191 C CA . TYR A 1 423 ? -26.243 68.318 82.988 1.00 14.85 411 TYR A CA 1
ATOM 3192 C C . TYR A 1 423 ? -25.345 69.520 82.908 1.00 14.73 411 TYR A C 1
ATOM 3193 O O . TYR A 1 423 ? -25.786 70.628 82.929 1.00 14.82 411 TYR A O 1
ATOM 3202 N N . HIS A 1 424 ? -24.052 69.265 82.844 1.00 14.55 412 HIS A N 1
ATOM 3203 C CA . HIS A 1 424 ? -23.066 70.315 82.705 1.00 15.63 412 HIS A CA 1
ATOM 3204 C C . HIS A 1 424 ? -23.100 70.933 81.302 1.00 16.86 412 HIS A C 1
ATOM 3205 O O . HIS A 1 424 ? -23.331 70.224 80.292 1.00 16.94 412 HIS A O 1
ATOM 3212 N N . VAL A 1 425 ? -22.834 72.240 81.266 1.00 17.62 413 VAL A N 1
ATOM 3213 C CA . VAL A 1 425 ? -22.823 73.036 80.038 1.00 18.97 413 VAL A CA 1
ATOM 3214 C C . VAL A 1 425 ? -21.521 73.817 80.021 1.00 20.26 413 VAL A C 1
ATOM 3215 O O . VAL A 1 425 ? -20.932 74.106 81.0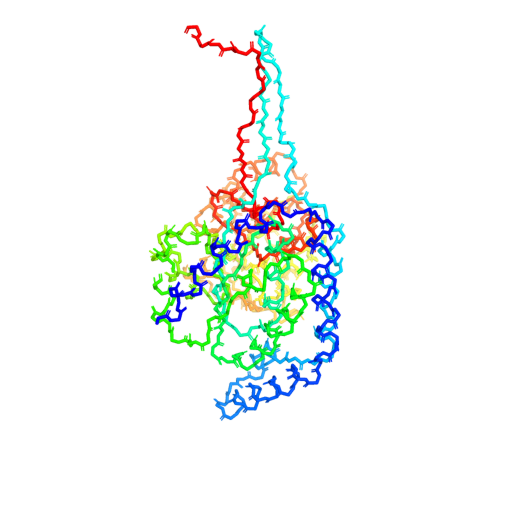69 1.00 19.03 413 VAL A O 1
ATOM 3219 N N . ARG A 1 426 ? -20.999 74.066 78.824 1.00 21.38 414 ARG A N 1
ATOM 3220 C CA . ARG A 1 426 ? -19.709 74.691 78.739 1.00 22.36 414 ARG A CA 1
ATOM 3221 C C . ARG A 1 426 ? -19.877 76.190 78.948 1.00 24.08 414 ARG A C 1
ATOM 3222 O O . ARG A 1 426 ? -20.746 76.807 78.357 1.00 21.05 414 ARG A O 1
ATOM 3230 N N . GLU A 1 427 ? -19.014 76.756 79.790 1.00 27.21 415 GLU A N 1
ATOM 3231 C CA . GLU A 1 427 ? -19.009 78.213 80.043 1.00 30.75 415 GLU A CA 1
ATOM 3232 C C . GLU A 1 427 ? -18.773 79.049 78.775 1.00 31.27 415 GLU A C 1
ATOM 3233 O O . GLU A 1 427 ? -17.904 78.731 77.935 1.00 31.20 415 GLU A O 1
#

CATH classification: 3.40.605.10 (+1 more: 3.40.309.10)

Organism: Thermotoga maritima (strain ATCC 43589 / DSM 3109 / JCM 10099 / NBRC 100826 / MSB8) (NCBI:txid243274)

Nearest PDB structures (foldseek):
  1o20-assembly1_A  TM=1.002E+00  e=2.145E-84  Thermotoga maritima
  7f5t-assembly1_B  TM=9.405E-01  e=9.453E-39  Drosophila melanogaster
  7f5u-assembly1_A  TM=9.252E-01  e=1.893E-39  Drosophila melanogaster
  7f5v-assembly1_A  TM=9.246E-01  e=4.999E-38  Drosophila melanogaster
  7wxf-assembly1_A  TM=9.302E-01  e=2.800E-37  Drosophila melanogaster

Secondary structure (DSSP, 8-state):
-HHHHHHHHHHHHHHHHTT--HHHHHHHHHHHHHHHHHTHHHHHHHHHHHHHHHHHTT--HHHHHHH---HHHHH--HHHHHHHHSPP-TT-EEEEEE-TTS-EEEEEEEE---EEEE--S-THHHHHHHHHHHHTT--EEEE--GGGHHHHHHHHHHHHHHHTTSSS-GGGEEE-----THHHH----TTT-SEEEE-S-HHHHHHHHHH-SS-B-------EEEEE-TTS-HHHHHHHHHHHHHS-TTSTTSEEEEEEEHHHHHHHHHHHHHHHHHTTPEEEE-HHHHHHSTTSEEP-GGGTT----SSEEEEEEESSHHHHHHHHHHH--SSEEEEE-S-HHHHHHHHHH--SSEEEESS-GGG-STTTTT-S--S-EE-SSSS--EE--TGGGEEEEEEEE-SS----

Solvent-accessible surface area: 19527 Å² total

Foldseek 3Di:
DQLVVLLVLLQVLLVVLQPDDLVQLLQLLLQLLVLLVVCQVQLQVLLVVLLVVCVVVVPDVVVSVLQHDDPVLSVVSVLSVLLNPDDAQFQDWPDWDADPVGKIKTKGWTFLEEEEEEEERRLVLLSQVCSQQSSNSYAYEYQYHLSNL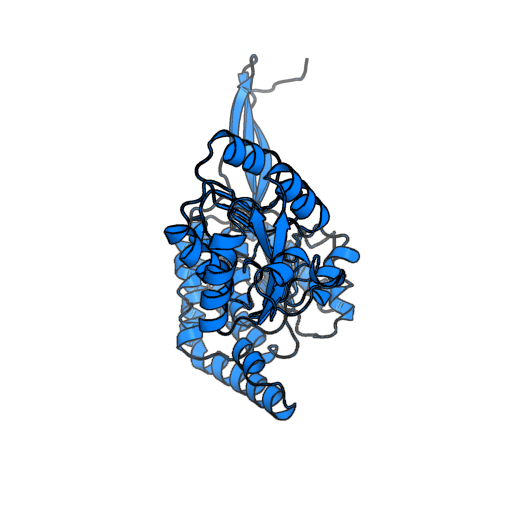SSNVSSLVSSLVSCVVGPRHSSSYHYDNPRDCVVLLCLAPQVRHQEYEYDDDPVRLCVSVVRHPHHYQGQDAFQEEEEEFPAFPLVLVQVQLCCLAQVQLQDRLRHAEYEYAPNCLLPRLVVNVVSLVVRVAQEEEDPVSCVRVVPHHHDDPVSLQDRPSDRYHYYYYDNGLVVVLVSCVVRGLQAEYEYGHPDPVSLVVQVVRHHHLYYYYSHHSVCQACVSVVQSGFSHAGTDPPQDGTGHGNSSSIDIDMDMDDDPDDDD